Protein AF-A0A521WHQ7-F1 (afdb_monomer)

Sequence (551 aa):
MRTMTRSIAIATVFGLLLALAPSMRAHAAGPSDAREPMLLRGLTLADQRGPHSTVTLSAQLTSSEGLPARAEPVVFYEMSSIFGERLMNLGTSLTDATGAASLPFEPTWPGEHTIVARFGGDGELAPAQSTFRFTSDAPPHMHENARFGLETPRKWAPIGIGLVVLALWGVLGLVVVRVVRGIMADAPGDFAIAGVPVAATARQPLTPASVSPMLGILGLLTIGAVFVGYVLPSTRQAEPPLAGPRVPESAHQVTVTDHPFNATVVQTIPGFLTDEEGRLTPNSPDLPADVVSMDGKLFVLDTNRGRILTVTADGQLARIFESDPDGQSSVARATAMTSRGSAMYVAAPLFGNVIELNAAGRVDSVVRPQLPEAPRPFLPAGIAVTDKGDIWLSDANNPRVMLFNDTGSLITTIGYGARTGGTDEFDAPAGIALDAKGNLFVADSLRHEVREYAPDGRFVTAIGQDALSVPRDVAIDGLGRIFVTDQVLREVRVFGSDGLFLGSIGLAPDEPGGASDAGLQYPHGLEVHGDQLYVMDRLSGMFVYKLGGAP

Solvent-accessible surface area (backbone atoms only — not comparable to full-atom values): 31285 Å² total; per-residue (Å²): 136,83,89,89,81,89,81,87,88,89,79,90,88,87,79,93,85,81,91,88,74,88,80,86,78,80,83,85,77,78,93,76,91,71,59,54,51,44,44,39,40,40,50,69,70,72,89,63,89,46,65,80,52,68,41,68,46,37,35,35,34,20,36,81,89,66,49,51,45,60,70,42,63,34,34,36,25,36,55,36,68,89,83,52,81,43,76,44,80,76,50,74,26,52,13,36,94,75,4,40,20,59,44,83,41,69,70,53,44,54,45,81,44,41,36,38,42,36,33,55,42,81,63,63,38,33,44,30,62,24,53,44,71,52,68,39,67,17,60,76,56,79,70,89,74,79,69,77,91,49,66,74,61,59,71,42,42,65,56,52,53,48,50,52,50,51,49,52,52,50,52,50,49,51,50,50,51,48,54,59,51,55,71,73,64,82,85,81,84,86,82,90,80,90,89,76,88,84,81,83,83,82,89,74,80,83,72,80,79,74,82,55,68,66,60,59,51,53,53,50,51,54,52,50,56,52,44,57,73,71,69,52,78,76,81,58,74,78,68,73,74,74,76,60,81,77,70,63,94,55,75,75,77,56,71,84,68,95,36,74,34,68,59,45,82,76,47,75,37,67,31,58,39,58,45,103,51,24,30,70,34,100,77,30,54,43,48,31,35,24,49,37,80,44,93,83,31,38,38,36,33,18,24,77,75,13,30,35,38,33,27,42,87,87,59,47,82,74,48,78,45,43,53,46,97,83,58,82,55,46,37,43,58,25,47,26,52,34,68,59,80,65,35,34,41,34,41,13,47,80,78,50,28,36,41,30,24,36,80,87,69,46,81,76,48,73,30,55,53,58,73,74,91,65,99,48,72,79,34,54,35,13,34,31,66,47,98,88,48,33,36,39,36,21,19,36,60,52,26,24,38,36,34,21,42,68,78,10,50,66,74,50,61,39,19,77,88,39,100,57,100,59,96,54,70,51,64,25,25,21,9,30,28,56,48,101,84,46,31,38,37,33,14,18,25,74,63,14,28,37,38,35,20,42,73,89,60,47,81,71,50,74,30,42,65,78,72,44,64,28,26,36,12,31,29,49,43,98,84,42,35,36,40,28,22,16,35,75,78,18,30,34,42,32,23,41,73,86,50,48,82,66,25,33,44,60,53,76,66,93,40,96,72,48,64,62,85,87,33,52,67,33,30,30,20,46,37,56,59,92,57,34,37,41,39,20,15,38,69,51,18,38,40,33,28,40,51,55,77,81,134

Structure (mmCIF, N/CA/C/O backbone):
data_AF-A0A521WHQ7-F1
#
_entry.id   AF-A0A521WHQ7-F1
#
loop_
_atom_site.group_PDB
_atom_site.id
_atom_site.type_symbol
_atom_site.label_atom_id
_atom_site.label_alt_id
_atom_site.label_comp_id
_atom_site.label_asym_id
_atom_site.label_entity_id
_atom_site.label_seq_id
_atom_site.pdbx_PDB_ins_code
_atom_site.Cartn_x
_atom_site.Cartn_y
_atom_site.Cartn_z
_atom_site.occupancy
_atom_site.B_iso_or_equiv
_atom_site.auth_seq_id
_atom_site.auth_comp_id
_atom_site.auth_asym_id
_atom_site.auth_atom_id
_atom_site.pdbx_PDB_model_num
ATOM 1 N N . MET A 1 1 ? -39.718 -65.504 37.098 1.00 34.53 1 MET A N 1
ATOM 2 C CA . MET A 1 1 ? -38.778 -66.594 37.443 1.00 34.53 1 MET A CA 1
ATOM 3 C C . MET A 1 1 ? -37.392 -65.996 37.631 1.00 34.53 1 MET A C 1
ATOM 5 O O . MET A 1 1 ? -36.930 -65.338 36.716 1.00 34.53 1 MET A O 1
ATOM 9 N N . ARG A 1 2 ? -36.802 -66.239 38.814 1.00 36.84 2 ARG A N 1
ATOM 10 C CA . ARG A 1 2 ? -35.407 -66.010 39.258 1.00 36.84 2 ARG A CA 1
ATOM 11 C C . ARG A 1 2 ? -34.889 -64.557 39.235 1.00 36.84 2 ARG A C 1
ATOM 13 O O . ARG A 1 2 ? -34.531 -64.050 38.189 1.00 36.84 2 ARG A O 1
ATOM 20 N N . THR A 1 3 ? -35.006 -63.782 40.320 1.00 34.03 3 THR A N 1
ATOM 21 C CA . THR A 1 3 ? -34.136 -63.728 41.530 1.00 34.03 3 THR A CA 1
ATOM 22 C C . THR A 1 3 ? -32.649 -63.531 41.234 1.00 34.03 3 THR A C 1
ATOM 24 O O . THR A 1 3 ? -32.009 -64.473 40.779 1.00 34.03 3 THR A O 1
ATOM 27 N N . MET A 1 4 ? -32.082 -62.385 41.620 1.00 31.17 4 MET A N 1
ATOM 28 C CA . MET A 1 4 ? -31.185 -62.233 42.784 1.00 31.17 4 MET A CA 1
ATOM 29 C C . MET A 1 4 ? -30.531 -60.828 42.766 1.00 31.17 4 MET A C 1
ATOM 31 O O . MET A 1 4 ? -30.289 -60.322 41.684 1.00 31.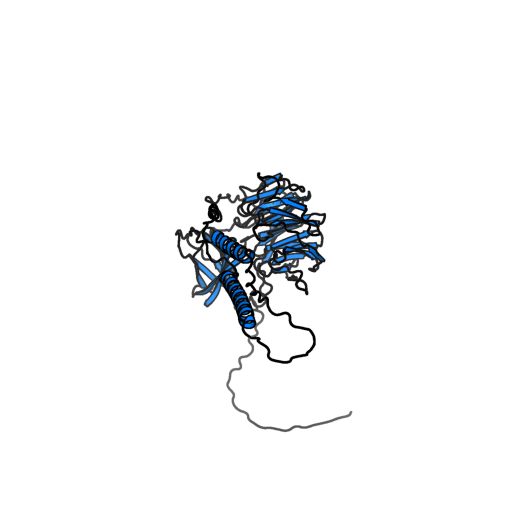17 4 MET A O 1
ATOM 35 N N . THR A 1 5 ? -30.129 -60.121 43.830 1.00 34.56 5 THR A N 1
ATOM 36 C CA . THR A 1 5 ? -30.334 -60.142 45.292 1.00 34.56 5 THR A CA 1
ATOM 37 C C . THR A 1 5 ? -29.318 -59.132 45.873 1.00 34.56 5 THR A C 1
ATOM 39 O O . THR A 1 5 ? -28.132 -59.366 45.694 1.00 34.56 5 THR A O 1
ATOM 42 N N . ARG A 1 6 ? -29.790 -58.121 46.639 1.00 36.19 6 ARG A N 1
ATOM 43 C CA . ARG A 1 6 ? -29.147 -57.513 47.848 1.00 36.19 6 ARG A CA 1
ATOM 44 C C . ARG A 1 6 ? -27.850 -56.671 47.671 1.00 36.19 6 ARG A C 1
ATOM 46 O O . ARG A 1 6 ? -27.057 -56.949 46.795 1.00 36.19 6 ARG A O 1
ATOM 53 N N . SER A 1 7 ? -27.522 -55.650 48.482 1.00 32.16 7 SER A N 1
ATOM 54 C CA . SER A 1 7 ? -27.940 -55.314 49.855 1.00 32.16 7 SER A CA 1
ATOM 55 C C . SER A 1 7 ? -27.296 -54.002 50.384 1.00 32.16 7 SER A C 1
ATOM 57 O O . SER A 1 7 ? -26.159 -53.727 50.023 1.00 32.16 7 SER A O 1
ATOM 59 N N . ILE A 1 8 ? -27.976 -53.370 51.367 1.00 31.75 8 ILE A N 1
ATOM 60 C CA . ILE A 1 8 ? -27.473 -52.669 52.594 1.00 31.75 8 ILE A CA 1
ATOM 61 C C . ILE A 1 8 ? -26.851 -51.261 52.390 1.00 31.75 8 ILE A C 1
ATOM 63 O O . ILE A 1 8 ? -25.829 -51.152 51.734 1.00 31.75 8 ILE A O 1
ATOM 67 N N . ALA A 1 9 ? -27.418 -50.113 52.812 1.00 29.44 9 ALA A N 1
ATOM 68 C CA . ALA A 1 9 ? -28.079 -49.621 54.050 1.00 29.44 9 ALA A CA 1
ATOM 69 C C . ALA A 1 9 ? -27.120 -49.091 55.147 1.00 29.44 9 ALA A C 1
ATOM 71 O O . ALA A 1 9 ? -26.061 -49.676 55.340 1.00 29.44 9 ALA A O 1
ATOM 72 N N . ILE A 1 10 ? -27.609 -48.080 55.911 1.00 29.03 10 ILE A N 1
ATOM 73 C CA . ILE A 1 10 ? -27.117 -47.449 57.179 1.00 29.03 10 ILE A CA 1
ATOM 74 C C . ILE A 1 10 ? -26.453 -46.066 56.943 1.00 29.03 10 ILE A C 1
ATOM 76 O O . ILE A 1 10 ? -25.532 -45.990 56.145 1.00 29.03 10 ILE A O 1
ATOM 80 N N . ALA A 1 11 ? -26.792 -44.924 57.569 1.00 27.95 11 ALA A N 1
ATOM 81 C CA . ALA A 1 11 ? -27.763 -44.472 58.593 1.00 27.95 11 ALA A CA 1
ATOM 82 C C . ALA A 1 11 ? -27.875 -42.915 58.492 1.00 27.95 11 ALA A C 1
ATOM 84 O O . ALA A 1 11 ? -26.891 -42.281 58.126 1.00 27.95 11 ALA A O 1
ATOM 85 N N . THR A 1 12 ? -29.049 -42.261 58.576 1.00 30.53 12 THR A N 1
ATOM 86 C CA . THR A 1 12 ? -29.716 -41.677 59.784 1.00 30.53 12 THR A CA 1
ATOM 87 C C . THR A 1 12 ? -28.782 -40.746 60.600 1.00 30.53 12 THR A C 1
ATOM 89 O O . THR A 1 12 ? -27.701 -41.182 60.953 1.00 30.53 12 THR A O 1
ATOM 92 N N . VAL A 1 13 ? -29.043 -39.485 60.986 1.00 27.20 13 VAL A N 1
ATOM 93 C CA . VAL A 1 13 ? -30.213 -38.724 61.490 1.00 27.20 13 VAL A CA 1
ATOM 94 C C . VAL A 1 13 ? -29.843 -37.219 61.451 1.00 27.20 13 VAL A C 1
ATOM 96 O O . VAL A 1 13 ? -28.668 -36.910 61.611 1.00 27.20 13 VAL A O 1
ATOM 99 N N . PHE A 1 14 ? -30.851 -36.337 61.359 1.00 28.61 14 PHE A N 1
ATOM 100 C CA . PHE A 1 14 ? -30.949 -34.890 61.691 1.00 28.61 14 PHE A CA 1
ATOM 101 C C . PHE A 1 14 ? -31.420 -34.112 60.459 1.00 28.61 14 PHE A C 1
ATOM 103 O O . PHE A 1 14 ? -30.777 -34.131 59.425 1.00 28.61 14 PHE A O 1
ATOM 110 N N . GLY A 1 15 ? -32.539 -33.405 60.449 1.00 27.95 15 GLY A N 1
ATOM 111 C CA . GLY A 1 15 ? -33.418 -32.953 61.515 1.00 27.95 15 GLY A CA 1
ATOM 112 C C . GLY A 1 15 ? -34.184 -31.784 60.906 1.00 27.95 15 GLY A C 1
ATOM 113 O O . GLY A 1 15 ? -33.601 -30.767 60.554 1.00 27.95 15 GLY A O 1
ATOM 114 N N . LEU A 1 16 ? -35.472 -32.001 60.679 1.00 27.00 16 LEU A N 1
ATOM 115 C CA . LEU A 1 16 ? -36.434 -31.065 60.116 1.00 27.00 16 LEU A CA 1
ATOM 116 C C . LEU A 1 16 ? -36.548 -29.805 60.996 1.00 27.00 16 LEU A C 1
ATOM 118 O O . LEU A 1 16 ? -36.859 -29.957 62.173 1.00 27.00 16 LEU A O 1
ATOM 122 N N . LEU A 1 17 ? -36.344 -28.609 60.421 1.00 26.84 17 LEU A N 1
ATOM 123 C CA . LEU A 1 17 ? -37.137 -27.368 60.597 1.00 26.84 17 LEU A CA 1
ATOM 124 C C . LEU A 1 17 ? -36.289 -26.111 60.350 1.00 26.84 17 LEU A C 1
ATOM 126 O O . LEU A 1 17 ? -35.560 -25.674 61.231 1.00 26.84 17 LEU A O 1
ATOM 130 N N . LEU A 1 18 ? -36.471 -25.483 59.185 1.00 28.11 18 LEU A N 1
ATOM 131 C CA . LEU A 1 18 ? -36.762 -24.046 59.085 1.00 28.11 18 LEU A CA 1
ATOM 132 C C . LEU A 1 18 ? -37.148 -23.709 57.642 1.00 28.11 18 LEU A C 1
ATOM 134 O O . LEU A 1 18 ? -36.323 -23.605 56.738 1.00 28.11 18 LEU A O 1
ATOM 138 N N . ALA A 1 19 ? -38.459 -23.590 57.451 1.00 32.38 19 ALA A N 1
ATOM 139 C CA . ALA A 1 19 ? -39.058 -22.873 56.345 1.00 32.38 19 ALA A CA 1
ATOM 140 C C . ALA A 1 19 ? -38.778 -21.370 56.500 1.00 32.38 19 ALA A C 1
ATOM 142 O O . ALA A 1 19 ? -38.825 -20.871 57.623 1.00 32.38 19 ALA A O 1
ATOM 143 N N . LEU A 1 20 ? -38.573 -20.706 55.353 1.00 32.22 20 LEU A N 1
ATOM 144 C CA . LEU A 1 20 ? -38.618 -19.262 55.047 1.00 32.22 20 LEU A CA 1
ATOM 145 C C . LEU A 1 20 ? -37.327 -18.753 54.388 1.00 32.22 20 LEU A C 1
ATOM 147 O O . LEU A 1 20 ? -36.519 -18.061 54.996 1.00 32.22 20 LEU A O 1
ATOM 151 N N . ALA A 1 21 ? -37.195 -19.034 53.093 1.00 30.00 21 ALA A N 1
ATOM 152 C CA . ALA A 1 21 ? -36.495 -18.161 52.156 1.00 30.00 21 ALA A CA 1
ATOM 153 C C . ALA A 1 21 ? -37.178 -18.298 50.783 1.00 30.00 21 ALA A C 1
ATOM 155 O O . ALA A 1 21 ? -37.421 -19.430 50.353 1.00 30.00 21 ALA A O 1
ATOM 156 N N . PRO A 1 22 ? -37.546 -17.198 50.101 1.00 30.47 22 PRO A N 1
ATOM 157 C CA . PRO A 1 22 ? -38.147 -17.280 48.780 1.00 30.47 22 PRO A CA 1
ATOM 158 C C . PRO A 1 22 ? -37.101 -17.802 47.795 1.00 30.47 22 PRO A C 1
ATOM 160 O O . PRO A 1 22 ? -36.074 -17.174 47.543 1.00 30.47 22 PRO A O 1
ATOM 163 N N . SER A 1 23 ? -37.371 -18.977 47.236 1.00 29.62 23 SER A N 1
ATOM 164 C CA . SER A 1 23 ? -36.636 -19.528 46.110 1.00 29.62 23 SER A CA 1
ATOM 165 C C . SER A 1 23 ? -36.906 -18.673 44.872 1.00 29.62 23 SER A C 1
ATOM 167 O O . SER A 1 23 ? -37.881 -18.891 44.154 1.00 29.62 23 SER A O 1
ATOM 169 N N . MET A 1 24 ? -36.036 -17.700 44.607 1.00 32.84 24 MET A N 1
ATOM 170 C CA . MET A 1 24 ? -35.833 -17.236 43.241 1.00 32.84 24 MET A CA 1
ATOM 171 C C . MET A 1 24 ? -35.235 -18.393 42.442 1.00 32.84 24 MET A C 1
ATOM 173 O O . MET A 1 24 ? -34.089 -18.777 42.676 1.00 32.84 24 MET A O 1
ATOM 177 N N . ARG A 1 25 ? -35.988 -18.941 41.488 1.00 31.72 25 ARG A N 1
ATOM 178 C CA . ARG A 1 25 ? -35.404 -19.463 40.250 1.00 31.72 25 ARG A CA 1
ATOM 179 C C . ARG A 1 25 ? -36.444 -19.565 39.142 1.00 31.72 25 ARG A C 1
ATOM 181 O O . ARG A 1 25 ? -37.574 -19.974 39.383 1.00 31.72 25 ARG A O 1
ATOM 188 N N . ALA A 1 26 ? -35.951 -19.255 37.944 1.00 29.64 26 ALA A N 1
ATOM 189 C CA . ALA A 1 26 ? -36.567 -19.381 36.628 1.00 29.64 26 ALA A CA 1
ATOM 190 C C . ALA A 1 26 ? -37.415 -18.185 36.159 1.00 29.64 26 ALA A C 1
ATOM 192 O O . ALA A 1 26 ? -38.604 -18.311 35.888 1.00 29.64 26 ALA A O 1
ATOM 193 N N . HIS A 1 27 ? -36.758 -17.037 35.954 1.00 32.81 27 HIS A N 1
ATOM 194 C CA . HIS A 1 27 ? -37.010 -16.318 34.704 1.00 32.81 27 HIS A CA 1
ATOM 195 C C . HIS A 1 27 ? -36.272 -17.068 33.595 1.00 32.81 27 HIS A C 1
ATOM 197 O O . HIS A 1 27 ? -35.053 -17.226 33.639 1.00 32.81 27 HIS A O 1
ATOM 203 N N . ALA A 1 28 ? -37.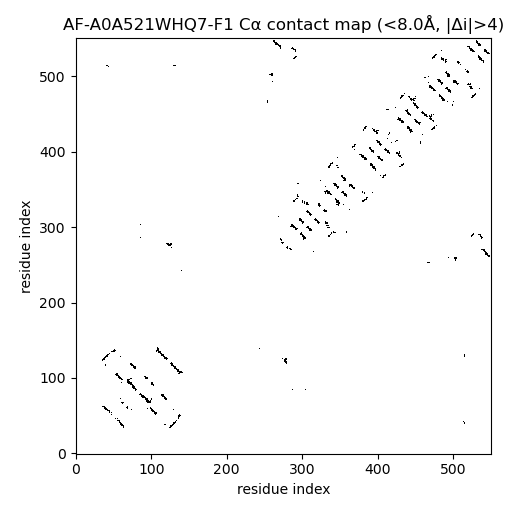045 -17.588 32.650 1.00 35.97 28 ALA A N 1
ATOM 204 C CA . ALA A 1 28 ? -36.549 -17.973 31.347 1.00 35.97 28 ALA A CA 1
ATOM 205 C C . ALA A 1 28 ? -36.002 -16.718 30.653 1.00 35.97 28 ALA A C 1
ATOM 207 O O . ALA A 1 28 ? -36.731 -15.738 30.514 1.00 35.97 28 ALA A O 1
ATOM 208 N N . ALA A 1 29 ? -34.747 -16.756 30.216 1.00 29.81 29 ALA A N 1
ATOM 209 C CA . ALA A 1 29 ? -34.224 -15.818 29.235 1.00 29.81 29 ALA A CA 1
ATOM 210 C C . ALA A 1 29 ? -33.908 -16.615 27.966 1.00 29.81 29 ALA A C 1
ATOM 212 O O . ALA A 1 29 ? -33.053 -17.499 27.967 1.00 29.81 29 ALA A O 1
ATOM 213 N N . GLY A 1 30 ? -34.688 -16.342 26.919 1.00 30.44 30 GLY A N 1
ATOM 214 C CA . GLY A 1 30 ? -34.248 -16.502 25.537 1.00 30.44 30 GLY A CA 1
ATOM 215 C C . GLY A 1 30 ? -33.254 -15.389 25.157 1.00 30.44 30 GLY A C 1
ATOM 216 O O . GLY A 1 30 ? -32.821 -14.641 26.028 1.00 30.44 30 GLY A O 1
ATOM 217 N N . PRO A 1 31 ? -32.884 -15.289 23.873 1.00 49.56 31 PRO A N 1
ATOM 218 C CA . PRO A 1 31 ? -31.557 -14.888 23.412 1.00 49.56 31 PRO A CA 1
ATOM 219 C C . PRO A 1 31 ? -31.299 -13.382 23.543 1.00 49.56 31 PRO A C 1
ATOM 221 O O . PRO A 1 31 ? -32.099 -12.585 23.058 1.00 49.56 31 PRO A O 1
ATOM 224 N N . SER A 1 32 ? -30.153 -12.994 24.109 1.00 43.09 32 SER A N 1
ATOM 225 C CA . SER A 1 32 ? -29.581 -11.653 23.917 1.00 43.09 32 SER A CA 1
ATOM 226 C C . SER A 1 32 ? -28.069 -11.633 24.197 1.00 43.09 32 SER A C 1
ATOM 228 O O . SER A 1 32 ? -27.617 -10.970 25.123 1.00 43.09 32 SER A O 1
ATOM 230 N N . ASP A 1 33 ? -27.278 -12.338 23.387 1.00 45.12 33 ASP A N 1
ATOM 231 C CA . ASP A 1 33 ? -25.805 -12.202 23.388 1.00 45.12 33 ASP A CA 1
ATOM 232 C C . ASP A 1 33 ? -25.329 -11.070 22.448 1.00 45.12 33 ASP A C 1
ATOM 234 O O . ASP A 1 33 ? -24.209 -11.077 21.944 1.00 45.12 33 ASP A O 1
ATOM 238 N N . ALA A 1 34 ? -26.185 -10.082 22.168 1.00 53.88 34 ALA A N 1
ATOM 239 C CA . ALA A 1 34 ? -25.800 -8.906 21.396 1.00 53.88 34 ALA A CA 1
ATOM 240 C C . ALA A 1 34 ? -25.282 -7.826 22.356 1.00 53.88 34 ALA A C 1
ATOM 242 O O . ALA A 1 34 ? -26.057 -7.274 23.137 1.00 53.88 34 ALA A O 1
ATOM 243 N N . ARG A 1 35 ? -23.974 -7.542 22.302 1.00 65.69 35 ARG A N 1
ATOM 244 C CA . ARG A 1 35 ? -23.364 -6.410 23.019 1.00 65.69 35 ARG A CA 1
ATOM 245 C C . ARG A 1 35 ? -23.969 -5.090 22.600 1.00 65.69 35 ARG A C 1
ATOM 247 O O . ARG A 1 35 ? -24.436 -4.954 21.471 1.00 65.69 35 ARG A O 1
ATOM 254 N N . GLU A 1 36 ? -23.854 -4.099 23.475 1.00 72.06 36 GLU A N 1
ATOM 255 C CA . GLU A 1 36 ? -24.220 -2.736 23.128 1.00 72.06 36 GLU A CA 1
ATOM 256 C C . GLU A 1 36 ? -23.199 -2.177 22.113 1.00 72.06 36 GLU A C 1
ATOM 258 O O . GLU A 1 36 ? -22.007 -2.057 22.427 1.00 72.06 36 GLU A O 1
ATOM 263 N N . PRO A 1 37 ? -23.617 -1.875 20.870 1.00 73.81 37 PRO A N 1
ATOM 264 C CA . PRO A 1 37 ? -22.726 -1.294 19.878 1.00 73.81 37 PRO A CA 1
ATOM 265 C C . PRO A 1 37 ? -22.369 0.136 20.282 1.00 73.81 37 PRO A C 1
ATOM 267 O O . PRO A 1 37 ? -23.248 0.940 20.610 1.00 73.81 37 PRO A O 1
ATOM 270 N N . MET A 1 38 ? -21.073 0.440 20.235 1.00 79.44 38 MET A N 1
ATOM 271 C CA . MET A 1 38 ? -20.523 1.751 20.558 1.00 79.44 38 MET A CA 1
ATOM 272 C C . MET A 1 38 ? -20.246 2.566 19.296 1.00 79.44 38 MET A C 1
ATOM 274 O O . MET A 1 38 ? -19.822 2.042 18.269 1.00 79.44 38 MET A O 1
ATOM 278 N N . LEU A 1 39 ? -20.434 3.873 19.411 1.00 79.81 39 LEU A N 1
ATOM 279 C CA . LEU A 1 39 ? -20.044 4.888 18.449 1.00 79.81 39 LEU A CA 1
ATOM 280 C C . LEU A 1 39 ? -18.983 5.763 19.108 1.00 79.81 39 LEU A C 1
ATOM 282 O O . LEU A 1 39 ? -19.221 6.356 20.161 1.00 79.81 39 LEU A O 1
ATOM 286 N N . LEU A 1 40 ? -17.810 5.834 18.488 1.00 76.69 40 LEU A N 1
ATOM 287 C CA . LEU A 1 40 ? -16.761 6.762 18.880 1.00 76.69 40 LEU A CA 1
ATOM 288 C C . LEU A 1 40 ? -16.734 7.879 17.847 1.00 76.69 40 LEU A C 1
ATOM 290 O O . LEU A 1 40 ? -16.609 7.620 16.656 1.00 76.69 40 LEU A O 1
ATOM 294 N N . ARG A 1 41 ? -16.849 9.123 18.298 1.00 79.38 41 ARG A N 1
ATOM 295 C CA . ARG A 1 41 ? -16.824 10.291 17.422 1.00 79.38 41 ARG A CA 1
ATOM 296 C C . ARG A 1 41 ? -15.692 11.217 17.823 1.00 79.38 41 ARG A C 1
ATOM 298 O O . ARG A 1 41 ? -15.679 11.719 18.944 1.00 79.38 41 ARG A O 1
ATOM 305 N N . GLY A 1 42 ? -14.775 11.488 16.900 1.00 72.50 42 GLY A N 1
ATOM 306 C CA . GLY A 1 42 ? -13.835 12.597 17.034 1.00 72.50 42 GLY A CA 1
ATOM 307 C C . GLY A 1 42 ? -14.586 13.920 17.171 1.00 72.50 42 GLY A C 1
ATOM 308 O O . GLY A 1 42 ? -15.455 14.235 16.356 1.00 72.50 42 GLY A O 1
ATOM 309 N N . LEU A 1 43 ? -14.277 14.691 18.208 1.00 75.38 43 LEU A N 1
ATOM 310 C CA . LEU A 1 43 ? -14.836 16.025 18.376 1.00 75.38 43 LEU A CA 1
ATOM 311 C C . LEU A 1 43 ? -13.965 17.010 17.600 1.00 75.38 43 LEU A C 1
ATOM 313 O O . LEU A 1 43 ? -12.743 17.023 17.741 1.00 75.38 43 LEU A O 1
ATOM 317 N N . THR A 1 44 ? -14.603 17.806 16.743 1.00 60.12 44 THR A N 1
ATOM 318 C CA . THR A 1 44 ? -13.910 18.727 15.848 1.00 60.12 44 THR A CA 1
ATOM 319 C C . THR A 1 44 ? -13.094 19.724 16.663 1.00 60.12 44 THR A C 1
ATOM 321 O O . THR A 1 44 ? -13.616 20.447 17.514 1.00 60.12 44 THR A O 1
ATOM 324 N N . LEU A 1 45 ? -11.798 19.764 16.384 1.00 59.72 45 LEU A N 1
ATOM 325 C CA . LEU A 1 45 ? -10.895 20.760 16.931 1.00 59.72 45 LEU A CA 1
ATOM 326 C C . LEU A 1 45 ? -11.177 22.083 16.217 1.00 59.72 45 LEU A C 1
ATOM 328 O O . LEU A 1 45 ? -11.064 22.161 14.996 1.00 59.72 45 LEU A O 1
ATOM 332 N N . ALA A 1 46 ? -11.578 23.118 16.957 1.00 49.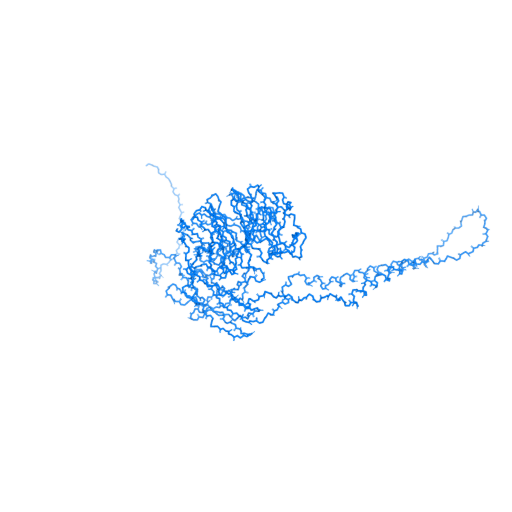16 46 ALA A N 1
ATOM 333 C CA . ALA A 1 46 ? -11.630 24.467 16.397 1.00 49.16 46 ALA A CA 1
ATOM 334 C C . ALA A 1 46 ? -10.237 24.836 15.861 1.00 49.16 46 ALA A C 1
ATOM 336 O O . ALA A 1 46 ? -9.260 24.564 16.550 1.00 49.16 46 ALA A O 1
ATOM 337 N N . ASP A 1 47 ? -10.162 25.440 14.672 1.00 49.84 47 ASP A N 1
ATOM 338 C CA . ASP A 1 47 ? -8.942 25.915 13.997 1.00 49.84 47 ASP A CA 1
ATOM 339 C C . ASP A 1 47 ? -8.038 26.698 14.983 1.00 49.84 47 ASP A C 1
ATOM 341 O O . ASP A 1 47 ? -8.265 27.881 15.254 1.00 49.84 47 ASP A O 1
ATOM 345 N N . GLN A 1 48 ? -7.065 26.025 15.617 1.00 51.75 48 GLN A N 1
ATOM 346 C CA . GLN A 1 48 ? -6.189 26.622 16.632 1.00 51.75 48 GLN A CA 1
ATOM 347 C C . GLN A 1 48 ? -4.982 27.246 15.929 1.00 51.75 48 GLN A C 1
ATOM 349 O O . GLN A 1 48 ? -3.924 26.640 15.781 1.00 51.75 48 GLN A O 1
ATOM 354 N N . ARG A 1 49 ? -5.141 28.492 15.481 1.00 47.16 49 ARG A N 1
ATOM 355 C CA . ARG A 1 49 ? -4.054 29.265 14.869 1.00 47.16 49 ARG A CA 1
ATOM 356 C C . ARG A 1 49 ? -3.113 29.788 15.952 1.00 47.16 49 ARG A C 1
ATOM 358 O O . ARG A 1 49 ? -3.385 30.810 16.581 1.00 47.16 49 ARG A O 1
ATOM 365 N N . GLY A 1 50 ? -1.999 29.096 16.179 1.00 50.44 50 GLY A N 1
ATOM 366 C CA . GLY A 1 50 ? -0.933 29.580 17.054 1.00 50.44 50 GLY A CA 1
ATOM 367 C C . GLY A 1 50 ? 0.320 28.695 17.021 1.00 50.44 50 GLY A C 1
ATOM 368 O O . GLY A 1 50 ? 0.184 27.479 17.147 1.00 50.44 50 GLY A O 1
ATOM 369 N N . PRO A 1 51 ? 1.537 29.277 16.938 1.00 45.22 51 PRO A N 1
ATOM 370 C CA . PRO A 1 51 ? 2.792 28.548 16.698 1.00 45.22 51 PRO A CA 1
ATOM 371 C C . PRO A 1 51 ? 3.261 27.620 17.837 1.00 45.22 51 PRO A C 1
ATOM 373 O O . PRO A 1 51 ? 4.282 26.968 17.690 1.00 45.22 51 PRO A O 1
ATOM 376 N N . HIS A 1 52 ? 2.527 27.527 18.950 1.00 52.41 52 HIS A N 1
ATOM 377 C CA . HIS A 1 52 ? 2.783 26.606 20.072 1.00 52.41 52 HIS A CA 1
ATOM 378 C C . HIS A 1 52 ? 1.476 26.216 20.781 1.00 52.41 52 HIS A C 1
ATOM 380 O O . HIS A 1 52 ? 1.423 26.098 22.006 1.00 52.41 52 HIS A O 1
ATOM 386 N N . SER A 1 53 ? 0.367 26.132 20.042 1.00 62.59 53 SER A N 1
ATOM 387 C CA . SER A 1 53 ? -0.914 25.807 20.667 1.00 62.59 53 SER A CA 1
ATOM 388 C C . SER A 1 53 ? -0.958 24.316 21.008 1.00 62.59 53 SER A C 1
ATOM 390 O O . SER A 1 53 ? -0.963 23.458 20.130 1.00 62.59 53 SER A O 1
ATOM 392 N N . THR A 1 54 ? -0.963 23.990 22.303 1.00 73.06 54 THR A N 1
ATOM 393 C CA . THR A 1 54 ? -1.389 22.663 22.751 1.00 73.06 54 THR A CA 1
ATOM 394 C C . THR A 1 54 ? -2.819 22.447 22.263 1.00 73.06 54 THR A C 1
ATOM 396 O O . THR A 1 54 ? -3.721 23.220 22.589 1.00 73.06 54 THR A O 1
ATOM 399 N N . VAL A 1 55 ? -3.018 21.402 21.472 1.00 79.50 55 VAL A N 1
ATOM 400 C CA . VAL A 1 55 ? -4.299 21.005 20.899 1.00 79.50 55 VAL A CA 1
ATOM 401 C C . VAL A 1 55 ? -4.932 19.961 21.814 1.00 79.50 55 VAL A C 1
ATOM 403 O O . VAL A 1 55 ? -4.306 18.961 22.153 1.00 79.50 55 VAL A O 1
ATOM 406 N N . THR A 1 56 ? -6.179 20.167 22.232 1.00 85.25 56 THR A N 1
ATOM 407 C CA . THR A 1 56 ? -6.895 19.186 23.063 1.00 85.25 56 THR A CA 1
ATOM 408 C C . THR A 1 56 ? -7.617 18.185 22.179 1.00 85.25 56 THR A C 1
ATOM 410 O O . THR A 1 56 ? -8.730 18.450 21.743 1.00 85.25 56 THR A O 1
ATOM 413 N N . LEU A 1 57 ? -7.006 17.031 21.930 1.00 88.38 57 LEU A N 1
ATOM 414 C CA . LEU A 1 57 ? -7.646 15.936 21.208 1.00 88.38 57 LEU A CA 1
ATOM 415 C C . LEU A 1 57 ? -8.836 15.437 22.017 1.00 88.38 57 LEU A C 1
ATOM 417 O O . LEU A 1 57 ? -8.664 15.109 23.189 1.00 88.38 57 LEU A O 1
ATOM 421 N N . SER A 1 58 ? -10.013 15.347 21.407 1.00 87.38 58 SER A N 1
ATOM 422 C CA . SER A 1 58 ? -11.218 14.910 22.105 1.00 87.38 58 SER A CA 1
ATOM 423 C C . SER A 1 58 ? -12.015 13.926 21.260 1.00 87.38 58 SER A C 1
ATOM 425 O O . SER A 1 58 ? -12.160 14.098 20.052 1.00 87.38 58 SER A O 1
ATOM 427 N N . ALA A 1 59 ? -12.554 12.898 21.905 1.00 89.19 59 ALA A N 1
ATOM 428 C CA . ALA A 1 59 ? -13.466 11.947 21.287 1.00 89.19 59 ALA A CA 1
ATOM 429 C C . ALA A 1 59 ? -14.599 11.606 22.256 1.00 89.19 59 ALA A C 1
ATOM 431 O O . ALA A 1 59 ? -14.382 11.547 23.466 1.00 89.19 59 ALA A O 1
ATOM 432 N N . GLN A 1 60 ? -15.800 11.395 21.730 1.00 91.12 60 GLN A N 1
ATOM 433 C CA . GLN A 1 60 ? -16.982 11.046 22.506 1.00 91.12 60 GLN A CA 1
ATOM 434 C C . GLN A 1 60 ? -17.403 9.608 22.212 1.00 91.12 60 GLN A C 1
ATOM 436 O O . GLN A 1 60 ? -17.618 9.260 21.053 1.00 91.12 60 GLN A O 1
ATOM 441 N N . LEU A 1 61 ? -17.508 8.793 23.260 1.00 89.50 61 LEU A N 1
ATOM 442 C CA . LEU A 1 61 ? -17.958 7.408 23.205 1.00 89.50 61 LEU A CA 1
ATOM 443 C C . LEU A 1 61 ? -19.408 7.324 23.691 1.00 89.50 61 LEU A C 1
ATOM 445 O O . LEU A 1 61 ? -19.712 7.628 24.850 1.00 89.50 61 LEU A O 1
ATOM 449 N N . THR A 1 62 ? -20.301 6.906 22.803 1.00 88.25 62 THR A N 1
ATOM 450 C CA . THR A 1 62 ? -21.722 6.720 23.103 1.00 88.25 62 THR A CA 1
ATOM 451 C C . THR A 1 62 ? -22.203 5.365 22.633 1.00 88.25 62 THR A C 1
ATOM 453 O O . THR A 1 62 ? -21.657 4.805 21.688 1.00 88.25 62 THR A O 1
ATOM 456 N N . SER A 1 63 ? -23.284 4.866 23.213 1.00 84.50 63 SER A N 1
ATOM 457 C CA . SER A 1 63 ? -23.994 3.740 22.630 1.00 84.50 63 SER A CA 1
ATOM 458 C C . SER A 1 63 ? -24.742 4.103 21.355 1.00 84.50 63 SER A C 1
ATOM 460 O O . SER A 1 63 ? -24.897 5.280 21.022 1.00 84.50 63 SER A O 1
ATOM 462 N N . SER A 1 64 ? -25.242 3.092 20.642 1.00 77.31 64 SER A N 1
ATOM 463 C CA . SER A 1 64 ? -26.144 3.303 19.499 1.00 77.31 64 SER A CA 1
ATOM 464 C C . SER A 1 64 ? -27.414 4.091 19.832 1.00 77.31 64 SER A C 1
ATOM 466 O O . SER A 1 64 ? -27.966 4.743 18.950 1.00 77.31 64 SER A O 1
ATOM 468 N N . GLU A 1 65 ? -27.853 4.089 21.094 1.00 80.31 65 GLU A N 1
ATOM 469 C CA . GLU A 1 65 ? -28.975 4.909 21.568 1.00 80.31 65 GLU A CA 1
ATOM 470 C C . GLU A 1 65 ? -28.538 6.325 21.997 1.00 80.31 65 GLU A C 1
ATOM 472 O O . GLU A 1 65 ? -29.358 7.135 22.428 1.00 80.31 65 GLU A O 1
ATOM 477 N N . GLY A 1 66 ? -27.246 6.646 21.872 1.00 81.62 66 GLY A N 1
ATOM 478 C CA . GLY A 1 66 ? -26.667 7.945 22.213 1.00 81.62 66 GLY A CA 1
ATOM 479 C C . GLY A 1 66 ? -26.350 8.127 23.700 1.00 81.62 66 GLY A C 1
ATOM 480 O O . GLY A 1 66 ? -26.088 9.252 24.130 1.00 81.62 66 GLY A O 1
ATOM 481 N N . LEU A 1 67 ? -26.367 7.058 24.503 1.00 86.81 67 LEU A N 1
ATOM 482 C CA . LEU A 1 67 ? -26.032 7.133 25.927 1.00 86.81 67 LEU A CA 1
ATOM 483 C C . LEU A 1 67 ? -24.507 7.175 26.127 1.00 86.81 67 LEU A C 1
ATOM 485 O O . LEU A 1 67 ? -23.799 6.387 25.508 1.00 86.81 67 LEU A O 1
ATOM 489 N N . PRO A 1 68 ? -23.970 8.065 26.982 1.00 89.75 68 PRO A N 1
ATOM 490 C CA . PRO A 1 68 ? -22.527 8.188 27.174 1.00 89.75 68 PRO A CA 1
ATOM 491 C C . PRO A 1 68 ? -21.939 7.021 27.975 1.00 89.75 68 PRO A C 1
ATOM 493 O O . PRO A 1 68 ? -22.381 6.755 29.096 1.00 89.75 68 PRO A O 1
ATOM 496 N N . ALA A 1 69 ? -20.890 6.392 27.442 1.00 87.69 69 ALA A N 1
ATOM 497 C CA . ALA A 1 69 ? -20.115 5.372 28.147 1.00 87.69 69 ALA A CA 1
ATOM 498 C C . ALA A 1 69 ? -19.069 6.046 29.049 1.00 87.69 69 ALA A C 1
ATOM 500 O O . ALA A 1 69 ? -18.305 6.894 28.586 1.00 87.69 69 ALA A O 1
ATOM 501 N N . ARG A 1 70 ? -19.047 5.723 30.348 1.00 90.19 70 ARG A N 1
ATOM 502 C CA . ARG A 1 70 ? -18.294 6.470 31.376 1.00 90.19 70 ARG A CA 1
ATOM 503 C C . ARG A 1 70 ? -17.133 5.661 31.928 1.00 90.19 70 ARG A C 1
ATOM 505 O O . ARG A 1 70 ? -17.301 4.484 32.196 1.00 90.19 70 ARG A O 1
ATOM 512 N N . ALA A 1 71 ? -16.036 6.347 32.248 1.00 88.81 71 ALA A N 1
ATOM 513 C CA . ALA A 1 71 ? -14.815 5.748 32.786 1.00 88.81 71 ALA A CA 1
ATOM 514 C C . ALA A 1 71 ? -14.172 4.701 31.856 1.00 88.81 71 ALA A C 1
ATOM 516 O O . ALA A 1 71 ? -13.394 3.866 32.314 1.00 88.81 71 ALA A O 1
ATOM 517 N N . GLU A 1 72 ? -14.438 4.806 30.554 1.00 90.12 72 GLU A N 1
ATOM 518 C CA . GLU A 1 72 ? -13.898 3.914 29.534 1.00 90.12 72 GLU A CA 1
ATOM 519 C C . GLU A 1 72 ? -12.572 4.447 28.973 1.00 90.12 72 GLU A C 1
ATOM 521 O O . GLU A 1 72 ? -12.458 5.649 28.709 1.00 90.12 72 GLU A O 1
ATOM 526 N N . PRO A 1 73 ? -11.548 3.597 28.773 1.00 89.25 73 PRO A N 1
ATOM 527 C CA . PRO A 1 73 ? -10.258 4.024 28.247 1.00 89.25 73 PRO A CA 1
ATOM 528 C C . PRO A 1 73 ? -10.290 4.223 26.728 1.00 89.25 73 PRO A C 1
ATOM 530 O O . PRO A 1 73 ? -10.392 3.268 25.958 1.00 89.25 73 PRO A O 1
ATOM 533 N N . VAL A 1 74 ? -10.093 5.466 26.292 1.00 87.00 74 VAL A N 1
ATOM 534 C CA . VAL A 1 74 ? -9.868 5.819 24.886 1.00 87.00 74 VAL A CA 1
ATOM 535 C C . VAL A 1 74 ? -8.388 6.117 24.675 1.00 87.00 74 VAL A C 1
ATOM 537 O O . VAL A 1 74 ? -7.807 6.985 25.331 1.00 87.00 74 VAL A O 1
ATOM 540 N N . VAL A 1 75 ? -7.762 5.387 23.755 1.00 86.88 75 VAL A N 1
ATOM 541 C CA . VAL A 1 75 ? -6.361 5.579 23.365 1.00 86.88 75 VAL A CA 1
ATOM 542 C C . VAL A 1 75 ? -6.305 6.454 22.119 1.00 86.88 75 VAL A C 1
ATOM 544 O O . VAL A 1 75 ? -7.003 6.188 21.142 1.00 86.88 75 VAL A O 1
ATOM 547 N N . PHE A 1 76 ? -5.464 7.483 22.146 1.00 84.56 76 PHE A N 1
ATOM 548 C CA . PHE A 1 76 ? -5.236 8.376 21.017 1.00 84.56 76 PHE A CA 1
ATOM 549 C C . PHE A 1 76 ? -3.921 8.024 20.332 1.00 84.56 76 PHE A C 1
ATOM 551 O O . PHE A 1 76 ? -2.883 7.861 20.977 1.00 84.56 76 PHE A O 1
ATOM 558 N N . TYR A 1 77 ? -3.972 7.948 19.011 1.00 87.12 77 TYR A N 1
ATOM 559 C CA . TYR A 1 77 ? -2.820 7.746 18.154 1.00 87.12 77 TYR A CA 1
ATOM 560 C C . TYR A 1 77 ? -2.727 8.866 17.130 1.00 87.12 77 TYR A C 1
ATOM 562 O O . TYR A 1 77 ? -3.740 9.402 16.688 1.00 87.12 77 TYR A O 1
ATOM 570 N N . GLU A 1 78 ? -1.512 9.155 16.700 1.00 85.69 78 GLU A N 1
ATOM 571 C CA . GLU A 1 78 ? -1.237 9.973 15.531 1.00 85.69 78 GLU A CA 1
ATOM 572 C C . GLU A 1 78 ? -0.723 9.088 14.401 1.00 85.69 78 GLU A C 1
ATOM 574 O O . GLU A 1 78 ? 0.246 8.344 14.572 1.00 85.69 78 GLU A O 1
ATOM 579 N N . MET A 1 79 ? -1.357 9.178 13.236 1.00 82.81 79 MET A N 1
ATOM 580 C CA . MET A 1 79 ? -0.817 8.602 12.015 1.00 82.81 79 MET A CA 1
ATOM 581 C C . MET A 1 79 ? 0.264 9.534 11.467 1.00 82.81 79 MET A C 1
ATOM 583 O O . MET A 1 79 ? -0.037 10.631 10.995 1.00 82.81 79 MET A O 1
ATOM 587 N N . SER A 1 80 ? 1.518 9.087 11.503 1.00 71.12 80 SER A N 1
ATOM 588 C CA . SER A 1 80 ? 2.652 9.853 10.980 1.00 71.12 80 SER A CA 1
ATOM 589 C C . SER A 1 80 ? 3.223 9.202 9.731 1.00 71.12 80 SER A C 1
ATOM 591 O O . SER A 1 80 ? 3.590 8.031 9.763 1.00 71.12 80 SER A O 1
ATOM 593 N N . SER A 1 81 ? 3.351 9.977 8.653 1.00 63.06 81 SER A N 1
ATOM 594 C CA . SER A 1 81 ? 4.096 9.609 7.440 1.00 63.06 81 SER A CA 1
ATOM 595 C C . SER A 1 81 ? 5.566 10.055 7.488 1.00 63.06 81 SER A C 1
ATOM 597 O O . SER A 1 81 ? 6.400 9.510 6.770 1.00 63.06 81 SER A O 1
ATOM 599 N N . ILE A 1 82 ? 5.911 11.003 8.369 1.00 54.81 82 ILE A N 1
ATOM 600 C CA . ILE A 1 82 ? 7.248 11.619 8.459 1.00 54.81 82 ILE A CA 1
ATOM 601 C C . ILE A 1 82 ? 8.303 10.624 8.963 1.00 54.81 82 ILE A C 1
ATOM 603 O O . ILE A 1 82 ? 9.458 10.671 8.544 1.00 54.81 82 ILE A O 1
ATOM 607 N N . PHE A 1 83 ? 7.917 9.696 9.841 1.00 50.06 83 PHE A N 1
ATOM 608 C CA . PHE A 1 83 ? 8.822 8.708 10.447 1.00 50.06 83 PHE A CA 1
ATOM 609 C C . PHE A 1 83 ? 8.674 7.301 9.848 1.00 50.06 83 PHE A C 1
ATOM 611 O O . PHE A 1 83 ? 9.029 6.301 10.483 1.00 50.06 83 PHE A O 1
ATOM 618 N N . GLY A 1 84 ? 8.154 7.228 8.620 1.00 59.31 84 GLY A N 1
ATOM 619 C CA . GLY A 1 84 ? 7.580 6.012 8.058 1.00 59.31 84 GLY A CA 1
ATOM 620 C C . GLY A 1 84 ? 6.186 5.776 8.636 1.00 59.31 84 GLY A C 1
ATOM 621 O O . GLY A 1 84 ? 5.979 5.938 9.836 1.00 59.31 84 GLY A O 1
ATOM 622 N N . GLU A 1 85 ? 5.236 5.411 7.778 1.00 69.56 85 GLU A N 1
ATOM 623 C CA . GLU A 1 85 ? 3.817 5.290 8.131 1.00 69.56 85 GLU A CA 1
ATOM 624 C C . GLU A 1 85 ? 3.582 4.383 9.340 1.00 69.56 85 GLU A C 1
ATOM 626 O O . GLU A 1 85 ? 3.728 3.158 9.259 1.00 69.56 85 GLU A O 1
ATOM 631 N N . ARG A 1 86 ? 3.225 4.998 10.469 1.00 73.00 86 ARG A N 1
ATOM 632 C CA . ARG A 1 86 ? 3.015 4.326 11.754 1.00 73.00 86 ARG A CA 1
ATOM 633 C C . ARG A 1 86 ? 1.969 5.053 12.585 1.00 73.00 86 ARG A C 1
ATOM 635 O O . ARG A 1 86 ? 1.826 6.271 12.497 1.00 73.00 86 ARG A O 1
ATOM 642 N N . LEU A 1 87 ? 1.317 4.296 13.465 1.00 78.19 87 LEU A N 1
ATOM 643 C CA . LEU A 1 87 ? 0.493 4.835 14.542 1.00 78.19 87 LEU A CA 1
ATOM 644 C C . LEU A 1 87 ? 1.367 5.094 15.766 1.00 78.19 87 LEU A C 1
ATOM 646 O O . LEU A 1 87 ? 1.831 4.164 16.429 1.00 78.19 87 LEU A O 1
ATOM 650 N N . MET A 1 88 ? 1.596 6.366 16.067 1.00 81.38 88 MET A N 1
ATOM 651 C CA . MET A 1 88 ? 2.297 6.792 17.271 1.00 81.38 88 MET A CA 1
ATOM 652 C C . MET A 1 88 ? 1.297 6.926 18.410 1.00 81.38 88 MET A C 1
ATOM 654 O O . MET A 1 88 ? 0.354 7.703 18.318 1.00 81.38 88 MET A O 1
ATOM 658 N N . ASN A 1 89 ? 1.483 6.153 19.479 1.00 85.25 89 ASN A N 1
ATOM 659 C CA . ASN A 1 89 ? 0.636 6.253 20.663 1.00 85.25 89 ASN A CA 1
ATOM 660 C C . ASN A 1 89 ? 0.909 7.584 21.379 1.00 85.25 89 ASN A C 1
ATOM 662 O O . ASN A 1 89 ? 2.028 7.813 21.838 1.00 85.25 89 ASN A O 1
ATOM 666 N N . LEU A 1 90 ? -0.111 8.436 21.464 1.00 86.38 90 LEU A N 1
ATOM 667 C CA . LEU A 1 90 ? -0.045 9.731 22.139 1.00 86.38 90 LEU A CA 1
ATOM 668 C C . LEU A 1 90 ? -0.385 9.619 23.627 1.00 86.38 90 LEU A C 1
ATOM 670 O O . LEU A 1 90 ? 0.113 10.393 24.441 1.00 86.38 90 LEU A O 1
ATOM 674 N N . GLY A 1 91 ? -1.238 8.660 23.987 1.00 84.44 91 GLY A N 1
ATOM 675 C CA . GLY A 1 91 ? -1.674 8.431 25.356 1.00 84.44 91 GLY A CA 1
ATOM 676 C C . GLY A 1 91 ? -3.097 7.891 25.453 1.00 84.44 91 GLY A C 1
ATOM 677 O O . GLY A 1 91 ? -3.784 7.659 24.459 1.00 84.44 91 GLY A O 1
ATOM 678 N N . THR A 1 92 ? -3.550 7.699 26.688 1.00 89.25 92 THR A N 1
ATOM 679 C CA . THR A 1 92 ? -4.889 7.195 27.013 1.00 89.25 92 THR A CA 1
ATOM 680 C C . THR A 1 92 ? -5.601 8.188 27.920 1.00 89.25 92 THR A C 1
ATOM 682 O O . THR A 1 92 ? -4.983 8.754 28.820 1.00 89.25 92 THR A O 1
ATOM 685 N N . SER A 1 93 ? -6.898 8.381 27.696 1.00 92.12 93 SER A N 1
ATOM 686 C CA . SER A 1 93 ? -7.769 9.210 28.528 1.00 92.12 93 SER A CA 1
ATOM 687 C C . SER A 1 93 ? -9.065 8.461 28.831 1.00 92.12 93 SER A C 1
ATOM 689 O O . SER A 1 93 ? -9.548 7.698 27.996 1.00 92.12 93 SER A O 1
ATOM 691 N N . LEU A 1 94 ? -9.601 8.641 30.038 1.00 92.94 94 LEU A N 1
ATOM 692 C CA . LEU A 1 94 ? -10.862 8.022 30.450 1.00 92.94 94 LEU A CA 1
ATOM 693 C C . LEU A 1 94 ? -12.033 8.925 30.066 1.00 92.94 94 LEU A C 1
ATOM 695 O O . LEU A 1 94 ? -11.947 10.144 30.225 1.00 92.94 94 LEU A O 1
ATOM 699 N N . THR A 1 95 ? -13.133 8.332 29.608 1.00 92.81 95 THR A N 1
ATOM 700 C CA . THR A 1 95 ? -14.352 9.083 29.307 1.00 92.81 95 THR A CA 1
ATOM 701 C C . THR A 1 95 ? -14.993 9.660 30.572 1.00 92.81 95 THR A C 1
ATOM 703 O O . THR A 1 95 ? -15.087 9.004 31.614 1.00 92.81 95 THR A O 1
ATOM 706 N N . ASP A 1 96 ? -15.450 10.908 30.491 1.00 92.06 96 ASP A N 1
ATOM 707 C CA . ASP A 1 96 ? -16.133 11.602 31.579 1.00 92.06 96 ASP A CA 1
ATOM 708 C C . ASP A 1 96 ? -17.641 11.269 31.648 1.00 92.06 96 ASP A C 1
ATOM 710 O O . ASP A 1 96 ? -18.145 10.356 30.994 1.00 92.06 96 ASP A O 1
ATOM 714 N N . ALA A 1 97 ? -18.404 12.020 32.452 1.00 91.06 97 ALA A N 1
ATOM 715 C CA . ALA A 1 97 ? -19.846 11.811 32.606 1.00 91.06 97 ALA A CA 1
ATOM 716 C C . ALA A 1 97 ? -20.663 12.013 31.310 1.00 91.06 97 ALA A C 1
ATOM 718 O O . ALA A 1 97 ? -21.806 11.545 31.241 1.00 91.06 97 ALA A O 1
ATOM 719 N N . THR A 1 98 ? -20.088 12.708 30.324 1.00 89.94 98 THR A N 1
ATOM 720 C CA . THR A 1 98 ? -20.644 12.972 28.989 1.00 89.94 98 THR A CA 1
ATOM 721 C C . THR A 1 98 ? -20.143 11.986 27.932 1.00 89.94 98 THR A C 1
ATOM 723 O O . THR A 1 98 ? -20.526 12.095 26.767 1.00 89.94 98 THR A O 1
ATOM 726 N N . GLY A 1 99 ? -19.309 11.018 28.328 1.00 90.00 99 GLY A N 1
ATOM 727 C CA . GLY A 1 99 ? -18.684 10.061 27.421 1.00 90.00 99 GLY A CA 1
ATOM 728 C C . GLY A 1 99 ? -17.473 10.634 26.685 1.00 90.00 99 GLY A C 1
ATOM 729 O O . GLY A 1 99 ? -16.956 9.988 25.780 1.00 90.00 99 GLY A O 1
ATOM 730 N N . ALA A 1 100 ? -17.014 11.838 27.038 1.00 92.00 100 ALA A N 1
ATOM 731 C CA . ALA A 1 100 ? -15.904 12.496 26.363 1.00 92.00 100 ALA A CA 1
ATOM 732 C C . ALA A 1 100 ? -14.566 12.117 27.006 1.00 92.00 100 ALA A C 1
ATOM 734 O O . ALA A 1 100 ? -14.384 12.265 28.213 1.00 92.00 100 ALA A O 1
ATOM 735 N N . ALA A 1 101 ? -13.614 11.669 26.194 1.00 91.50 101 ALA A N 1
ATOM 736 C CA . ALA A 1 101 ? -12.215 11.502 26.564 1.00 91.50 101 ALA A CA 1
ATOM 737 C C . ALA A 1 101 ? -11.393 12.603 25.887 1.00 91.50 101 ALA A C 1
ATOM 739 O O . ALA A 1 101 ? -11.620 12.908 24.716 1.00 91.50 101 ALA A O 1
ATOM 740 N N . SER A 1 102 ? -10.456 13.213 26.617 1.00 91.50 102 SER A N 1
ATOM 741 C CA . SER A 1 102 ? -9.612 14.290 26.082 1.00 91.50 102 SER A CA 1
ATOM 742 C C . SER A 1 102 ? -8.143 14.143 26.464 1.00 91.50 102 SER A C 1
ATOM 744 O O . SER A 1 102 ? -7.833 13.754 27.591 1.00 91.50 102 SER A O 1
ATOM 746 N N . LEU A 1 103 ? -7.243 14.474 25.537 1.00 88.88 103 LEU A N 1
ATOM 747 C CA . LEU A 1 103 ? -5.793 14.390 25.696 1.00 88.88 103 LEU A CA 1
ATOM 748 C C . LEU A 1 103 ? -5.123 15.653 25.117 1.00 88.88 103 LEU A C 1
ATOM 750 O O . LEU A 1 103 ? -5.328 15.952 23.941 1.00 88.88 103 LEU A O 1
ATOM 754 N N . PRO A 1 104 ? -4.314 16.398 25.892 1.00 87.19 104 PRO A N 1
ATOM 755 C CA . PRO A 1 104 ? -3.510 17.482 25.338 1.00 87.19 104 PRO A CA 1
ATOM 756 C C . PRO A 1 104 ? -2.392 16.918 24.451 1.00 87.19 104 PRO A C 1
ATOM 758 O O . PRO A 1 104 ? -1.671 16.006 24.852 1.00 87.19 104 PRO A O 1
ATOM 761 N N . PHE A 1 105 ? -2.231 17.486 23.263 1.00 85.00 105 PHE A N 1
ATOM 762 C CA . PHE A 1 105 ? -1.212 17.128 22.284 1.00 85.00 105 PHE A CA 1
ATOM 763 C C . PHE A 1 105 ? -0.509 18.390 21.791 1.00 85.00 105 PHE A C 1
ATOM 765 O O . PHE A 1 105 ? -1.154 19.386 21.481 1.00 85.00 105 PHE A O 1
ATOM 772 N N . GLU A 1 106 ? 0.816 18.359 21.716 1.00 84.31 106 GLU A N 1
ATOM 773 C CA . GLU A 1 106 ? 1.609 19.463 21.182 1.00 84.31 106 GLU A CA 1
ATOM 774 C C . GLU A 1 106 ? 2.248 19.011 19.863 1.00 84.31 106 GLU A C 1
ATOM 776 O O . GLU A 1 106 ? 3.176 18.196 19.887 1.00 84.31 106 GLU A O 1
ATOM 781 N N . PRO A 1 107 ? 1.744 19.488 18.708 1.00 78.94 107 PRO A N 1
ATOM 782 C CA . PRO A 1 107 ? 2.329 19.164 17.416 1.00 78.94 107 PRO A CA 1
ATOM 783 C C . PRO A 1 107 ? 3.788 19.612 17.353 1.00 78.94 107 PRO A C 1
ATOM 785 O O . PRO A 1 107 ? 4.125 20.724 17.754 1.00 78.94 107 PRO A O 1
ATOM 788 N N . THR A 1 108 ? 4.657 18.762 16.810 1.00 77.38 108 THR A N 1
ATOM 789 C CA . THR A 1 108 ? 6.103 19.057 16.736 1.00 77.38 108 THR A CA 1
ATOM 790 C C . THR A 1 108 ? 6.595 19.383 15.326 1.00 77.38 108 THR A C 1
ATOM 792 O O . THR A 1 108 ? 7.770 19.691 15.128 1.00 77.38 108 THR A O 1
ATOM 795 N N . TRP A 1 109 ? 5.688 19.363 14.350 1.00 76.25 109 TRP A N 1
ATOM 796 C CA . TRP A 1 109 ? 5.917 19.776 12.970 1.00 76.25 109 TRP A CA 1
ATOM 797 C C . TRP A 1 109 ? 4.673 20.483 12.416 1.00 76.25 109 TRP A C 1
ATOM 799 O O . TRP A 1 109 ? 3.575 20.271 12.938 1.00 76.25 109 TRP A O 1
ATOM 809 N N . PRO A 1 110 ? 4.837 21.310 11.371 1.00 76.12 110 PRO A N 1
ATOM 810 C CA . PRO A 1 110 ? 3.714 21.921 10.678 1.00 76.12 110 PRO A CA 1
ATOM 811 C C . PRO A 1 110 ? 3.064 20.937 9.702 1.00 76.12 110 PRO A C 1
ATOM 813 O O . PRO A 1 110 ? 3.736 20.072 9.135 1.00 76.12 110 PRO A O 1
ATOM 816 N N . GLY A 1 111 ? 1.777 21.129 9.435 1.00 73.69 111 GLY A N 1
ATOM 817 C CA . GLY A 1 111 ? 1.023 20.379 8.437 1.00 73.69 111 GLY A CA 1
ATOM 818 C C . GLY A 1 111 ? -0.247 19.747 8.988 1.00 73.69 111 GLY A C 1
ATOM 819 O O . GLY A 1 111 ? -0.732 20.090 10.064 1.00 73.69 111 GLY A O 1
ATOM 820 N N . GLU A 1 112 ? -0.823 18.847 8.199 1.00 77.94 112 GLU A N 1
ATOM 821 C CA . GLU A 1 112 ? -2.022 18.100 8.565 1.00 77.94 112 GLU A CA 1
ATOM 822 C C . GLU A 1 112 ? -1.664 16.910 9.463 1.00 77.94 112 GLU A C 1
ATOM 824 O O . GLU A 1 112 ? -0.764 16.124 9.162 1.00 77.94 112 GLU A O 1
ATOM 829 N N . HIS A 1 113 ? -2.398 16.763 10.560 1.00 79.69 113 HIS A N 1
ATOM 830 C CA . HIS A 1 113 ? -2.277 15.666 11.510 1.00 79.69 113 HIS A CA 1
ATOM 831 C C . HIS A 1 113 ? -3.534 14.805 11.438 1.00 79.69 113 HIS A C 1
ATOM 833 O O . HIS A 1 113 ? -4.651 15.318 11.507 1.00 79.69 113 HIS A O 1
ATOM 839 N N . THR A 1 114 ? -3.358 13.488 11.321 1.00 83.19 114 THR A N 1
ATOM 840 C CA . THR A 1 114 ? -4.462 12.521 11.371 1.00 83.19 114 THR A CA 1
ATOM 841 C C . THR A 1 114 ? -4.435 11.795 12.705 1.00 83.19 114 THR A C 1
ATOM 843 O O . THR A 1 114 ? -3.479 11.083 13.014 1.00 83.19 114 THR A O 1
ATOM 846 N N . ILE A 1 115 ? -5.492 11.971 13.490 1.00 86.25 115 ILE A N 1
ATOM 847 C CA . ILE A 1 115 ? -5.644 11.387 14.817 1.00 86.25 115 ILE A CA 1
ATOM 848 C C . ILE A 1 115 ? -6.627 10.233 14.755 1.00 86.25 115 ILE A C 1
ATOM 850 O O . ILE A 1 115 ? -7.701 10.346 14.166 1.00 86.25 115 ILE A O 1
ATOM 854 N N . VAL A 1 116 ? -6.261 9.139 15.410 1.00 85.75 116 VAL A N 1
ATOM 855 C CA . VAL A 1 116 ? -7.086 7.945 15.552 1.00 85.75 116 VAL A CA 1
ATOM 856 C C . VAL A 1 116 ? -7.390 7.757 17.031 1.00 85.75 116 VAL A C 1
ATOM 858 O O . VAL A 1 116 ? -6.488 7.510 17.831 1.00 85.75 116 VAL A O 1
ATOM 861 N N . ALA A 1 117 ? -8.659 7.868 17.401 1.00 86.38 117 ALA A N 1
ATOM 862 C CA . ALA A 1 117 ? -9.137 7.491 18.724 1.00 86.38 117 ALA A CA 1
ATOM 863 C C . ALA A 1 117 ? -9.625 6.040 18.674 1.00 86.38 117 ALA A C 1
ATOM 865 O O . ALA A 1 117 ? -10.376 5.673 17.769 1.00 86.38 117 ALA A O 1
ATOM 866 N N . ARG A 1 118 ? -9.197 5.210 19.629 1.00 85.19 118 ARG A N 1
ATOM 867 C CA . ARG A 1 118 ? -9.588 3.798 19.734 1.00 85.19 118 ARG A CA 1
ATOM 868 C C . ARG A 1 118 ? -10.111 3.481 21.126 1.00 85.19 118 ARG A C 1
ATOM 870 O O . ARG A 1 118 ? -9.443 3.752 22.122 1.00 85.19 118 ARG A O 1
ATOM 877 N N . PHE A 1 119 ? -11.263 2.831 21.166 1.00 83.88 119 PHE A N 1
ATOM 878 C CA . PHE A 1 119 ? -11.800 2.142 22.327 1.00 83.88 119 PHE A CA 1
ATOM 879 C C . PHE A 1 119 ? -11.696 0.632 22.089 1.00 83.88 119 PHE A C 1
ATOM 881 O O . PHE A 1 119 ? -12.194 0.119 21.088 1.00 83.88 119 PHE A O 1
ATOM 888 N N . GLY A 1 120 ? -11.009 -0.073 22.989 1.00 71.06 120 GLY A N 1
ATOM 889 C CA . GLY A 1 120 ? -10.673 -1.492 22.819 1.00 71.06 120 GLY A CA 1
ATOM 890 C C . GLY A 1 120 ? -11.778 -2.487 23.187 1.00 71.06 120 GLY A C 1
ATOM 891 O O . GLY A 1 120 ? -11.574 -3.681 22.966 1.00 71.06 120 GLY A O 1
ATOM 892 N N . GLY A 1 121 ? -12.904 -2.012 23.736 1.00 74.94 121 GLY A N 1
ATOM 893 C CA . GLY A 1 121 ? -13.924 -2.855 24.364 1.00 74.94 121 GLY A CA 1
ATOM 894 C C . GLY A 1 121 ? -13.489 -3.360 25.745 1.00 74.94 121 GLY A C 1
ATOM 895 O O . GLY A 1 121 ? -12.297 -3.471 26.045 1.00 74.94 121 GLY A O 1
ATOM 896 N N . ASP A 1 122 ? -14.451 -3.689 26.602 1.00 68.12 122 ASP A N 1
ATOM 897 C CA . ASP A 1 122 ? -14.207 -4.167 27.973 1.00 68.12 122 ASP A CA 1
ATOM 898 C C . ASP A 1 122 ? -14.855 -5.537 28.274 1.00 68.12 122 ASP A C 1
ATOM 900 O O . ASP A 1 122 ? -14.607 -6.146 29.318 1.00 68.12 122 ASP A O 1
ATOM 904 N N . GLY A 1 123 ? -15.562 -6.109 27.297 1.00 65.50 123 GLY A N 1
ATOM 905 C CA . GLY A 1 123 ? -16.269 -7.388 27.384 1.00 65.50 123 GLY A CA 1
ATOM 906 C C . GLY A 1 123 ? -17.791 -7.237 27.376 1.00 65.50 123 GLY A C 1
ATOM 907 O O . GLY A 1 123 ? -18.464 -8.162 26.918 1.00 65.50 123 GLY A O 1
ATOM 908 N N . GLU A 1 124 ? -18.323 -6.082 27.790 1.00 71.19 124 GLU A N 1
ATOM 909 C CA . GLU A 1 124 ? -19.750 -5.730 27.685 1.00 71.19 124 GLU A CA 1
ATOM 910 C C . GLU A 1 124 ? -20.003 -4.759 26.522 1.00 71.19 124 GLU A C 1
ATOM 912 O O . GLU A 1 124 ? -20.991 -4.903 25.796 1.00 71.19 124 GLU A O 1
ATOM 917 N N . LEU A 1 125 ? -19.067 -3.836 26.282 1.00 76.56 125 LEU A N 1
ATOM 918 C CA . LEU A 1 125 ? -19.131 -2.845 25.210 1.00 76.56 125 LEU A CA 1
ATOM 919 C C . LEU A 1 125 ? -18.307 -3.282 23.992 1.00 76.56 125 LEU A C 1
ATOM 921 O O . LEU A 1 125 ? -17.173 -3.755 24.119 1.00 76.56 125 LEU A O 1
ATOM 925 N N . ALA A 1 126 ? -18.873 -3.106 22.795 1.00 72.38 126 ALA A N 1
ATOM 926 C CA . ALA A 1 126 ? -18.164 -3.352 21.539 1.00 72.38 126 ALA A CA 1
ATOM 927 C C . ALA A 1 126 ? -17.038 -2.316 21.318 1.00 72.38 126 ALA A C 1
ATOM 929 O O . ALA A 1 126 ? -17.163 -1.173 21.766 1.00 72.38 126 ALA A O 1
ATOM 930 N N . PRO A 1 127 ? -15.949 -2.664 20.609 1.00 75.25 127 PRO A N 1
ATOM 931 C CA . PRO A 1 127 ? -14.850 -1.744 20.379 1.00 75.25 127 PRO A CA 1
ATOM 932 C C . PRO A 1 127 ? -15.250 -0.741 19.295 1.00 75.25 127 PRO A C 1
ATOM 934 O O . PRO A 1 127 ? -16.083 -1.024 18.432 1.00 75.25 127 PRO A O 1
ATOM 937 N N . ALA A 1 128 ? -14.629 0.431 19.319 1.00 77.31 128 ALA A N 1
ATOM 938 C CA . ALA A 1 128 ? -14.934 1.498 18.377 1.00 77.31 128 ALA A CA 1
ATOM 939 C C . ALA A 1 128 ? -13.671 2.278 18.008 1.00 77.31 128 ALA A C 1
ATOM 941 O O . ALA A 1 128 ? -12.748 2.425 18.812 1.00 77.31 128 ALA A O 1
ATOM 942 N N . GLN A 1 129 ? -13.637 2.803 16.787 1.00 82.19 129 GLN A N 1
ATOM 943 C CA . GLN A 1 129 ? -12.566 3.662 16.298 1.00 82.19 129 GLN A CA 1
ATOM 944 C C . GLN A 1 129 ? -13.179 4.890 15.637 1.00 82.19 129 GLN A C 1
ATOM 946 O O . GLN A 1 129 ? -14.207 4.782 14.985 1.00 82.19 129 GLN A O 1
ATOM 951 N N . SER A 1 130 ? -12.516 6.034 15.778 1.00 81.56 130 SER A N 1
ATOM 952 C CA . SER A 1 130 ? -12.841 7.246 15.032 1.00 81.56 130 SER A CA 1
ATOM 953 C C . SER A 1 130 ? -11.570 7.916 14.544 1.00 81.56 130 SER A C 1
ATOM 955 O O . SER A 1 130 ? -10.549 7.888 15.237 1.00 81.56 130 SER A O 1
ATOM 957 N N . THR A 1 131 ? -11.644 8.543 13.374 1.00 80.06 131 THR A N 1
ATOM 958 C CA . THR A 1 131 ? -10.534 9.310 12.803 1.00 80.06 131 THR A CA 1
ATOM 959 C C . THR A 1 131 ? -10.949 10.761 12.606 1.00 80.06 131 THR A C 1
ATOM 961 O O . THR A 1 131 ? -12.039 11.046 12.116 1.00 80.06 131 THR A O 1
ATOM 964 N N . PHE A 1 132 ? -10.076 11.693 12.976 1.00 79.06 132 PHE A N 1
ATOM 965 C CA . PHE A 1 132 ? -10.284 13.123 12.759 1.00 79.06 132 PHE A CA 1
ATOM 966 C C . PHE A 1 132 ? -8.956 13.827 12.492 1.00 79.06 132 PHE A C 1
ATOM 968 O O . PHE A 1 132 ? -7.885 13.297 12.791 1.00 79.06 132 PHE A O 1
ATOM 975 N N . ARG A 1 133 ? -9.018 15.014 11.885 1.00 77.69 133 ARG A N 1
ATOM 976 C CA . ARG A 1 133 ? -7.833 15.736 11.417 1.00 77.69 133 ARG A CA 1
ATOM 977 C C . ARG A 1 133 ? -7.843 17.190 11.851 1.00 77.69 133 ARG A C 1
ATOM 979 O O . ARG A 1 133 ? -8.903 17.765 12.094 1.00 77.69 133 ARG A O 1
ATOM 986 N N . PHE A 1 134 ? -6.656 17.768 11.928 1.00 77.88 134 PHE A N 1
ATOM 987 C CA . PHE A 1 134 ? -6.453 19.198 12.116 1.00 77.88 134 PHE A CA 1
ATOM 988 C C . PHE A 1 134 ? -5.123 19.614 11.486 1.00 77.88 134 PHE A C 1
ATOM 990 O O . PHE A 1 134 ? -4.245 18.778 11.265 1.00 77.88 134 PHE A O 1
ATOM 997 N N . THR A 1 135 ? -4.968 20.903 11.209 1.00 76.06 135 THR A N 1
ATOM 998 C CA . THR A 1 135 ? -3.722 21.471 10.687 1.00 76.06 135 THR A CA 1
ATOM 999 C C . THR A 1 135 ? -3.013 22.244 11.791 1.00 76.06 135 THR A C 1
ATOM 1001 O O . THR A 1 135 ? -3.658 22.919 12.591 1.00 76.06 135 THR A O 1
ATOM 1004 N N . SER A 1 136 ? -1.690 22.127 11.844 1.00 74.88 136 SER A N 1
ATOM 1005 C CA . SER A 1 136 ? -0.833 22.863 12.766 1.00 74.88 136 SER A CA 1
ATOM 1006 C C . SER A 1 136 ? 0.171 23.719 12.001 1.00 74.88 136 SER A C 1
ATOM 1008 O O . SER A 1 136 ? 0.777 23.254 11.038 1.00 74.88 136 SER A O 1
ATOM 1010 N N . ASP A 1 137 ? 0.406 24.937 12.487 1.00 70.38 137 ASP A N 1
ATOM 1011 C CA . ASP A 1 137 ? 1.473 25.833 12.017 1.00 70.38 137 ASP A CA 1
ATOM 1012 C C . ASP A 1 137 ? 2.735 25.741 12.901 1.00 70.38 137 ASP A C 1
ATOM 1014 O O . ASP A 1 137 ? 3.559 26.660 12.921 1.00 70.38 137 ASP A O 1
ATOM 1018 N N . ALA A 1 138 ? 2.875 24.671 13.695 1.00 64.38 138 ALA A N 1
ATOM 1019 C CA . ALA A 1 138 ? 4.002 24.508 14.610 1.00 64.38 138 ALA A CA 1
ATOM 1020 C C . ALA A 1 138 ? 5.343 24.633 13.859 1.00 64.38 138 ALA A C 1
ATOM 1022 O O . ALA A 1 138 ? 5.520 24.019 12.806 1.00 64.38 138 ALA A O 1
ATOM 1023 N N . PRO A 1 139 ? 6.318 25.404 14.370 1.00 58.44 139 PRO A N 1
ATOM 1024 C CA . PRO A 1 139 ? 7.627 25.480 13.748 1.00 58.44 139 PRO A CA 1
ATOM 1025 C C . PRO A 1 139 ? 8.278 24.088 13.767 1.00 58.44 139 PRO A C 1
ATOM 1027 O O . PRO A 1 139 ? 8.091 23.342 14.731 1.00 58.44 139 PRO A O 1
ATOM 1030 N N . PRO A 1 140 ? 9.055 23.716 12.734 1.00 56.47 140 PRO A N 1
ATOM 1031 C CA . PRO A 1 140 ? 9.753 22.441 12.710 1.00 56.47 140 PRO A CA 1
ATOM 1032 C C . PRO A 1 140 ? 10.783 22.409 13.842 1.00 56.47 140 PRO A C 1
ATOM 1034 O O . PRO A 1 140 ? 11.915 22.873 13.702 1.00 56.47 140 PRO A O 1
ATOM 1037 N N . HIS A 1 141 ? 10.405 21.839 14.980 1.00 50.16 141 HIS A N 1
ATOM 1038 C CA . HIS A 1 141 ? 11.360 21.412 15.980 1.00 50.16 141 HIS A CA 1
ATOM 1039 C C . HIS A 1 141 ? 11.855 20.046 15.520 1.00 50.16 141 HIS A C 1
ATOM 1041 O O . HIS A 1 141 ? 11.206 19.028 15.742 1.00 50.16 141 HIS A O 1
ATOM 1047 N N . MET A 1 142 ? 12.997 20.013 14.825 1.00 39.28 142 MET A N 1
ATOM 1048 C CA . MET A 1 142 ? 13.703 18.752 14.603 1.00 39.28 142 MET A CA 1
ATOM 1049 C C . MET A 1 142 ? 13.920 18.096 15.967 1.00 39.28 142 MET A C 1
ATOM 1051 O O . MET A 1 142 ? 14.743 18.552 16.760 1.00 39.28 142 MET A O 1
ATOM 1055 N N . HIS A 1 143 ? 13.185 17.020 16.240 1.00 39.06 143 HIS A N 1
ATOM 1056 C CA . HIS A 1 143 ? 13.527 16.129 17.332 1.00 39.06 143 HIS A CA 1
ATOM 1057 C C . HIS A 1 143 ? 14.942 15.621 17.084 1.00 39.06 143 HIS A C 1
ATOM 1059 O O . HIS A 1 143 ? 15.194 14.868 16.144 1.00 39.06 143 HIS A O 1
ATOM 1065 N N . GLU A 1 144 ? 15.856 15.948 17.990 1.00 34.88 144 GLU A N 1
ATOM 1066 C CA . GLU A 1 144 ? 17.184 15.332 18.087 1.00 34.88 144 GLU A CA 1
ATOM 1067 C C . GLU A 1 144 ? 17.100 13.815 18.417 1.00 34.88 144 GLU A C 1
ATOM 1069 O O . GLU A 1 144 ? 18.114 13.133 18.552 1.00 34.88 144 GLU A O 1
ATOM 1074 N N . ASN A 1 145 ? 15.886 13.247 18.482 1.00 32.59 145 ASN A N 1
ATOM 1075 C CA . ASN A 1 145 ? 15.574 11.942 19.062 1.00 32.59 145 ASN A CA 1
ATOM 1076 C C . ASN A 1 145 ? 15.025 10.884 18.082 1.00 32.59 145 ASN A C 1
ATOM 1078 O O . ASN A 1 145 ? 14.477 9.880 18.524 1.00 32.59 145 ASN A O 1
ATOM 1082 N N . ALA A 1 146 ? 15.256 11.013 16.771 1.00 34.12 146 ALA A N 1
ATOM 1083 C CA . ALA A 1 146 ? 15.142 9.878 15.835 1.00 34.12 146 ALA A CA 1
ATOM 1084 C C . ALA A 1 146 ? 16.471 9.103 15.661 1.00 34.12 146 ALA A C 1
ATOM 1086 O O . ALA A 1 146 ? 16.660 8.355 14.701 1.00 34.12 146 ALA A O 1
ATOM 1087 N N . ARG A 1 147 ? 17.421 9.250 16.597 1.00 32.25 147 ARG A N 1
ATOM 1088 C CA . ARG A 1 147 ? 18.614 8.395 16.679 1.00 32.25 147 ARG A CA 1
ATOM 1089 C C . ARG A 1 147 ? 18.271 7.099 17.408 1.00 32.25 147 ARG A C 1
ATOM 1091 O O . ARG A 1 147 ? 18.533 6.941 18.597 1.00 32.25 147 ARG A O 1
ATOM 1098 N N . PHE A 1 148 ? 17.700 6.150 16.675 1.00 32.81 148 PHE A N 1
ATOM 1099 C CA . PHE A 1 148 ? 17.557 4.772 17.138 1.00 32.81 148 PHE A CA 1
ATOM 1100 C C . PHE A 1 148 ? 18.920 4.201 17.590 1.00 32.81 148 PHE A C 1
ATOM 1102 O O . PHE A 1 148 ? 19.853 4.047 16.805 1.00 32.81 148 PHE A O 1
ATOM 1109 N N . GLY A 1 149 ? 19.023 3.875 18.881 1.00 34.53 149 GLY A N 1
ATOM 1110 C CA . GLY A 1 149 ? 19.668 2.651 19.373 1.00 34.53 149 GLY A CA 1
ATOM 1111 C C . GLY A 1 149 ? 21.187 2.466 19.258 1.00 34.53 149 GLY A C 1
ATOM 1112 O O . GLY A 1 149 ? 21.654 1.376 19.571 1.00 34.53 149 GLY A O 1
ATOM 1113 N N . LEU A 1 150 ? 21.982 3.465 18.856 1.00 37.31 150 LEU A N 1
ATOM 1114 C CA . LEU A 1 150 ? 23.453 3.329 18.767 1.00 37.31 150 LEU A CA 1
ATOM 1115 C C . LEU A 1 150 ? 24.256 4.367 19.573 1.00 37.31 150 LEU A C 1
ATOM 1117 O O . LEU A 1 150 ? 25.486 4.394 19.489 1.00 37.31 150 LEU A O 1
ATOM 1121 N N . GLU A 1 151 ? 23.611 5.204 20.389 1.00 37.53 151 GLU A N 1
ATOM 1122 C CA . GLU A 1 151 ? 24.310 6.245 21.164 1.00 37.53 151 GLU A CA 1
ATOM 1123 C C . GLU A 1 151 ? 25.177 5.673 22.303 1.00 37.53 151 GLU A C 1
ATOM 1125 O O . GLU A 1 151 ? 26.237 6.228 22.605 1.00 37.53 151 GLU A O 1
ATOM 1130 N N . THR A 1 152 ? 24.806 4.534 22.897 1.00 38.66 152 THR A N 1
ATOM 1131 C CA . THR A 1 152 ? 25.588 3.932 23.988 1.00 38.66 152 THR A CA 1
ATOM 1132 C C . THR A 1 152 ? 26.890 3.282 23.502 1.00 38.66 152 THR A C 1
ATOM 1134 O O . THR A 1 152 ? 27.919 3.523 24.125 1.00 38.66 152 THR A O 1
ATOM 1137 N N . PRO A 1 153 ? 26.955 2.552 22.371 1.00 41.81 153 PRO A N 1
ATOM 1138 C CA . PRO A 1 153 ? 28.241 2.057 21.879 1.00 41.81 153 PRO A CA 1
ATOM 1139 C C . PRO A 1 153 ? 29.125 3.152 21.266 1.00 41.81 153 PRO A C 1
ATOM 1141 O O . PRO A 1 153 ? 30.342 3.078 21.395 1.00 41.81 153 PRO A O 1
ATOM 1144 N N . ARG A 1 154 ? 28.562 4.187 20.615 1.00 42.62 154 ARG A N 1
ATOM 1145 C CA . ARG A 1 154 ? 29.364 5.195 19.887 1.00 42.62 154 ARG A CA 1
ATOM 1146 C C . ARG A 1 154 ? 29.995 6.277 20.762 1.00 42.62 154 ARG A C 1
ATOM 1148 O O . ARG A 1 154 ? 31.094 6.708 20.432 1.00 42.62 154 ARG A O 1
ATOM 1155 N N . LYS A 1 155 ? 29.374 6.688 21.876 1.00 46.28 155 LYS A N 1
ATOM 1156 C CA . LYS A 1 155 ? 30.021 7.618 22.830 1.00 46.28 155 LYS A CA 1
ATOM 1157 C C . LYS A 1 155 ? 31.192 6.962 23.559 1.00 46.28 155 LYS A C 1
ATOM 1159 O O . LYS A 1 155 ? 32.197 7.613 23.831 1.00 46.28 155 LYS A O 1
ATOM 1164 N N . TRP A 1 156 ? 31.081 5.661 23.820 1.00 44.12 156 TRP A N 1
ATOM 1165 C CA . TRP A 1 156 ? 32.115 4.892 24.502 1.00 44.12 156 TRP A CA 1
ATOM 1166 C C . TRP A 1 156 ? 33.110 4.226 23.551 1.00 44.12 156 TRP A C 1
ATOM 1168 O O . TRP A 1 156 ? 34.184 3.878 24.012 1.00 44.12 156 TRP A O 1
ATOM 1178 N N . ALA A 1 157 ? 32.840 4.085 22.249 1.00 51.16 157 ALA A N 1
ATOM 1179 C CA . ALA A 1 157 ? 33.787 3.481 21.305 1.00 51.16 157 ALA A CA 1
ATOM 1180 C C . ALA A 1 157 ? 35.154 4.199 21.261 1.00 51.16 157 ALA A C 1
ATOM 1182 O O . ALA A 1 157 ? 36.164 3.505 21.357 1.00 51.16 157 ALA A O 1
ATOM 1183 N N . PRO A 1 158 ? 35.250 5.545 21.219 1.00 55.12 158 PRO A N 1
ATOM 1184 C CA . PRO A 1 158 ? 36.538 6.236 21.302 1.00 55.12 158 PRO A CA 1
ATOM 1185 C C . PRO A 1 158 ? 37.237 6.007 22.647 1.00 55.12 158 PRO A C 1
ATOM 1187 O O . PRO A 1 158 ? 38.453 5.840 22.691 1.00 55.12 158 PRO A O 1
ATOM 1190 N N . ILE A 1 159 ? 36.468 5.950 23.741 1.00 63.06 159 ILE A N 1
ATOM 1191 C CA . ILE A 1 159 ? 36.983 5.713 25.097 1.00 63.06 159 ILE A CA 1
ATOM 1192 C C . ILE A 1 159 ? 37.476 4.265 25.237 1.00 63.06 159 ILE A C 1
ATOM 1194 O O . ILE A 1 159 ? 38.562 4.033 25.752 1.00 63.06 159 ILE A O 1
ATOM 1198 N N . GLY A 1 160 ? 36.720 3.292 24.732 1.00 58.62 160 GLY A N 1
ATOM 1199 C CA . GLY A 1 160 ? 37.052 1.871 24.731 1.00 58.62 160 GLY A CA 1
ATOM 1200 C C . GLY A 1 160 ? 38.260 1.571 23.850 1.00 58.62 160 GLY A C 1
ATOM 1201 O O . GLY A 1 160 ? 39.179 0.893 24.298 1.00 58.62 160 GLY A O 1
ATOM 1202 N N . ILE A 1 161 ? 38.324 2.149 22.645 1.00 66.69 161 ILE A N 1
ATOM 1203 C CA . ILE A 1 161 ? 39.507 2.077 21.774 1.00 66.69 161 ILE A CA 1
ATOM 1204 C C . ILE A 1 161 ? 40.708 2.739 22.469 1.00 66.69 161 ILE A C 1
ATOM 1206 O O . ILE A 1 161 ? 41.790 2.157 22.492 1.00 66.69 161 ILE A O 1
ATOM 1210 N N . GLY A 1 162 ? 40.521 3.898 23.108 1.00 63.59 162 GLY A N 1
ATOM 1211 C CA . GLY A 1 162 ? 41.565 4.578 23.880 1.00 63.59 162 GLY A CA 1
ATOM 1212 C C . GLY A 1 162 ? 42.096 3.743 25.051 1.00 63.59 162 GLY A C 1
ATOM 1213 O O . GLY A 1 162 ? 43.308 3.648 25.238 1.00 63.59 162 GLY A O 1
ATOM 1214 N N . LEU A 1 163 ? 41.213 3.076 25.800 1.00 68.38 163 LEU A N 1
ATOM 1215 C CA . LEU A 1 163 ? 41.583 2.176 26.895 1.00 68.38 163 LEU A CA 1
ATOM 1216 C C . LEU A 1 163 ? 42.306 0.920 26.393 1.00 68.38 163 LEU A C 1
ATOM 1218 O O . LEU A 1 163 ? 43.281 0.502 27.013 1.00 68.38 163 LEU A O 1
ATOM 1222 N N . VAL A 1 164 ? 41.892 0.349 25.257 1.00 66.62 164 VAL A N 1
ATOM 1223 C CA . VAL A 1 164 ? 42.581 -0.791 24.624 1.00 66.62 164 VAL A CA 1
ATOM 1224 C C . VAL A 1 164 ? 43.980 -0.392 24.151 1.00 66.62 164 VAL A C 1
ATOM 1226 O O . VAL A 1 164 ? 44.938 -1.130 24.383 1.00 66.62 164 VAL A O 1
ATOM 1229 N N . VAL A 1 165 ? 44.130 0.793 23.552 1.00 72.25 165 VAL A N 1
ATOM 1230 C CA . VAL A 1 165 ? 45.437 1.331 23.146 1.00 72.25 165 VAL A CA 1
ATOM 1231 C C . VAL A 1 165 ? 46.327 1.575 24.368 1.00 72.25 165 VAL A C 1
ATOM 1233 O O . VAL A 1 165 ? 47.481 1.152 24.365 1.00 72.25 165 VAL A O 1
ATOM 1236 N N . LEU A 1 166 ? 45.806 2.178 25.441 1.00 72.25 166 LEU A N 1
ATOM 1237 C CA . LEU A 1 166 ? 46.550 2.373 26.693 1.00 72.25 166 LEU A CA 1
ATOM 1238 C C . LEU A 1 166 ? 46.956 1.046 27.345 1.00 72.25 166 LEU A C 1
ATOM 1240 O O . LEU A 1 166 ? 48.080 0.928 27.827 1.00 72.25 166 LEU A O 1
ATOM 1244 N N . ALA A 1 167 ? 46.083 0.036 27.327 1.00 68.44 167 ALA A N 1
ATOM 1245 C CA . ALA A 1 167 ? 46.396 -1.296 27.834 1.00 68.44 167 ALA A CA 1
ATOM 1246 C C . ALA A 1 167 ? 47.505 -1.968 27.007 1.00 68.44 167 ALA A C 1
ATOM 1248 O O . ALA A 1 167 ? 48.450 -2.505 27.583 1.00 68.44 167 ALA A O 1
ATOM 1249 N N . LEU A 1 168 ? 47.446 -1.880 25.673 1.00 68.56 168 LEU A N 1
ATOM 1250 C CA . LEU A 1 168 ? 48.498 -2.376 24.777 1.00 68.56 168 LEU A CA 1
ATOM 1251 C C . LEU A 1 168 ? 49.840 -1.674 25.025 1.00 68.56 168 LEU A C 1
ATOM 1253 O O . LEU A 1 168 ? 50.867 -2.346 25.128 1.00 68.56 168 LEU A O 1
ATOM 1257 N N . TRP A 1 169 ? 49.842 -0.349 25.198 1.00 71.88 169 TRP A N 1
ATOM 1258 C CA . TRP A 1 169 ? 51.045 0.412 25.552 1.00 71.88 169 TRP A CA 1
ATOM 1259 C C . TRP A 1 169 ? 51.567 0.080 26.954 1.00 71.88 169 TRP A C 1
ATOM 1261 O O . TRP A 1 169 ? 52.778 -0.011 27.145 1.00 71.88 169 TRP A O 1
ATOM 1271 N N . GLY A 1 170 ? 50.680 -0.157 27.923 1.00 74.44 170 GLY A N 1
ATOM 1272 C CA . GLY A 1 170 ? 51.042 -0.599 29.269 1.00 74.44 170 GLY A CA 1
ATOM 1273 C C . GLY A 1 170 ? 51.695 -1.981 29.270 1.00 74.44 170 GLY A C 1
ATOM 1274 O O . GLY A 1 170 ? 52.739 -2.164 29.895 1.00 74.44 170 GLY A O 1
ATOM 1275 N N . VAL A 1 171 ? 51.140 -2.937 28.516 1.00 73.06 171 VAL A N 1
ATOM 1276 C CA . VAL A 1 171 ? 51.724 -4.276 28.337 1.00 73.06 171 VAL A CA 1
ATOM 1277 C C . VAL A 1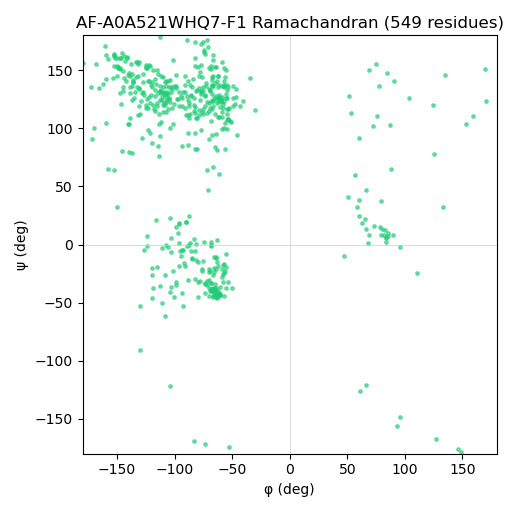 171 ? 53.070 -4.187 27.621 1.00 73.06 171 VAL A C 1
ATOM 1279 O O . VAL A 1 171 ? 54.037 -4.788 28.086 1.00 73.06 171 VAL A O 1
ATOM 1282 N N . LEU A 1 172 ? 53.175 -3.398 26.548 1.00 69.19 172 LEU A N 1
ATOM 1283 C CA . LEU A 1 172 ? 54.436 -3.188 25.835 1.00 69.19 172 LEU A CA 1
ATOM 1284 C C . LEU A 1 172 ? 55.496 -2.549 26.747 1.00 69.19 172 LEU A C 1
ATOM 1286 O O . LEU A 1 172 ? 56.635 -3.009 26.781 1.00 69.19 172 LEU A O 1
ATOM 1290 N N . GLY A 1 173 ? 55.117 -1.551 27.549 1.00 70.75 173 GLY A N 1
ATOM 1291 C CA . GLY A 1 173 ? 55.984 -0.939 28.553 1.00 70.75 173 GLY A CA 1
ATOM 1292 C C . GLY A 1 173 ? 56.440 -1.935 29.621 1.00 70.75 173 GLY A C 1
ATOM 1293 O O . GLY A 1 173 ? 57.620 -1.967 29.966 1.00 70.75 173 GLY A O 1
ATOM 1294 N N . LEU A 1 174 ? 55.547 -2.807 30.098 1.00 66.19 174 LEU A N 1
ATOM 1295 C CA . LEU A 1 174 ? 55.887 -3.853 31.064 1.00 66.19 174 LEU A CA 1
ATOM 1296 C C . LEU A 1 174 ? 56.845 -4.895 30.468 1.00 66.19 174 LEU A C 1
ATOM 1298 O O . LEU A 1 174 ? 57.768 -5.335 31.154 1.00 66.19 174 LEU A O 1
ATOM 1302 N N . VAL A 1 175 ? 56.658 -5.265 29.195 1.00 67.50 175 VAL A N 1
ATOM 1303 C CA . VAL A 1 175 ? 57.567 -6.147 28.446 1.00 67.50 175 VAL A CA 1
ATOM 1304 C C . VAL A 1 175 ? 58.935 -5.489 28.296 1.00 67.50 175 VAL A C 1
ATOM 1306 O O . VAL A 1 175 ? 59.937 -6.123 28.611 1.00 67.50 175 VAL A O 1
ATOM 1309 N N . VAL A 1 176 ? 58.999 -4.209 27.919 1.00 67.19 176 VAL A N 1
ATOM 1310 C CA . VAL A 1 176 ? 60.263 -3.461 27.824 1.00 67.19 176 VAL A CA 1
ATOM 1311 C C . VAL A 1 176 ? 60.953 -3.369 29.186 1.00 67.19 176 VAL A C 1
ATOM 1313 O O . VAL A 1 176 ? 62.144 -3.641 29.276 1.00 67.19 176 VAL A O 1
ATOM 1316 N N . VAL A 1 177 ? 60.229 -3.077 30.272 1.00 63.59 177 VAL A N 1
ATOM 1317 C CA . VAL A 1 177 ? 60.801 -3.050 31.630 1.00 63.59 177 VAL A CA 1
ATOM 1318 C C . VAL A 1 177 ? 61.276 -4.436 32.066 1.00 63.59 177 VAL A C 1
ATOM 1320 O O . VAL A 1 177 ? 62.322 -4.532 32.702 1.00 63.59 177 VAL A O 1
ATOM 1323 N N . ARG A 1 178 ? 60.564 -5.517 31.719 1.00 57.41 178 ARG A N 1
ATOM 1324 C CA . ARG A 1 178 ? 61.018 -6.895 31.974 1.00 57.41 178 ARG A CA 1
ATOM 1325 C C . ARG A 1 178 ? 62.257 -7.256 31.166 1.00 57.41 178 ARG A C 1
ATOM 1327 O O . ARG A 1 178 ? 63.136 -7.897 31.720 1.00 57.41 178 ARG A O 1
ATOM 1334 N N . VAL A 1 179 ? 62.353 -6.833 29.909 1.00 58.97 179 VAL A N 1
ATOM 1335 C CA . VAL A 1 179 ? 63.547 -7.043 29.077 1.00 58.97 179 VAL A CA 1
ATOM 1336 C C . VAL A 1 179 ? 64.723 -6.241 29.641 1.00 58.97 179 VAL A C 1
ATOM 1338 O O . VAL A 1 179 ? 65.794 -6.795 29.844 1.00 58.97 179 VAL A O 1
ATOM 1341 N N . VAL A 1 180 ? 64.519 -4.976 30.015 1.00 56.69 180 VAL A N 1
ATOM 1342 C CA . VAL A 1 180 ? 65.563 -4.119 30.603 1.00 56.69 180 VAL A CA 1
ATOM 1343 C C . VAL A 1 180 ? 65.992 -4.595 32.000 1.00 56.69 180 VAL A C 1
ATOM 1345 O O . VAL A 1 180 ? 67.180 -4.565 32.311 1.00 56.69 180 VAL A O 1
ATOM 1348 N N . ARG A 1 181 ? 65.066 -5.072 32.846 1.00 48.59 181 ARG A N 1
ATOM 1349 C CA . ARG A 1 181 ? 65.391 -5.639 34.172 1.00 48.59 181 ARG A CA 1
ATOM 1350 C C . ARG A 1 181 ? 65.934 -7.068 34.098 1.00 48.59 181 ARG A C 1
ATOM 1352 O O . ARG A 1 181 ? 66.772 -7.412 34.919 1.00 48.59 181 ARG A O 1
ATOM 1359 N N . GLY A 1 182 ? 65.514 -7.866 33.117 1.00 45.88 182 GLY A N 1
ATOM 1360 C CA . GLY A 1 182 ? 66.068 -9.194 32.830 1.00 45.88 182 GLY A CA 1
ATOM 1361 C C . GLY A 1 182 ? 67.495 -9.139 32.280 1.00 45.88 182 GLY A C 1
ATOM 1362 O O . GLY A 1 182 ? 68.258 -10.070 32.476 1.00 45.88 182 GLY A O 1
ATOM 1363 N N . ILE A 1 183 ? 67.902 -8.012 31.686 1.00 48.66 183 ILE A N 1
ATOM 1364 C CA . ILE A 1 183 ? 69.302 -7.743 31.313 1.00 48.66 183 ILE A CA 1
ATOM 1365 C C . ILE A 1 183 ? 70.172 -7.386 32.545 1.00 48.66 183 ILE A C 1
ATOM 1367 O O . ILE A 1 183 ? 71.396 -7.435 32.463 1.00 48.66 183 ILE A O 1
ATOM 1371 N N . MET A 1 184 ? 69.578 -7.070 33.706 1.00 41.97 184 MET A N 1
ATOM 1372 C CA . MET A 1 184 ? 70.299 -6.673 34.932 1.00 41.97 184 MET A CA 1
ATOM 1373 C C . MET A 1 184 ? 70.350 -7.755 36.024 1.00 41.97 184 MET A C 1
ATOM 1375 O O . MET A 1 184 ? 70.967 -7.532 37.065 1.00 41.97 184 MET A O 1
ATOM 1379 N N . ALA A 1 185 ? 69.731 -8.918 35.817 1.00 43.38 185 ALA A N 1
ATOM 1380 C CA . ALA A 1 185 ? 69.704 -10.002 36.794 1.00 43.38 185 ALA A CA 1
ATOM 1381 C C . ALA A 1 185 ? 69.933 -11.350 36.103 1.00 43.38 185 ALA A C 1
ATOM 1383 O O . ALA A 1 185 ? 68.972 -12.047 35.826 1.00 43.38 185 ALA A O 1
ATOM 1384 N N . ASP A 1 186 ? 71.197 -11.658 35.794 1.00 35.34 186 ASP A N 1
ATOM 1385 C CA . ASP A 1 186 ? 71.749 -13.021 35.737 1.00 35.34 186 ASP A CA 1
ATOM 138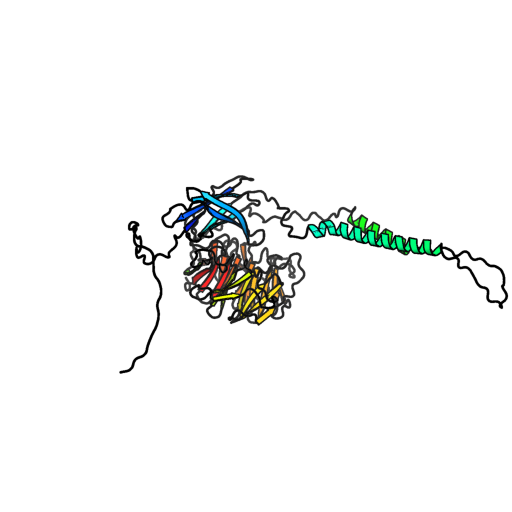6 C C . ASP A 1 186 ? 73.276 -12.943 35.546 1.00 35.34 186 ASP A C 1
ATOM 1388 O O . ASP A 1 186 ? 73.803 -12.882 34.436 1.00 35.34 186 ASP A O 1
ATOM 1392 N N . ALA A 1 187 ? 74.007 -12.924 36.662 1.00 34.75 187 ALA A N 1
ATOM 1393 C CA . ALA A 1 187 ? 75.398 -13.363 36.705 1.00 34.75 187 ALA A CA 1
ATOM 1394 C C . ALA A 1 187 ? 75.396 -14.776 37.310 1.00 34.75 187 ALA A C 1
ATOM 1396 O O . ALA A 1 187 ? 75.196 -14.895 38.522 1.00 34.75 187 ALA A O 1
ATOM 1397 N N . PRO A 1 188 ? 75.562 -15.848 36.515 1.00 39.50 188 PRO A N 1
ATOM 1398 C CA . PRO A 1 188 ? 75.635 -17.188 37.065 1.00 39.50 188 PRO A CA 1
ATOM 1399 C C . PRO A 1 188 ? 77.040 -17.465 37.596 1.00 39.50 188 PRO A C 1
ATOM 1401 O O . PRO A 1 188 ? 78.053 -17.205 36.940 1.00 39.50 188 PRO A O 1
ATOM 1404 N N . GLY A 1 189 ? 77.067 -18.008 38.809 1.00 30.84 189 GLY A N 1
ATOM 1405 C CA . GLY A 1 189 ? 78.214 -18.712 39.339 1.00 30.84 189 GLY A CA 1
ATOM 1406 C C . GLY A 1 189 ? 78.467 -20.031 38.607 1.00 30.84 189 GLY A C 1
ATOM 1407 O O . GLY A 1 189 ? 77.557 -20.686 38.103 1.00 30.84 189 GLY A O 1
ATOM 1408 N N . ASP A 1 190 ? 79.744 -20.382 38.676 1.00 31.58 190 ASP A N 1
ATOM 1409 C CA . ASP A 1 190 ? 80.315 -21.713 38.819 1.00 31.58 190 ASP A CA 1
ATOM 1410 C C . ASP A 1 190 ? 80.692 -22.589 37.608 1.00 31.58 190 ASP A C 1
ATOM 1412 O O . ASP A 1 190 ? 79.988 -22.775 36.622 1.00 31.58 190 ASP A O 1
ATOM 1416 N N . PHE A 1 191 ? 81.840 -23.230 37.855 1.00 33.81 191 PHE A N 1
ATOM 1417 C CA . PHE A 1 191 ? 82.435 -24.428 37.267 1.00 33.81 191 PHE A CA 1
ATOM 1418 C C . PHE A 1 191 ? 83.302 -24.297 36.008 1.00 33.81 191 PHE A C 1
ATOM 1420 O O . PHE A 1 191 ? 82.870 -24.217 34.863 1.00 33.81 191 PHE A O 1
ATOM 1427 N N . ALA A 1 192 ? 84.602 -24.388 36.297 1.00 29.70 192 ALA A N 1
ATOM 1428 C CA . ALA A 1 192 ? 85.696 -24.658 35.390 1.00 29.70 192 ALA A CA 1
ATOM 1429 C C . ALA A 1 192 ? 85.612 -26.065 34.776 1.00 29.70 192 ALA A C 1
ATOM 1431 O O . ALA A 1 192 ? 85.409 -27.050 35.484 1.00 29.70 192 ALA A O 1
ATOM 1432 N N . ILE A 1 193 ? 85.913 -26.157 33.479 1.00 34.78 193 ILE A N 1
ATOM 1433 C CA . ILE A 1 193 ? 86.447 -27.364 32.841 1.00 34.78 193 ILE A CA 1
ATOM 1434 C C . ILE A 1 193 ? 87.690 -26.932 32.053 1.00 34.78 193 ILE A C 1
ATOM 1436 O O . ILE A 1 193 ? 87.656 -25.989 31.265 1.00 34.78 193 ILE A O 1
ATOM 1440 N N . ALA A 1 194 ? 88.812 -27.577 32.363 1.00 34.12 194 ALA A N 1
ATOM 1441 C CA . ALA A 1 194 ? 90.153 -27.235 31.913 1.00 34.12 194 ALA A CA 1
ATOM 1442 C C . ALA A 1 194 ? 90.435 -27.700 30.475 1.00 34.12 194 ALA A C 1
ATOM 1444 O O . ALA A 1 194 ? 90.040 -28.801 30.099 1.00 34.12 194 ALA A O 1
ATOM 1445 N N . GLY A 1 195 ? 91.222 -26.915 29.725 1.00 37.62 195 GLY A N 1
ATOM 1446 C CA . GLY A 1 195 ? 92.036 -27.469 28.636 1.00 37.62 195 GLY A CA 1
ATOM 1447 C C . GLY A 1 195 ? 92.030 -26.779 27.270 1.00 37.62 195 GLY A C 1
ATOM 1448 O O . GLY A 1 195 ? 92.209 -27.485 26.289 1.00 37.62 195 GLY A O 1
ATOM 1449 N N . VAL A 1 196 ? 91.879 -25.452 27.160 1.00 33.28 196 VAL A N 1
ATOM 1450 C CA . VAL A 1 196 ? 92.263 -24.685 25.948 1.00 33.28 196 VAL A CA 1
ATOM 1451 C C . VAL A 1 196 ? 92.794 -23.306 26.393 1.00 33.28 196 VAL A C 1
ATOM 1453 O O . VAL A 1 196 ? 92.180 -22.694 27.268 1.00 33.28 196 VAL A O 1
ATOM 1456 N N . PRO A 1 197 ? 93.948 -22.819 25.890 1.00 38.50 197 PRO A N 1
ATOM 1457 C CA . PRO A 1 197 ? 94.639 -21.661 26.460 1.00 38.50 197 PRO A CA 1
ATOM 1458 C C . PRO A 1 197 ? 93.895 -20.338 26.230 1.00 38.50 197 PRO A C 1
ATOM 1460 O O . PRO A 1 197 ? 93.463 -20.021 25.123 1.00 38.50 197 PRO A O 1
ATOM 1463 N N . VAL A 1 198 ? 93.798 -19.545 27.300 1.00 35.41 198 VAL A N 1
ATOM 1464 C CA . VAL A 1 198 ? 93.218 -18.198 27.324 1.00 35.41 198 VAL A CA 1
ATOM 1465 C C . VAL A 1 198 ? 94.201 -17.201 26.706 1.00 35.41 198 VAL A C 1
ATOM 1467 O O . VAL A 1 198 ? 95.246 -16.915 27.288 1.00 35.41 198 VAL A O 1
ATOM 1470 N N . ALA A 1 199 ? 93.844 -16.622 25.559 1.00 36.47 199 ALA A N 1
ATOM 1471 C CA . ALA A 1 199 ? 94.372 -15.329 25.136 1.00 36.47 199 ALA A CA 1
ATOM 1472 C C . ALA A 1 199 ? 93.559 -14.230 25.836 1.00 36.47 199 ALA A C 1
ATOM 1474 O O . ALA A 1 199 ? 92.341 -14.137 25.680 1.00 36.47 199 ALA A O 1
ATOM 1475 N N . ALA A 1 200 ? 94.230 -13.426 26.655 1.00 36.69 200 ALA A N 1
ATOM 1476 C CA . ALA A 1 200 ? 93.606 -12.343 27.390 1.00 36.69 200 ALA A CA 1
ATOM 1477 C C . ALA A 1 200 ? 93.287 -11.143 26.479 1.00 36.69 200 ALA A C 1
ATOM 1479 O O . ALA A 1 200 ? 94.138 -10.643 25.746 1.00 36.69 200 ALA A O 1
ATOM 1480 N N . THR A 1 201 ? 92.074 -10.622 26.676 1.00 34.09 201 THR A N 1
ATOM 1481 C CA . THR A 1 201 ? 91.623 -9.231 26.484 1.00 34.09 201 THR A CA 1
ATOM 1482 C C . THR A 1 201 ? 91.450 -8.665 25.069 1.00 34.09 201 THR A C 1
ATOM 1484 O O . THR A 1 201 ? 92.352 -8.066 24.500 1.00 34.09 201 THR A O 1
ATOM 1487 N N . ALA A 1 202 ? 90.184 -8.608 24.642 1.00 33.78 202 ALA A N 1
ATOM 1488 C CA . ALA A 1 202 ? 89.558 -7.351 24.227 1.00 33.78 202 ALA A CA 1
ATOM 1489 C C . ALA A 1 202 ? 88.109 -7.323 24.750 1.00 33.78 202 ALA A C 1
ATOM 1491 O O . ALA A 1 202 ? 87.234 -8.020 24.245 1.00 33.78 202 ALA A O 1
ATOM 1492 N N . ARG A 1 203 ? 87.863 -6.547 25.814 1.00 37.06 203 ARG A N 1
ATOM 1493 C CA . ARG A 1 203 ? 86.510 -6.216 26.282 1.00 37.06 203 ARG A CA 1
ATOM 1494 C C . ARG A 1 203 ? 85.873 -5.304 25.233 1.00 37.06 203 ARG A C 1
ATOM 1496 O O . ARG A 1 203 ? 86.258 -4.142 25.151 1.00 37.06 203 ARG A O 1
ATOM 1503 N N . GLN A 1 204 ? 84.926 -5.803 24.443 1.00 38.50 204 GLN A N 1
ATOM 1504 C CA . GLN A 1 204 ? 84.036 -4.923 23.687 1.00 38.50 204 GLN A CA 1
ATOM 1505 C C . GLN A 1 204 ? 82.816 -4.588 24.556 1.00 38.50 204 GLN A C 1
ATOM 1507 O O . GLN A 1 204 ? 82.161 -5.508 25.048 1.00 38.50 204 GLN A O 1
ATOM 1512 N N . PRO A 1 205 ? 82.505 -3.302 24.790 1.00 38.75 205 PRO A N 1
ATOM 1513 C CA . PRO A 1 205 ? 81.238 -2.926 25.394 1.00 38.75 205 PRO A CA 1
ATOM 1514 C C . PRO A 1 205 ? 80.109 -3.266 24.413 1.00 38.75 205 PRO A C 1
ATOM 1516 O O . PRO A 1 205 ? 80.126 -2.812 23.270 1.00 38.75 205 PRO A O 1
ATOM 1519 N N . LEU A 1 206 ? 79.133 -4.065 24.855 1.00 37.62 206 LEU A N 1
ATOM 1520 C CA . LEU A 1 206 ? 77.874 -4.241 24.134 1.00 37.62 206 LEU A CA 1
ATOM 1521 C C . LEU A 1 206 ? 77.185 -2.874 24.070 1.00 37.62 206 LEU A C 1
ATOM 1523 O O . LEU A 1 206 ? 76.757 -2.328 25.086 1.00 37.62 206 LEU A O 1
ATOM 1527 N N . THR A 1 207 ? 77.139 -2.293 22.877 1.00 40.94 207 THR A N 1
ATOM 1528 C CA . THR A 1 207 ? 76.372 -1.082 22.605 1.00 40.94 207 THR A CA 1
ATOM 1529 C C . THR A 1 207 ? 74.879 -1.410 22.718 1.00 40.94 207 THR A C 1
ATOM 1531 O O . THR A 1 207 ? 74.448 -2.457 22.227 1.00 40.94 207 THR A O 1
ATOM 1534 N N . PRO A 1 208 ? 74.054 -0.566 23.365 1.00 38.44 208 PRO A N 1
ATOM 1535 C CA . PRO A 1 208 ? 72.613 -0.774 23.352 1.00 38.44 208 PRO A CA 1
ATOM 1536 C C . PRO A 1 208 ? 72.121 -0.698 21.903 1.00 38.44 208 PRO A C 1
ATOM 1538 O O . PRO A 1 208 ? 72.422 0.262 21.190 1.00 38.44 208 PRO A O 1
ATOM 1541 N N . ALA A 1 209 ? 71.389 -1.723 21.460 1.00 41.03 209 ALA A N 1
ATOM 1542 C CA . ALA A 1 209 ? 70.746 -1.723 20.153 1.00 41.03 209 ALA A CA 1
ATOM 1543 C C . ALA A 1 209 ? 69.852 -0.479 20.038 1.00 41.03 209 ALA A C 1
ATOM 1545 O O . ALA A 1 209 ? 69.020 -0.218 20.911 1.00 41.03 209 ALA A O 1
ATOM 1546 N N . SER A 1 210 ? 70.052 0.309 18.981 1.00 44.84 210 SER A N 1
ATOM 1547 C CA . SER A 1 210 ? 69.242 1.492 18.727 1.00 44.84 210 SER A CA 1
ATOM 1548 C C . SER A 1 210 ? 67.792 1.065 18.511 1.00 44.84 210 SER A C 1
ATOM 1550 O O . SER A 1 210 ? 67.477 0.247 17.645 1.00 44.84 210 SER A O 1
ATOM 1552 N N . VAL A 1 211 ? 66.884 1.625 19.309 1.00 45.78 211 VAL A N 1
ATOM 1553 C CA . VAL A 1 211 ? 65.455 1.583 19.000 1.00 45.78 211 VAL A CA 1
ATOM 1554 C C . VAL A 1 211 ? 65.311 2.266 17.641 1.00 45.78 211 VAL A C 1
ATOM 1556 O O . VAL A 1 211 ? 65.595 3.456 17.508 1.00 45.78 211 VAL A O 1
ATOM 1559 N N . SER A 1 212 ? 65.005 1.480 16.608 1.00 52.66 212 SER A N 1
ATOM 1560 C CA . SER A 1 212 ? 65.073 1.932 15.217 1.00 52.66 212 SER A CA 1
ATOM 1561 C C . SER A 1 212 ? 64.215 3.186 14.984 1.00 52.66 212 SER A C 1
ATOM 1563 O O . SER A 1 212 ? 63.105 3.268 15.520 1.00 52.66 212 SER A O 1
ATOM 1565 N N . PRO A 1 213 ? 64.655 4.127 14.123 1.00 50.12 213 PRO A N 1
ATOM 1566 C CA . PRO A 1 213 ? 63.914 5.354 13.795 1.00 50.12 213 PRO A CA 1
ATOM 1567 C C . PRO A 1 213 ? 62.505 5.084 13.238 1.00 50.12 213 PRO A C 1
ATOM 1569 O O . PRO A 1 213 ? 61.639 5.952 13.293 1.00 50.12 213 PRO A O 1
ATOM 1572 N N . MET A 1 214 ? 62.242 3.854 12.790 1.00 43.19 214 MET A N 1
ATOM 1573 C CA . MET A 1 214 ? 60.925 3.352 12.394 1.00 43.19 214 MET A CA 1
ATOM 1574 C C . MET A 1 214 ? 59.847 3.491 13.485 1.00 43.19 214 MET A C 1
ATOM 1576 O O . MET A 1 214 ? 58.713 3.831 13.161 1.00 43.19 214 MET A O 1
ATOM 1580 N N . LEU A 1 215 ? 60.182 3.291 14.767 1.00 47.84 215 LEU A N 1
ATOM 1581 C CA . LEU A 1 215 ? 59.219 3.440 15.872 1.00 47.84 215 LEU A CA 1
ATOM 1582 C C . LEU A 1 215 ? 58.895 4.913 16.163 1.00 47.84 215 LEU A C 1
ATOM 1584 O O . LEU A 1 215 ? 57.751 5.244 16.471 1.00 47.84 215 LEU A O 1
ATOM 1588 N N . GLY A 1 216 ? 59.875 5.808 16.002 1.00 47.91 216 GLY A N 1
ATOM 1589 C CA . GLY A 1 216 ? 59.662 7.255 16.110 1.00 47.91 216 GLY A CA 1
ATOM 1590 C C . GLY A 1 216 ? 58.800 7.807 14.970 1.00 47.91 216 GLY A C 1
ATOM 1591 O O . GLY A 1 216 ? 57.916 8.629 15.203 1.00 47.91 216 GLY A O 1
ATOM 1592 N N . ILE A 1 217 ? 59.002 7.300 13.749 1.00 53.78 217 ILE A N 1
ATOM 1593 C CA . ILE A 1 217 ? 58.206 7.667 12.568 1.00 53.78 217 ILE A CA 1
ATOM 1594 C C . ILE A 1 217 ? 56.759 7.177 12.710 1.00 53.78 217 ILE A C 1
ATOM 1596 O O . ILE A 1 217 ? 55.832 7.928 12.408 1.00 53.78 217 ILE A O 1
ATOM 1600 N N . LEU A 1 218 ? 56.547 5.961 13.226 1.00 46.28 218 LEU A N 1
ATOM 1601 C CA . LEU A 1 218 ? 55.203 5.428 13.462 1.00 46.28 218 LEU A CA 1
ATOM 1602 C C . LEU A 1 218 ? 54.444 6.250 14.520 1.00 46.28 218 LEU A C 1
ATOM 1604 O O . LEU A 1 218 ? 53.273 6.564 14.319 1.00 46.28 218 LEU A O 1
ATOM 1608 N N . GLY A 1 219 ? 55.131 6.678 15.588 1.00 46.91 219 GLY A N 1
ATOM 1609 C CA . GLY A 1 219 ? 54.569 7.568 16.611 1.00 46.91 219 GLY A CA 1
ATOM 1610 C C . GLY A 1 219 ? 54.172 8.946 16.065 1.00 46.91 219 GLY A C 1
ATOM 1611 O O . GLY A 1 219 ? 53.074 9.433 16.344 1.00 46.91 219 GLY A O 1
ATOM 1612 N N . LEU A 1 220 ? 55.019 9.550 15.226 1.00 52.34 220 LEU A N 1
ATOM 1613 C CA . LEU A 1 220 ? 54.738 10.835 14.573 1.00 52.34 220 LEU A CA 1
ATOM 1614 C C . LEU A 1 220 ? 53.569 10.755 13.580 1.00 52.34 220 LEU A C 1
ATOM 1616 O O . LEU A 1 220 ? 52.745 11.667 13.547 1.00 52.34 220 LEU A O 1
ATOM 1620 N N . LEU A 1 221 ? 53.448 9.659 12.823 1.00 50.16 221 LEU A N 1
ATOM 1621 C CA . LEU A 1 221 ? 52.328 9.443 11.899 1.00 50.16 221 LEU A CA 1
ATOM 1622 C C . LEU A 1 221 ? 50.992 9.293 12.639 1.00 50.16 221 LEU A C 1
ATOM 1624 O O . LEU A 1 221 ? 49.987 9.852 12.201 1.00 50.16 221 LEU A O 1
ATOM 1628 N N . THR A 1 222 ? 50.975 8.618 13.793 1.00 49.34 222 THR A N 1
ATOM 1629 C CA . THR A 1 222 ? 49.764 8.529 14.625 1.00 49.34 222 THR A CA 1
ATOM 1630 C C . THR A 1 222 ? 49.375 9.865 15.260 1.00 49.34 222 THR A C 1
ATOM 1632 O O . THR A 1 222 ? 48.192 10.193 15.288 1.00 49.34 222 THR A O 1
ATOM 1635 N N . ILE A 1 223 ? 50.341 10.679 15.704 1.00 52.19 223 ILE A N 1
ATOM 1636 C CA . ILE A 1 223 ? 50.059 12.023 16.241 1.00 52.19 223 ILE A CA 1
ATOM 1637 C C . ILE A 1 223 ? 49.549 12.949 15.128 1.00 52.19 223 ILE A C 1
ATOM 1639 O O . ILE A 1 223 ? 48.589 13.684 15.342 1.00 52.19 223 ILE A O 1
ATOM 1643 N N . GLY A 1 224 ? 50.123 12.868 13.923 1.00 46.16 224 GLY A N 1
ATOM 1644 C CA . GLY A 1 224 ? 49.667 13.627 12.756 1.00 46.16 224 GLY A CA 1
ATOM 1645 C C . GLY A 1 224 ? 48.243 13.267 12.323 1.00 46.16 224 GLY A C 1
ATOM 1646 O O . GLY A 1 224 ? 47.442 14.163 12.067 1.00 46.16 224 GLY A O 1
ATOM 1647 N N . ALA A 1 225 ? 47.889 11.978 12.312 1.00 49.41 225 ALA A N 1
ATOM 1648 C CA . ALA A 1 225 ? 46.536 11.524 11.976 1.00 49.41 225 ALA A CA 1
ATOM 1649 C C . ALA A 1 225 ? 45.488 11.980 13.008 1.00 49.41 225 ALA A C 1
ATOM 1651 O O . ALA A 1 225 ? 44.390 12.392 12.635 1.00 49.41 225 ALA A O 1
ATOM 1652 N N . VAL A 1 226 ? 45.843 11.977 14.300 1.00 49.81 226 VAL A N 1
ATOM 1653 C CA . VAL A 1 226 ? 44.978 12.506 15.366 1.00 49.81 226 VAL A CA 1
ATOM 1654 C C . VAL A 1 226 ? 44.853 14.031 15.262 1.00 49.81 226 VAL A C 1
ATOM 1656 O O . VAL A 1 226 ? 43.751 14.550 15.399 1.00 49.81 226 VAL A O 1
ATOM 1659 N N . PHE A 1 227 ? 45.930 14.757 14.947 1.00 41.31 227 PHE A N 1
ATOM 1660 C CA . PHE A 1 227 ? 45.915 16.222 14.838 1.00 41.31 227 PHE A CA 1
ATOM 1661 C C . PHE A 1 227 ? 45.137 16.726 13.609 1.00 41.31 227 PHE A C 1
ATOM 1663 O O . PHE A 1 227 ? 44.395 17.701 13.716 1.00 41.31 227 PHE A O 1
ATOM 1670 N N . VAL A 1 228 ? 45.225 16.033 12.465 1.00 46.75 228 VAL A N 1
ATOM 1671 C CA . VAL A 1 228 ? 44.406 16.330 11.271 1.00 46.75 228 VAL A CA 1
ATOM 1672 C C . VAL A 1 228 ? 42.918 16.078 11.539 1.00 46.75 228 VAL A C 1
ATOM 1674 O O . VAL A 1 228 ? 42.084 16.831 11.048 1.00 46.75 228 VAL A O 1
ATOM 1677 N N . GLY A 1 229 ? 42.582 15.082 12.367 1.00 46.66 229 GLY A N 1
ATOM 1678 C CA . GLY A 1 229 ? 41.203 14.822 12.793 1.00 46.66 229 GLY A CA 1
ATOM 1679 C C . GLY A 1 229 ? 40.655 15.788 13.854 1.00 46.66 229 GLY A C 1
ATOM 1680 O O . GLY A 1 229 ? 39.438 15.897 13.976 1.00 46.66 229 GLY A O 1
ATOM 1681 N N . TYR A 1 230 ? 41.519 16.478 14.615 1.00 48.62 230 TYR A N 1
ATOM 1682 C CA . TYR A 1 230 ? 41.113 17.327 15.750 1.00 48.62 230 TYR A CA 1
ATOM 1683 C C . TYR A 1 230 ? 41.249 18.840 15.518 1.00 48.62 230 TYR A C 1
ATOM 1685 O O . TYR A 1 230 ? 40.556 19.603 16.186 1.00 48.62 230 TYR A O 1
ATOM 1693 N N . VAL A 1 231 ? 42.156 19.295 14.640 1.00 39.91 231 VAL A N 1
ATOM 1694 C CA . VAL A 1 231 ? 42.556 20.720 14.571 1.00 39.91 231 VAL A CA 1
ATOM 1695 C C . VAL A 1 231 ? 42.283 21.377 13.217 1.00 39.91 231 VAL A C 1
ATOM 1697 O O . VAL A 1 231 ? 42.153 22.597 13.158 1.00 39.91 231 VAL A O 1
ATOM 1700 N N . LEU A 1 232 ? 42.120 20.611 12.135 1.00 35.94 232 LEU A N 1
ATOM 1701 C CA . LEU A 1 232 ? 41.568 21.162 10.898 1.00 35.94 232 LEU A CA 1
ATOM 1702 C C . LEU A 1 232 ? 40.041 21.171 11.031 1.00 35.94 232 LEU A C 1
ATOM 1704 O O . LEU A 1 232 ? 39.446 20.092 11.072 1.00 35.94 232 LEU A O 1
ATOM 1708 N N . PRO A 1 233 ? 39.378 22.346 11.084 1.00 37.44 233 PRO A N 1
ATOM 1709 C CA . PRO A 1 233 ? 37.947 22.372 10.877 1.00 37.44 233 PRO A CA 1
ATOM 1710 C C . PRO A 1 233 ? 37.758 21.818 9.476 1.00 37.44 233 PRO A C 1
ATOM 1712 O O . PRO A 1 233 ? 38.278 22.375 8.507 1.00 37.44 233 PRO A O 1
ATOM 1715 N N . SER A 1 234 ? 37.061 20.694 9.355 1.00 39.09 234 SER A N 1
ATOM 1716 C CA . SER A 1 234 ? 36.544 20.297 8.066 1.00 39.09 234 SER A CA 1
ATOM 1717 C C . SER A 1 234 ? 35.665 21.451 7.599 1.00 39.09 234 SER A C 1
ATOM 1719 O O . SER A 1 234 ? 34.520 21.574 8.030 1.00 39.09 234 SER A O 1
ATOM 1721 N N . THR A 1 235 ? 36.185 22.298 6.714 1.00 35.78 235 THR A N 1
ATOM 1722 C CA . THR A 1 235 ? 35.369 23.064 5.783 1.00 35.78 235 THR A CA 1
ATOM 1723 C C . THR A 1 235 ? 34.752 22.044 4.833 1.00 35.78 235 THR A C 1
ATOM 1725 O O . THR A 1 235 ? 35.085 21.970 3.654 1.00 35.78 235 THR A O 1
ATOM 1728 N N . ARG A 1 236 ? 33.875 21.190 5.367 1.00 38.12 236 ARG A N 1
ATOM 1729 C CA . ARG A 1 236 ? 32.746 20.739 4.583 1.00 38.12 236 ARG A CA 1
ATOM 1730 C C . ARG A 1 236 ? 31.975 22.019 4.341 1.00 38.12 236 ARG A C 1
ATOM 1732 O O . ARG A 1 236 ? 31.700 22.753 5.293 1.00 38.12 236 ARG A O 1
ATOM 1739 N N . GLN A 1 237 ? 31.699 22.316 3.076 1.00 28.69 237 GLN A N 1
ATOM 1740 C CA . GLN A 1 237 ? 30.556 23.159 2.769 1.00 28.69 237 GLN A CA 1
ATOM 1741 C C . GLN A 1 237 ? 29.450 22.704 3.714 1.00 28.69 237 GLN A C 1
ATOM 1743 O O . GLN A 1 237 ? 29.202 21.500 3.807 1.00 28.69 237 GLN A O 1
ATOM 1748 N N . ALA A 1 238 ? 28.913 23.630 4.507 1.00 30.77 238 ALA A N 1
ATOM 1749 C CA . ALA A 1 238 ? 27.674 23.359 5.193 1.00 30.77 238 ALA A CA 1
ATOM 1750 C C . ALA A 1 238 ? 26.736 22.885 4.085 1.00 30.77 238 ALA A C 1
ATOM 1752 O O . ALA A 1 238 ? 26.372 23.675 3.212 1.00 30.77 238 ALA A O 1
ATOM 1753 N N . GLU A 1 239 ? 26.463 21.579 4.048 1.00 35.31 239 GLU A N 1
ATOM 1754 C CA . GLU A 1 239 ? 25.301 21.096 3.334 1.00 35.31 239 GLU A CA 1
ATOM 1755 C C . GLU A 1 239 ? 24.176 21.989 3.847 1.00 35.31 239 GLU A C 1
ATOM 1757 O O . GLU A 1 239 ? 24.077 22.177 5.072 1.00 35.31 239 GLU A O 1
ATOM 1762 N N . PRO A 1 240 ? 23.429 22.657 2.950 1.00 30.14 240 PRO A N 1
ATOM 1763 C CA . PRO A 1 240 ? 22.306 23.450 3.400 1.00 30.14 240 PRO A CA 1
ATOM 1764 C C . PRO A 1 240 ? 21.494 22.549 4.334 1.00 30.14 240 PRO A C 1
ATOM 1766 O O . PRO A 1 240 ? 21.366 21.352 4.040 1.00 30.14 240 PRO A O 1
ATOM 1769 N N . PRO A 1 241 ? 21.031 23.070 5.487 1.00 30.80 241 PRO A N 1
ATOM 1770 C CA . PRO A 1 241 ? 20.174 22.287 6.361 1.00 30.80 241 PRO A CA 1
ATOM 1771 C C . PRO A 1 241 ? 19.116 21.646 5.477 1.00 30.80 241 PRO A C 1
ATOM 1773 O O . PRO A 1 241 ? 18.617 22.326 4.573 1.00 30.80 241 PRO A O 1
ATOM 1776 N N . LEU A 1 242 ? 18.875 20.345 5.692 1.00 33.00 242 LEU A N 1
ATOM 1777 C CA . LEU A 1 242 ? 17.778 19.607 5.076 1.00 33.00 242 LEU A CA 1
ATOM 1778 C C . LEU A 1 242 ? 16.650 20.605 4.853 1.00 33.00 242 LEU A C 1
ATOM 1780 O O . LEU A 1 242 ? 16.134 21.168 5.825 1.00 33.00 242 LEU A O 1
ATOM 1784 N N . ALA A 1 243 ? 16.304 20.861 3.586 1.00 30.97 243 ALA A N 1
ATOM 1785 C CA . ALA A 1 243 ? 14.947 21.284 3.333 1.00 30.97 243 ALA A CA 1
ATOM 1786 C C . ALA A 1 243 ? 14.131 20.268 4.131 1.00 30.97 243 ALA A C 1
ATOM 1788 O O . ALA A 1 243 ? 14.334 19.058 3.969 1.00 30.97 243 ALA A O 1
ATOM 1789 N N . GLY A 1 244 ? 13.329 20.737 5.088 1.00 29.25 244 GLY A N 1
ATOM 1790 C CA . GLY A 1 244 ? 12.360 19.856 5.715 1.00 29.25 244 GLY A CA 1
ATOM 1791 C C . GLY A 1 244 ? 11.515 19.196 4.618 1.00 29.25 244 GLY A C 1
ATOM 1792 O O . GLY A 1 244 ? 11.729 19.443 3.423 1.00 29.25 244 GLY A O 1
ATOM 1793 N N . PRO A 1 245 ? 10.472 18.430 4.959 1.00 31.86 245 PRO A N 1
ATOM 1794 C CA . PRO A 1 245 ? 9.348 18.414 4.032 1.00 31.86 245 PRO A CA 1
ATOM 1795 C C . PRO A 1 245 ? 9.132 19.876 3.612 1.00 31.86 245 PRO A C 1
ATOM 1797 O O . PRO A 1 245 ? 9.019 20.750 4.479 1.00 31.86 245 PRO A O 1
ATOM 1800 N N . ARG A 1 246 ? 9.254 20.183 2.311 1.00 28.78 246 ARG A N 1
ATOM 1801 C CA . ARG A 1 246 ? 8.775 21.469 1.819 1.00 28.78 246 ARG A CA 1
ATOM 1802 C C . ARG A 1 246 ? 7.311 21.418 2.199 1.00 28.78 246 ARG A C 1
ATOM 1804 O O . ARG A 1 246 ? 6.545 20.711 1.555 1.00 28.78 246 ARG A O 1
ATOM 1811 N N . VAL A 1 247 ? 6.960 22.059 3.311 1.00 35.16 247 VAL A N 1
ATOM 1812 C CA . VAL A 1 247 ? 5.574 22.366 3.615 1.00 35.16 247 VAL A CA 1
ATOM 1813 C C . VAL A 1 247 ? 5.122 23.075 2.352 1.00 35.16 247 VAL A C 1
ATOM 1815 O O . VAL A 1 247 ? 5.778 24.057 1.982 1.00 35.16 247 VAL A O 1
ATOM 1818 N N . PRO A 1 248 ? 4.144 22.537 1.611 1.00 32.53 248 PRO A N 1
ATOM 1819 C CA . PRO A 1 248 ? 3.703 23.185 0.399 1.00 32.53 248 PRO A CA 1
ATOM 1820 C C . PRO A 1 248 ? 3.322 24.610 0.794 1.00 32.53 248 PRO A C 1
ATOM 1822 O O . PRO A 1 248 ? 2.364 24.819 1.531 1.00 32.53 248 PRO A O 1
ATOM 1825 N N . GLU A 1 249 ? 4.086 25.604 0.333 1.00 31.06 249 GLU A N 1
ATOM 1826 C CA . GLU A 1 249 ? 3.773 27.023 0.562 1.00 31.06 249 GLU A CA 1
ATOM 1827 C C . GLU A 1 249 ? 2.501 27.438 -0.205 1.00 31.06 249 GLU A C 1
ATOM 1829 O O . GLU A 1 249 ? 2.021 28.563 -0.148 1.00 31.06 249 GLU A O 1
ATOM 1834 N N . SER A 1 250 ? 1.890 26.479 -0.886 1.00 30.44 250 SER A N 1
ATOM 1835 C CA . SER A 1 250 ? 0.480 26.460 -1.194 1.00 30.44 250 SER A CA 1
ATOM 1836 C C . SER A 1 250 ? 0.073 24.995 -1.179 1.00 30.44 250 SER A C 1
ATOM 1838 O O . SER A 1 250 ? 0.612 24.204 -1.951 1.00 30.44 250 SER A O 1
ATOM 1840 N N . ALA A 1 251 ? -0.882 24.614 -0.331 1.00 34.09 251 ALA A N 1
ATOM 1841 C CA . ALA A 1 251 ? -1.787 23.557 -0.740 1.00 34.09 251 ALA A CA 1
ATOM 1842 C C . ALA A 1 251 ? -2.297 24.008 -2.111 1.00 34.09 251 ALA A C 1
ATOM 1844 O O . ALA A 1 251 ? -3.039 24.991 -2.197 1.00 34.09 251 ALA A O 1
ATOM 1845 N N . HIS A 1 252 ? -1.817 23.393 -3.196 1.00 37.09 252 HIS A N 1
ATOM 1846 C CA . HIS A 1 252 ? -2.581 23.430 -4.426 1.00 37.09 252 HIS A CA 1
ATOM 1847 C C . HIS A 1 252 ? -3.934 22.893 -3.996 1.00 37.09 252 HIS A C 1
ATOM 1849 O O . HIS A 1 252 ? -4.054 21.731 -3.610 1.00 37.09 252 HIS A O 1
ATOM 1855 N N . GLN A 1 253 ? -4.917 23.789 -3.908 1.00 34.50 253 GLN A N 1
ATOM 1856 C CA . GLN A 1 253 ? -6.306 23.405 -3.806 1.00 34.50 253 GLN A CA 1
ATOM 1857 C C . GLN A 1 253 ? -6.589 22.684 -5.118 1.00 34.50 253 GLN A C 1
ATOM 1859 O O . GLN A 1 253 ? -7.069 23.284 -6.078 1.00 34.50 253 GLN A O 1
ATOM 1864 N N . VAL A 1 254 ? -6.204 21.406 -5.180 1.00 38.91 254 VAL A N 1
ATOM 1865 C CA . VAL A 1 254 ? -6.717 20.464 -6.154 1.00 38.91 254 VAL A CA 1
ATOM 1866 C C . VAL A 1 254 ? -8.206 20.541 -5.911 1.00 38.91 254 VAL A C 1
ATOM 1868 O O . VAL A 1 254 ? -8.707 20.149 -4.857 1.00 38.91 254 VAL A O 1
ATOM 1871 N N . THR A 1 255 ? -8.887 21.226 -6.822 1.00 36.34 255 THR A N 1
ATOM 1872 C CA . THR A 1 255 ? -10.326 21.381 -6.734 1.00 36.34 255 THR A CA 1
ATOM 1873 C C . THR A 1 255 ? -10.853 19.962 -6.839 1.00 36.34 255 THR A C 1
ATOM 1875 O O . THR A 1 255 ? -10.692 19.337 -7.892 1.00 36.34 255 THR A O 1
ATOM 1878 N N . VAL A 1 256 ? -11.375 19.431 -5.726 1.00 44.41 256 VAL A N 1
ATOM 1879 C CA . VAL A 1 256 ? -12.101 18.161 -5.694 1.00 44.41 256 VAL A CA 1
ATOM 1880 C C . VAL A 1 256 ? -13.199 18.328 -6.727 1.00 44.41 256 VAL A C 1
ATOM 1882 O O . VAL A 1 256 ? -14.148 19.088 -6.556 1.00 44.41 256 VAL A O 1
ATOM 1885 N N . THR A 1 257 ? -12.948 17.777 -7.901 1.00 44.06 257 THR A N 1
ATOM 1886 C CA . THR A 1 257 ? -13.851 17.865 -9.030 1.00 44.06 257 THR A CA 1
ATOM 1887 C C . THR A 1 257 ? -14.854 16.756 -8.795 1.00 44.06 257 THR A C 1
ATOM 1889 O O . THR A 1 257 ? -14.452 15.594 -8.784 1.00 44.06 257 THR A O 1
ATOM 1892 N N . ASP A 1 258 ? -16.119 17.130 -8.567 1.00 54.66 258 ASP A N 1
ATOM 1893 C CA . ASP A 1 258 ? -17.295 16.259 -8.392 1.00 54.66 258 ASP A CA 1
ATOM 1894 C C . ASP A 1 258 ? -17.569 15.417 -9.654 1.00 54.66 258 ASP A C 1
ATOM 1896 O O . ASP A 1 258 ? -18.602 15.518 -10.321 1.00 54.66 258 ASP A O 1
ATOM 1900 N N . HIS A 1 259 ? -16.608 14.590 -10.038 1.00 69.06 259 HIS A N 1
ATOM 1901 C CA . HIS A 1 259 ? -16.702 13.654 -11.141 1.00 69.06 259 HIS A CA 1
ATOM 1902 C C . HIS A 1 259 ? -16.647 12.251 -10.548 1.00 69.06 259 HIS A C 1
ATOM 1904 O O . HIS A 1 259 ? -15.596 11.613 -10.599 1.00 69.06 259 HIS A O 1
ATOM 1910 N N . PRO A 1 260 ? -17.752 11.769 -9.943 1.00 78.50 260 PRO A N 1
ATOM 1911 C CA . PRO A 1 260 ? -17.797 10.408 -9.444 1.00 78.50 260 PRO A CA 1
ATOM 1912 C C . PRO A 1 260 ? -17.585 9.455 -10.617 1.00 78.50 260 PRO A C 1
ATOM 1914 O O . PRO A 1 260 ? -18.272 9.518 -11.640 1.00 78.50 260 PRO A O 1
ATOM 1917 N N . PHE A 1 261 ? -16.614 8.567 -10.469 1.00 85.25 261 PHE A N 1
ATOM 1918 C CA . PHE A 1 261 ? -16.405 7.481 -11.401 1.00 85.25 261 PHE A CA 1
ATOM 1919 C C . PHE A 1 261 ? -17.455 6.397 -11.153 1.00 85.25 261 PHE A C 1
ATOM 1921 O O . PHE A 1 261 ? -17.835 6.127 -10.012 1.00 85.25 261 PHE A O 1
ATOM 1928 N N . ASN A 1 262 ? -17.928 5.752 -12.219 1.00 85.00 262 ASN A N 1
ATOM 1929 C CA . ASN A 1 262 ? -18.947 4.715 -12.108 1.00 85.00 262 ASN A CA 1
ATOM 1930 C C . ASN A 1 262 ? -18.370 3.453 -11.442 1.00 85.00 262 ASN A C 1
ATOM 1932 O O . ASN A 1 262 ? -17.825 2.572 -12.110 1.00 85.00 262 ASN A O 1
ATOM 1936 N N . ALA A 1 263 ? -18.480 3.379 -10.118 1.00 85.31 263 ALA A N 1
ATOM 1937 C CA . ALA A 1 263 ? -18.074 2.246 -9.306 1.00 85.31 263 ALA A CA 1
ATOM 1938 C C . ALA A 1 263 ? -19.037 2.075 -8.126 1.00 85.31 263 ALA A C 1
ATOM 1940 O O . ALA A 1 263 ? -19.399 3.039 -7.454 1.00 85.31 263 ALA A O 1
ATOM 1941 N N . THR A 1 264 ? -19.450 0.839 -7.856 1.00 85.38 264 THR A N 1
ATOM 1942 C CA . THR A 1 264 ? -20.370 0.521 -6.755 1.00 85.38 264 THR A CA 1
ATOM 1943 C C . THR A 1 264 ? -19.664 -0.327 -5.715 1.00 85.38 264 THR A C 1
ATOM 1945 O O . THR A 1 264 ? -19.082 -1.351 -6.073 1.00 85.38 264 THR A O 1
ATOM 1948 N N . VAL A 1 265 ? -19.749 0.047 -4.438 1.00 85.44 265 VAL A N 1
ATOM 1949 C CA . VAL A 1 265 ? -19.253 -0.797 -3.341 1.00 85.44 265 VAL A CA 1
ATOM 1950 C C . VAL A 1 265 ? -20.052 -2.100 -3.325 1.00 85.44 265 VAL A C 1
ATOM 1952 O O . VAL A 1 265 ? -21.276 -2.083 -3.214 1.00 85.44 265 VAL A O 1
ATOM 1955 N N . VAL A 1 266 ? -19.357 -3.227 -3.455 1.00 84.88 266 VAL A N 1
ATOM 1956 C CA . VAL A 1 266 ? -19.941 -4.574 -3.374 1.00 84.88 266 VAL A CA 1
ATOM 1957 C C . VAL A 1 266 ? -19.722 -5.176 -1.995 1.00 84.88 266 VAL A C 1
ATOM 1959 O O . VAL A 1 266 ? -20.579 -5.902 -1.496 1.00 84.88 266 VAL A O 1
ATOM 1962 N N . GLN A 1 267 ? -18.582 -4.877 -1.376 1.00 81.69 267 GLN A N 1
ATOM 1963 C CA . GLN A 1 267 ? -18.211 -5.433 -0.085 1.00 81.69 267 GLN A CA 1
ATOM 1964 C C . GLN A 1 267 ? -17.266 -4.485 0.646 1.00 81.69 267 GLN A C 1
ATOM 1966 O O . GLN A 1 267 ? -16.385 -3.882 0.035 1.00 81.69 267 GLN A O 1
ATOM 1971 N N . THR A 1 268 ? -17.423 -4.412 1.964 1.00 80.69 268 THR A N 1
ATOM 1972 C CA . THR A 1 268 ? -16.460 -3.776 2.863 1.00 80.69 268 THR A CA 1
ATOM 1973 C C . THR A 1 268 ? -16.020 -4.817 3.876 1.00 80.69 268 THR A C 1
ATOM 1975 O O . THR A 1 268 ? -16.858 -5.452 4.516 1.00 80.69 268 THR A O 1
ATOM 1978 N N . ILE A 1 269 ? -14.711 -5.012 4.005 1.00 77.25 269 ILE A N 1
ATOM 1979 C CA . ILE A 1 269 ? -14.119 -5.879 5.021 1.00 77.25 269 ILE A CA 1
ATOM 1980 C C . ILE A 1 269 ? -13.458 -4.962 6.050 1.00 77.25 269 ILE A C 1
ATOM 1982 O O . ILE A 1 269 ? -12.520 -4.243 5.700 1.00 77.25 269 ILE A O 1
ATOM 1986 N N . PRO A 1 270 ? -13.957 -4.938 7.296 1.00 69.94 270 PRO A N 1
ATOM 1987 C CA . PRO A 1 270 ? -13.531 -3.958 8.284 1.00 69.94 270 PRO A CA 1
ATOM 1988 C C . PRO A 1 270 ? -12.043 -4.090 8.617 1.00 69.94 270 PRO A C 1
ATOM 1990 O O . PRO A 1 270 ? -11.494 -5.191 8.693 1.00 69.94 270 PRO A O 1
ATOM 1993 N N . GLY A 1 271 ? -11.399 -2.948 8.869 1.00 66.44 271 GLY A N 1
ATOM 1994 C CA . GLY A 1 271 ? -9.979 -2.858 9.232 1.00 66.44 271 GLY A CA 1
ATOM 1995 C C . GLY A 1 271 ? -9.636 -3.424 10.610 1.00 66.44 271 GLY A C 1
ATOM 1996 O O . GLY A 1 271 ? -8.471 -3.419 10.997 1.00 66.44 271 GLY A O 1
ATOM 1997 N N . PHE A 1 272 ? -10.627 -3.917 11.354 1.00 65.75 272 PHE A N 1
ATOM 1998 C CA . PHE A 1 272 ? -10.441 -4.572 12.636 1.00 65.75 272 PHE A CA 1
ATOM 1999 C C . PHE A 1 272 ? -11.393 -5.756 12.813 1.00 65.75 272 PHE A C 1
ATOM 2001 O O . PHE A 1 272 ? -12.560 -5.703 12.433 1.00 65.75 272 PHE A O 1
ATOM 2008 N N . LEU A 1 273 ? -10.875 -6.834 13.406 1.00 65.00 273 LEU A N 1
ATOM 2009 C CA . LEU A 1 273 ? -11.638 -8.045 13.713 1.00 65.00 273 LEU A CA 1
ATOM 2010 C C . LEU A 1 273 ? -11.846 -8.141 15.214 1.00 65.00 273 LEU A C 1
ATOM 2012 O O . LEU A 1 273 ? -10.873 -8.076 15.972 1.00 65.00 273 LEU A O 1
ATOM 2016 N N . THR A 1 274 ? -13.086 -8.371 15.625 1.00 54.53 274 THR A N 1
ATOM 2017 C CA . THR A 1 274 ? -13.466 -8.538 17.027 1.00 54.53 274 THR A CA 1
ATOM 2018 C C . THR A 1 274 ? -13.854 -9.982 17.310 1.00 54.53 274 THR A C 1
ATOM 2020 O O . THR A 1 274 ? -14.406 -10.646 16.434 1.00 54.53 274 THR A O 1
ATOM 2023 N N . ASP A 1 275 ? -13.537 -10.496 18.496 1.00 57.12 275 ASP A N 1
ATOM 2024 C CA . ASP A 1 275 ? -14.027 -11.808 18.934 1.00 57.12 275 ASP A CA 1
ATOM 2025 C C . ASP A 1 275 ? -15.529 -11.742 19.256 1.00 57.12 275 ASP A C 1
ATOM 2027 O O . ASP A 1 275 ? -16.153 -10.672 19.221 1.00 57.12 275 ASP A O 1
ATOM 2031 N N . GLU A 1 276 ? -16.117 -12.898 19.590 1.00 50.25 276 GLU A N 1
ATOM 2032 C CA . GLU A 1 276 ? -17.462 -12.963 20.173 1.00 50.25 276 GLU A CA 1
ATOM 2033 C C . GLU A 1 276 ? -17.561 -12.109 21.438 1.00 50.25 276 GLU A C 1
ATOM 2035 O O . GLU A 1 276 ? -18.677 -11.748 21.777 1.00 50.25 276 GLU A O 1
ATOM 2040 N N . GLU A 1 277 ? -16.404 -11.789 22.047 1.00 43.81 277 GLU A N 1
ATOM 2041 C CA . GLU A 1 277 ? -15.880 -10.840 23.060 1.00 43.81 277 GLU A CA 1
ATOM 2042 C C . GLU A 1 277 ? -15.901 -9.319 22.799 1.00 43.81 277 GLU A C 1
ATOM 2044 O O . GLU A 1 277 ? -15.867 -8.522 23.742 1.00 43.81 277 GLU A O 1
ATOM 2049 N N . GLY A 1 278 ? -15.981 -8.887 21.532 1.00 45.50 278 GLY A N 1
ATOM 2050 C CA . GLY A 1 278 ? -15.927 -7.463 21.182 1.00 45.50 278 GLY A CA 1
ATOM 2051 C C . GLY A 1 278 ? -14.555 -6.852 21.485 1.00 45.50 278 GLY A C 1
ATOM 2052 O O . GLY A 1 278 ? -14.386 -5.641 21.500 1.00 45.50 278 GLY A O 1
ATOM 2053 N N . ARG A 1 279 ? -13.551 -7.676 21.748 1.00 55.19 279 ARG A N 1
ATOM 2054 C CA . ARG A 1 279 ? -12.162 -7.278 21.885 1.00 55.19 279 ARG A CA 1
ATOM 2055 C C . ARG A 1 279 ? -11.520 -7.379 20.521 1.00 55.19 279 ARG A C 1
ATOM 2057 O O . ARG A 1 279 ? -11.823 -8.282 19.742 1.00 55.19 279 ARG A O 1
ATOM 2064 N N . LEU A 1 280 ? -10.587 -6.474 20.232 1.00 62.28 280 LEU A N 1
ATOM 2065 C CA . LEU A 1 280 ? -9.714 -6.642 19.074 1.00 62.28 280 LEU A CA 1
ATOM 2066 C C . LEU A 1 280 ? -9.042 -8.008 19.170 1.00 62.28 280 LEU A C 1
ATOM 2068 O O . LEU A 1 280 ? -8.257 -8.271 20.084 1.00 62.28 280 LEU A O 1
ATOM 2072 N N . THR A 1 281 ? -9.334 -8.875 18.210 1.00 66.12 281 THR A N 1
ATOM 2073 C CA . THR A 1 281 ? -8.698 -10.182 18.184 1.00 66.12 281 THR A CA 1
ATOM 2074 C C . THR A 1 281 ? -7.191 -10.006 17.972 1.00 66.12 281 THR A C 1
ATOM 2076 O O . THR A 1 281 ? -6.745 -9.091 17.258 1.00 66.12 281 THR A O 1
ATOM 2079 N N . PRO A 1 282 ? -6.367 -10.950 18.455 1.00 67.56 282 PRO A N 1
ATOM 2080 C CA . PRO A 1 282 ? -4.980 -11.093 18.003 1.00 67.56 282 PRO A CA 1
ATOM 2081 C C . PRO A 1 282 ? -4.848 -11.255 16.476 1.00 67.56 282 PRO A C 1
ATOM 2083 O O . PRO A 1 282 ? -3.750 -11.197 15.928 1.00 67.56 282 PRO A O 1
ATOM 2086 N N . ASN A 1 283 ? -5.965 -11.412 15.762 1.00 69.94 283 ASN A N 1
ATOM 2087 C CA . ASN A 1 283 ? -6.027 -11.516 14.315 1.00 69.94 283 ASN A CA 1
ATOM 2088 C C . ASN A 1 283 ? -6.499 -10.237 13.614 1.00 69.94 283 ASN A C 1
ATOM 2090 O O . ASN A 1 283 ? -6.360 -10.168 12.399 1.00 69.94 283 ASN A O 1
ATOM 2094 N N . SER A 1 284 ? -6.923 -9.201 14.343 1.00 74.75 284 SER A N 1
ATOM 2095 C CA . SER A 1 284 ? -7.267 -7.893 13.778 1.00 74.75 284 SER A CA 1
ATOM 2096 C C . SER A 1 284 ? -6.109 -7.308 12.957 1.00 74.75 284 SER A C 1
ATOM 2098 O O . SER A 1 284 ? -4.996 -7.260 13.487 1.00 74.75 284 SER A O 1
ATOM 2100 N N . PRO A 1 285 ? -6.334 -6.855 11.711 1.00 78.62 285 PRO A N 1
ATOM 2101 C CA . PRO A 1 285 ? -5.331 -6.102 10.963 1.00 78.62 285 PRO A CA 1
ATOM 2102 C C . PRO A 1 285 ? -4.855 -4.863 11.736 1.00 78.62 285 PRO A C 1
ATOM 2104 O O . PRO A 1 285 ? -5.611 -4.292 12.527 1.00 78.62 285 PRO A O 1
ATOM 2107 N N . ASP A 1 286 ? -3.606 -4.451 11.522 1.00 79.56 286 ASP A N 1
ATOM 2108 C CA . ASP A 1 286 ? -3.042 -3.218 12.068 1.00 79.56 286 ASP A CA 1
ATOM 2109 C C . ASP A 1 286 ? -2.155 -2.537 11.016 1.00 79.56 286 ASP A C 1
ATOM 2111 O O . ASP A 1 286 ? -1.023 -2.945 10.756 1.00 79.56 286 ASP A O 1
ATOM 2115 N N . LEU A 1 287 ? -2.691 -1.475 10.406 1.00 84.62 287 LEU A N 1
ATOM 2116 C CA . LEU A 1 287 ? -2.118 -0.805 9.232 1.00 84.62 287 LEU A CA 1
ATOM 2117 C C . LEU A 1 287 ? -1.911 -1.755 8.044 1.00 84.62 287 LEU A C 1
ATOM 2119 O O . LEU A 1 287 ? -0.775 -1.914 7.580 1.00 84.62 287 LEU A O 1
ATOM 2123 N N . PRO A 1 288 ? -2.986 -2.381 7.529 1.00 89.25 288 PRO A N 1
ATOM 2124 C CA . PRO A 1 288 ? -2.878 -3.164 6.313 1.00 89.25 288 PRO A CA 1
ATOM 2125 C C . PRO A 1 288 ? -2.462 -2.265 5.143 1.00 89.25 288 PRO A C 1
ATOM 2127 O O . PRO A 1 288 ? -3.071 -1.225 4.903 1.00 89.25 288 PRO A O 1
ATOM 2130 N N . ALA A 1 289 ? -1.391 -2.634 4.447 1.00 88.75 289 ALA A N 1
ATOM 2131 C CA . ALA A 1 289 ? -0.787 -1.793 3.420 1.00 88.75 289 ALA A CA 1
ATOM 2132 C C . ALA A 1 289 ? -1.217 -2.173 2.007 1.00 88.75 289 ALA A C 1
ATOM 2134 O O . ALA A 1 289 ? -1.298 -1.286 1.165 1.00 88.75 289 ALA A O 1
ATOM 2135 N N . ASP A 1 290 ? -1.471 -3.453 1.742 1.00 92.81 290 ASP A N 1
ATOM 2136 C CA . ASP A 1 290 ? -1.620 -3.939 0.371 1.00 92.81 290 ASP A CA 1
ATOM 2137 C C . ASP A 1 290 ? -2.565 -5.141 0.262 1.00 92.81 290 ASP A C 1
ATOM 2139 O O . ASP A 1 290 ? -2.822 -5.830 1.258 1.00 92.81 290 ASP A O 1
ATOM 2143 N N . VAL A 1 291 ? -3.076 -5.388 -0.944 1.00 93.50 291 VAL A N 1
ATOM 2144 C CA . VAL A 1 291 ? -4.013 -6.463 -1.274 1.00 93.50 291 VAL A CA 1
ATOM 2145 C C . VAL A 1 291 ? -3.627 -7.159 -2.577 1.00 93.50 291 VAL A C 1
ATOM 2147 O O . VAL A 1 291 ? -3.235 -6.518 -3.541 1.00 93.50 291 VAL A O 1
ATOM 2150 N N . VAL A 1 292 ? -3.761 -8.486 -2.594 1.00 92.94 292 VAL A N 1
ATOM 2151 C CA . VAL A 1 292 ? -3.586 -9.322 -3.787 1.00 92.94 292 VAL A CA 1
ATOM 2152 C C . VAL A 1 292 ? -4.743 -10.316 -3.935 1.00 92.94 292 VAL A C 1
ATOM 2154 O O . VAL A 1 292 ? -5.108 -10.996 -2.975 1.00 92.94 292 VAL A O 1
ATOM 2157 N N . SER A 1 293 ? -5.276 -10.466 -5.143 1.00 89.44 293 SER A N 1
ATOM 2158 C CA . SER A 1 293 ? -6.392 -11.325 -5.517 1.00 89.44 293 SER A CA 1
ATOM 2159 C C . SER A 1 293 ? -5.882 -12.427 -6.429 1.00 89.44 293 SER A C 1
ATOM 2161 O O . SER A 1 293 ? -5.614 -12.229 -7.614 1.00 89.44 293 SER A O 1
ATOM 2163 N N . MET A 1 294 ? -5.748 -13.624 -5.866 1.00 87.75 294 MET A N 1
ATOM 2164 C CA . MET A 1 294 ? -5.114 -14.758 -6.527 1.00 87.75 294 MET A CA 1
ATOM 2165 C C . MET A 1 294 ? -5.900 -16.036 -6.239 1.00 87.75 294 MET A C 1
ATOM 2167 O O . MET A 1 294 ? -6.229 -16.340 -5.091 1.00 87.75 294 MET A O 1
ATOM 2171 N N . ASP A 1 295 ? -6.208 -16.795 -7.294 1.00 83.88 295 ASP A N 1
ATOM 2172 C CA . ASP A 1 295 ? -6.941 -18.067 -7.232 1.00 83.88 295 ASP A CA 1
ATOM 2173 C C . ASP A 1 295 ? -8.257 -17.996 -6.424 1.00 83.88 295 ASP A C 1
ATOM 2175 O O . ASP A 1 295 ? -8.604 -18.899 -5.658 1.00 83.88 295 ASP A O 1
ATOM 2179 N N . GLY A 1 296 ? -9.002 -16.896 -6.589 1.00 80.31 296 GLY A N 1
ATOM 2180 C CA . GLY A 1 296 ? -10.301 -16.680 -5.939 1.00 80.31 296 GLY A CA 1
ATOM 2181 C C . GLY A 1 296 ? -10.221 -16.375 -4.440 1.00 80.31 296 GLY A C 1
ATOM 2182 O O . GLY A 1 296 ? -11.229 -16.484 -3.740 1.00 80.31 296 GLY A O 1
ATOM 2183 N N . LYS A 1 297 ? -9.035 -16.021 -3.936 1.00 83.94 297 LYS A N 1
ATOM 2184 C CA . LYS A 1 297 ? -8.801 -15.582 -2.558 1.00 83.94 297 LYS A CA 1
ATOM 2185 C C . LYS A 1 297 ? -8.169 -14.203 -2.549 1.00 83.94 297 LYS A C 1
ATOM 2187 O O . LYS A 1 297 ? -7.457 -13.842 -3.482 1.00 83.94 297 LYS A O 1
ATOM 2192 N N . LEU A 1 298 ? -8.375 -13.490 -1.451 1.00 87.94 298 LEU A N 1
ATOM 2193 C CA . LEU A 1 298 ? -7.725 -12.216 -1.190 1.00 87.94 298 LEU A CA 1
ATOM 2194 C C . LEU A 1 298 ? -6.607 -12.422 -0.170 1.00 87.94 298 LEU A C 1
ATOM 2196 O O . LEU A 1 298 ? -6.740 -13.198 0.777 1.00 87.94 298 LEU A O 1
ATOM 2200 N N . PHE A 1 299 ? -5.496 -11.733 -0.361 1.00 90.06 299 PHE A N 1
ATOM 2201 C CA . PHE A 1 299 ? -4.339 -11.741 0.518 1.00 90.06 299 PHE A CA 1
ATOM 2202 C C . PHE A 1 299 ? -4.076 -10.305 0.942 1.00 90.06 299 PHE A C 1
ATOM 2204 O O . PHE A 1 299 ? -3.802 -9.460 0.102 1.00 90.06 299 PHE A O 1
ATOM 2211 N N . VAL A 1 300 ? -4.172 -10.028 2.237 1.00 91.00 300 VAL A N 1
ATOM 2212 C CA . VAL A 1 300 ? -3.981 -8.689 2.801 1.00 91.00 300 VAL A CA 1
ATOM 2213 C C . VAL A 1 300 ? -2.649 -8.644 3.531 1.00 91.00 300 VAL A C 1
ATOM 2215 O O . VAL A 1 300 ? -2.406 -9.454 4.429 1.00 91.00 300 VAL A O 1
ATOM 2218 N N . LEU A 1 301 ? -1.792 -7.696 3.162 1.00 91.75 301 LEU A N 1
ATOM 2219 C CA . LEU A 1 301 ? -0.531 -7.437 3.845 1.00 91.75 301 LEU A CA 1
ATOM 2220 C C . LEU A 1 301 ? -0.779 -6.582 5.088 1.00 91.75 301 LEU A C 1
ATOM 2222 O O . LEU A 1 301 ? -1.045 -5.389 4.986 1.00 91.75 301 LEU A O 1
ATOM 2226 N N . ASP A 1 302 ? -0.649 -7.184 6.265 1.00 89.12 302 ASP A N 1
ATOM 2227 C CA . ASP A 1 302 ? -0.774 -6.539 7.571 1.00 89.12 302 ASP A CA 1
ATOM 2228 C C . ASP A 1 302 ? 0.620 -6.098 8.054 1.00 89.12 302 ASP A C 1
ATOM 2230 O O . ASP A 1 302 ? 1.338 -6.832 8.743 1.00 89.12 302 ASP A O 1
ATOM 2234 N N . THR A 1 303 ? 1.048 -4.913 7.606 1.00 84.81 303 THR A N 1
ATOM 2235 C CA . THR A 1 303 ? 2.445 -4.463 7.693 1.00 84.81 303 THR A CA 1
ATOM 2236 C C . THR A 1 303 ? 2.935 -4.277 9.123 1.00 84.81 303 THR A C 1
ATOM 2238 O O . THR A 1 303 ? 4.071 -4.664 9.417 1.00 84.81 303 THR A O 1
ATOM 2241 N N . ASN A 1 304 ? 2.126 -3.713 10.031 1.00 80.06 304 ASN A N 1
ATOM 2242 C CA . ASN A 1 304 ? 2.603 -3.454 11.394 1.00 80.06 304 ASN A CA 1
ATOM 2243 C C . ASN A 1 304 ? 2.756 -4.749 12.201 1.00 80.06 304 ASN A C 1
ATOM 2245 O O . ASN A 1 304 ? 3.663 -4.859 13.027 1.00 80.06 304 ASN A O 1
ATOM 2249 N N . ARG A 1 305 ? 1.918 -5.756 11.921 1.00 82.38 305 ARG A N 1
ATOM 2250 C CA . ARG A 1 305 ? 2.058 -7.102 12.501 1.00 82.38 305 ARG A CA 1
ATOM 2251 C C . ARG A 1 305 ? 3.022 -7.997 11.728 1.00 82.38 305 ARG A C 1
ATOM 2253 O O . ARG A 1 305 ? 3.425 -9.027 12.255 1.00 82.38 305 ARG A O 1
ATOM 2260 N N . GLY A 1 306 ? 3.437 -7.592 10.527 1.00 86.31 306 GLY A N 1
ATOM 2261 C CA . GLY A 1 306 ? 4.415 -8.314 9.719 1.00 86.31 306 GLY A CA 1
ATOM 2262 C C . GLY A 1 306 ? 3.897 -9.669 9.256 1.00 86.31 306 GLY A C 1
ATOM 2263 O O . GLY A 1 306 ? 4.592 -10.672 9.407 1.00 86.31 306 GLY A O 1
ATOM 2264 N N . ARG A 1 307 ? 2.665 -9.701 8.740 1.00 89.00 307 ARG A N 1
ATOM 2265 C CA . ARG A 1 307 ? 1.986 -10.933 8.325 1.00 89.00 307 ARG A CA 1
ATOM 2266 C C . ARG A 1 307 ? 1.096 -10.719 7.112 1.00 89.00 307 ARG A C 1
ATOM 2268 O O . ARG A 1 307 ? 0.746 -9.594 6.777 1.00 89.00 307 ARG A O 1
ATOM 2275 N N . ILE A 1 308 ? 0.692 -11.816 6.488 1.00 89.81 308 ILE A N 1
ATOM 2276 C CA . ILE A 1 308 ? -0.259 -11.842 5.381 1.00 89.81 308 ILE A CA 1
ATOM 2277 C C . ILE A 1 308 ? -1.490 -12.620 5.819 1.00 89.81 308 ILE A C 1
ATOM 2279 O O . ILE A 1 308 ? -1.387 -13.753 6.296 1.00 89.81 308 ILE A O 1
ATOM 2283 N N . LEU A 1 309 ? -2.652 -12.003 5.650 1.00 88.06 309 LEU A N 1
ATOM 2284 C CA . LEU A 1 309 ? -3.953 -12.563 5.975 1.00 88.06 309 LEU A CA 1
ATOM 2285 C C . LEU A 1 309 ? -4.609 -13.062 4.691 1.00 88.06 309 LEU A C 1
ATOM 2287 O O . LEU A 1 309 ? -4.847 -12.286 3.774 1.00 88.06 309 LEU A O 1
ATOM 2291 N N . THR A 1 310 ? -4.930 -14.348 4.617 1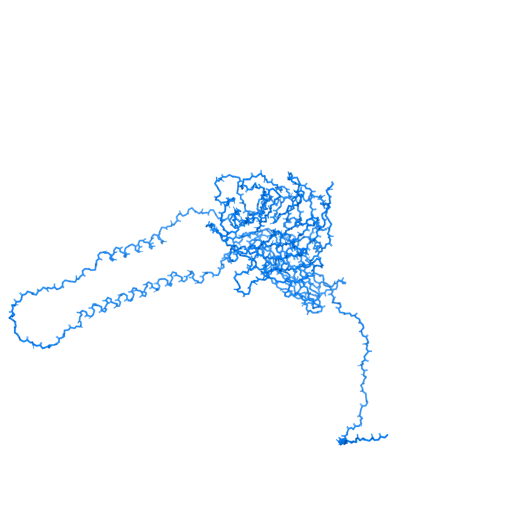.00 87.25 310 THR A N 1
ATOM 2292 C CA . THR A 1 310 ? -5.789 -14.873 3.554 1.00 87.25 310 THR A CA 1
ATOM 2293 C C . THR A 1 310 ? -7.237 -14.653 3.951 1.00 87.25 310 THR A C 1
ATOM 2295 O O . THR A 1 310 ? -7.686 -15.193 4.963 1.00 87.25 310 THR A O 1
ATOM 2298 N N . VAL A 1 311 ? -7.963 -13.901 3.139 1.00 81.69 311 VAL A N 1
ATOM 2299 C CA . VAL A 1 311 ? -9.372 -13.576 3.309 1.00 81.69 311 VAL A CA 1
ATOM 2300 C C . VAL A 1 311 ? -10.172 -14.270 2.207 1.00 81.69 311 VAL A C 1
ATOM 2302 O O . VAL A 1 311 ? -9.803 -14.287 1.031 1.00 81.69 311 VAL A O 1
ATOM 2305 N N . THR A 1 312 ? -11.248 -14.923 2.614 1.00 74.44 312 THR A N 1
ATOM 2306 C CA . THR A 1 312 ? -12.217 -15.568 1.722 1.00 74.44 312 THR A CA 1
ATOM 2307 C C . THR A 1 312 ? -13.099 -14.532 1.023 1.00 74.44 312 THR A C 1
ATOM 2309 O O . THR A 1 312 ? -13.156 -13.374 1.432 1.00 74.44 312 THR A O 1
ATOM 2312 N N . ALA A 1 313 ? -13.813 -14.940 -0.029 1.00 66.31 313 ALA A N 1
ATOM 2313 C CA . ALA A 1 313 ? -14.713 -14.049 -0.765 1.00 66.31 313 ALA A CA 1
ATOM 2314 C C . ALA A 1 313 ? -15.827 -13.444 0.119 1.00 66.31 313 ALA A C 1
ATOM 2316 O O . ALA A 1 313 ? -16.285 -12.338 -0.130 1.00 66.31 313 ALA A O 1
ATOM 2317 N N . ASP A 1 314 ? -16.239 -14.127 1.186 1.00 65.19 314 ASP A N 1
ATOM 2318 C CA . ASP A 1 314 ? -17.192 -13.648 2.194 1.00 65.19 314 ASP A CA 1
ATOM 2319 C C . ASP A 1 314 ? -16.553 -12.764 3.282 1.00 65.19 314 ASP A C 1
ATOM 2321 O O . ASP A 1 314 ? -17.229 -12.333 4.215 1.00 65.19 314 ASP A O 1
ATOM 2325 N N . GLY A 1 315 ? -15.263 -12.438 3.155 1.00 67.38 315 GLY A N 1
ATOM 2326 C CA . GLY A 1 315 ? -14.558 -11.537 4.066 1.00 67.38 315 GLY A CA 1
ATOM 2327 C C . GLY A 1 315 ? -14.038 -12.205 5.338 1.00 67.38 315 GLY A C 1
ATOM 2328 O O . GLY A 1 315 ? -13.506 -11.522 6.210 1.00 67.38 315 GLY A O 1
ATOM 2329 N N . GLN A 1 316 ? -14.162 -13.529 5.456 1.00 71.12 316 GLN A N 1
ATOM 2330 C CA . GLN A 1 316 ? -13.701 -14.280 6.621 1.00 71.12 316 GLN A CA 1
ATOM 2331 C C . GLN A 1 316 ? -12.214 -14.616 6.520 1.00 71.12 316 GLN A C 1
ATOM 2333 O O . GLN A 1 316 ? -11.704 -14.965 5.449 1.00 71.12 316 GLN A O 1
ATOM 2338 N N . LEU A 1 317 ? -11.521 -14.570 7.656 1.00 73.75 317 LEU A N 1
ATOM 2339 C CA . LEU A 1 317 ? -10.111 -14.931 7.745 1.00 73.75 317 LEU A CA 1
ATOM 2340 C C . LEU A 1 317 ? -9.926 -16.451 7.604 1.00 73.75 317 LEU A C 1
ATOM 2342 O O . LEU A 1 317 ? -10.455 -17.228 8.394 1.00 73.75 317 LEU A O 1
ATOM 2346 N N . ALA A 1 318 ? -9.127 -16.871 6.625 1.00 73.94 318 ALA A N 1
ATOM 2347 C CA . ALA A 1 318 ? -8.835 -18.275 6.345 1.00 73.94 318 ALA A CA 1
ATOM 2348 C C . ALA A 1 318 ? -7.480 -18.732 6.902 1.00 73.94 318 ALA A C 1
ATOM 2350 O O . ALA A 1 318 ? -7.363 -19.829 7.449 1.00 73.94 318 ALA A O 1
ATOM 2351 N N . ARG A 1 319 ? -6.425 -17.929 6.709 1.00 77.56 319 ARG A N 1
ATOM 2352 C CA . ARG A 1 319 ? -5.043 -18.297 7.055 1.00 77.56 319 ARG A CA 1
ATOM 2353 C C . ARG A 1 319 ? -4.201 -17.061 7.359 1.00 77.56 319 ARG A C 1
ATOM 2355 O O . ARG A 1 319 ? -4.468 -15.988 6.834 1.00 77.56 319 ARG A O 1
ATOM 2362 N N . ILE A 1 320 ? -3.163 -17.244 8.174 1.00 80.31 320 ILE A N 1
ATOM 2363 C CA . ILE A 1 320 ? -2.125 -16.247 8.448 1.00 80.31 320 ILE A CA 1
ATOM 2364 C C . ILE A 1 320 ? -0.762 -16.817 8.038 1.00 80.31 320 ILE A C 1
ATOM 2366 O O . ILE A 1 320 ? -0.470 -17.987 8.311 1.00 80.31 320 ILE A O 1
ATOM 2370 N N . PHE A 1 321 ? 0.064 -15.999 7.388 1.00 81.19 321 PHE A N 1
ATOM 2371 C CA . PHE A 1 321 ? 1.472 -16.281 7.114 1.00 81.19 321 PHE A CA 1
ATOM 2372 C C . PHE A 1 321 ? 2.359 -15.162 7.673 1.00 81.19 321 PHE A C 1
ATOM 2374 O O . PHE A 1 321 ? 2.167 -14.000 7.339 1.00 81.19 321 PHE A O 1
ATOM 2381 N N . GLU A 1 322 ? 3.339 -15.513 8.500 1.00 82.31 322 GLU A N 1
ATOM 2382 C CA . GLU A 1 322 ? 4.297 -14.576 9.121 1.00 82.31 322 GLU A CA 1
ATOM 2383 C C . GLU A 1 322 ? 5.735 -14.900 8.713 1.00 82.31 322 GLU A C 1
ATOM 2385 O O . GLU A 1 322 ? 6.536 -14.031 8.353 1.00 82.31 322 GLU A O 1
ATOM 2390 N N . SER A 1 323 ? 6.070 -16.186 8.781 1.00 79.50 323 SER A N 1
ATOM 2391 C CA . SER A 1 323 ? 7.357 -16.715 8.366 1.00 79.50 323 SER A CA 1
ATOM 2392 C C . SER A 1 323 ? 7.287 -18.214 8.099 1.00 79.50 323 SER A C 1
ATOM 2394 O O . SER A 1 323 ? 6.354 -18.895 8.537 1.00 79.50 323 SER A O 1
ATOM 2396 N N . ASP A 1 324 ? 8.295 -18.723 7.398 1.00 76.88 324 ASP A N 1
ATOM 2397 C CA . ASP A 1 324 ? 8.574 -20.157 7.352 1.00 76.88 324 ASP A CA 1
ATOM 2398 C C . ASP A 1 324 ? 9.039 -20.697 8.719 1.00 76.88 324 ASP A C 1
ATOM 2400 O O . ASP A 1 324 ? 9.578 -19.934 9.525 1.00 76.88 324 ASP A O 1
ATOM 2404 N N . PRO A 1 325 ? 8.921 -22.019 8.973 1.00 71.81 325 PRO A N 1
ATOM 2405 C CA . PRO A 1 325 ? 9.323 -22.638 10.242 1.00 71.81 325 PRO A CA 1
ATOM 2406 C C . PRO A 1 325 ? 10.763 -22.333 10.678 1.00 71.81 325 PRO A C 1
ATOM 2408 O O . PRO A 1 325 ? 11.037 -22.225 11.871 1.00 71.81 325 PRO A O 1
ATOM 2411 N N . ASP A 1 326 ? 11.670 -22.159 9.714 1.00 72.12 326 ASP A N 1
ATOM 2412 C CA . ASP A 1 326 ? 13.092 -21.892 9.960 1.00 72.12 326 ASP A CA 1
ATOM 2413 C C . ASP A 1 326 ? 13.402 -20.389 10.126 1.00 72.12 326 ASP A C 1
ATOM 2415 O O . ASP A 1 326 ? 14.559 -19.996 10.301 1.00 72.12 326 ASP A O 1
ATOM 2419 N N . GLY A 1 327 ? 12.384 -19.524 10.019 1.00 70.12 327 GLY A N 1
ATOM 2420 C CA . GLY A 1 327 ? 12.479 -18.069 10.170 1.00 70.12 327 GLY A CA 1
ATOM 2421 C C . GLY A 1 327 ? 13.262 -17.342 9.069 1.00 70.12 327 GLY A C 1
ATOM 2422 O O . GLY A 1 327 ? 13.409 -16.124 9.130 1.00 70.12 327 GLY A O 1
ATOM 2423 N N . GLN A 1 328 ? 13.771 -18.061 8.063 1.00 67.62 328 GLN A N 1
ATOM 2424 C CA . GLN A 1 328 ? 14.605 -17.503 6.988 1.00 67.62 328 GLN A CA 1
ATOM 2425 C C . GLN A 1 328 ? 13.807 -16.712 5.941 1.00 67.62 328 GLN A C 1
ATOM 2427 O O . GLN A 1 328 ? 14.366 -15.844 5.268 1.00 67.62 328 GLN A O 1
ATOM 2432 N N . SER A 1 329 ? 12.508 -16.992 5.826 1.00 78.44 329 SER A N 1
ATOM 2433 C CA . SER A 1 329 ? 11.576 -16.328 4.913 1.00 78.44 329 SER A CA 1
ATOM 2434 C C . SER A 1 329 ? 10.481 -15.687 5.758 1.00 78.44 329 SER A C 1
ATOM 2436 O O . SER A 1 329 ? 9.478 -16.325 6.062 1.00 78.44 329 SER A O 1
ATOM 2438 N N . SER A 1 330 ? 10.704 -14.458 6.221 1.00 82.56 330 SER A N 1
ATOM 2439 C CA . SER A 1 330 ? 9.735 -13.720 7.037 1.00 82.56 330 SER A CA 1
ATOM 2440 C C . SER A 1 330 ? 9.254 -12.474 6.312 1.00 82.56 330 SER A C 1
ATOM 2442 O O . SER A 1 330 ? 10.048 -11.737 5.727 1.00 82.56 330 SER A O 1
ATOM 2444 N N . VAL A 1 331 ? 7.950 -12.223 6.407 1.00 84.31 331 VAL A N 1
ATOM 2445 C CA . VAL A 1 331 ? 7.293 -11.015 5.887 1.00 84.31 331 VAL A CA 1
ATOM 2446 C C . VAL A 1 331 ? 7.253 -9.894 6.931 1.00 84.31 331 VAL A C 1
ATOM 2448 O O . VAL A 1 331 ? 6.499 -8.930 6.810 1.00 84.31 331 VAL A O 1
ATOM 2451 N N . ALA A 1 332 ? 8.106 -9.977 7.956 1.00 82.94 332 ALA A N 1
ATOM 2452 C CA . ALA A 1 332 ? 8.290 -8.905 8.917 1.00 82.94 332 ALA A CA 1
ATOM 2453 C C . ALA A 1 332 ? 8.694 -7.610 8.198 1.00 82.94 332 ALA A C 1
ATOM 2455 O O . ALA A 1 332 ? 9.709 -7.549 7.498 1.00 82.94 332 ALA A O 1
ATOM 2456 N N . ARG A 1 333 ? 7.903 -6.554 8.427 1.00 79.94 333 ARG A N 1
ATOM 2457 C CA . ARG A 1 333 ? 8.035 -5.241 7.778 1.00 79.94 333 ARG A CA 1
ATOM 2458 C C . ARG A 1 333 ? 7.840 -5.264 6.262 1.00 79.94 333 ARG A C 1
ATOM 2460 O O . ARG A 1 333 ? 8.294 -4.325 5.616 1.00 79.94 333 ARG A O 1
ATOM 2467 N N . ALA A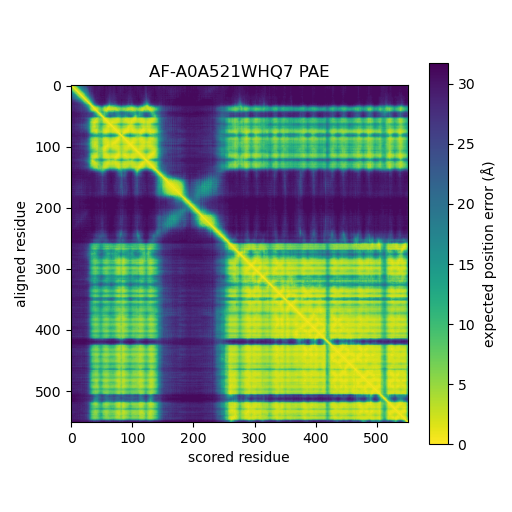 1 334 ? 7.223 -6.301 5.698 1.00 89.38 334 ALA A N 1
ATOM 2468 C CA . ALA A 1 334 ? 6.852 -6.283 4.291 1.00 89.38 334 ALA A CA 1
ATOM 2469 C C . ALA A 1 334 ? 5.949 -5.078 3.991 1.00 89.38 334 ALA A C 1
ATOM 2471 O O . ALA A 1 334 ? 5.116 -4.686 4.815 1.00 89.38 334 ALA A O 1
ATOM 2472 N N . THR A 1 335 ? 6.176 -4.466 2.833 1.00 88.94 335 THR A N 1
ATOM 2473 C CA . THR A 1 335 ? 5.602 -3.160 2.470 1.00 88.94 335 THR A CA 1
ATOM 2474 C C . THR A 1 335 ? 4.728 -3.195 1.227 1.00 88.94 335 THR A C 1
ATOM 2476 O O . THR A 1 335 ? 3.848 -2.350 1.120 1.00 88.94 335 THR A O 1
ATOM 2479 N N . ALA A 1 336 ? 4.959 -4.148 0.322 1.00 93.12 336 ALA A N 1
ATOM 2480 C CA . ALA A 1 336 ? 4.220 -4.279 -0.928 1.00 93.12 336 ALA A CA 1
ATOM 2481 C C . ALA A 1 336 ? 4.128 -5.746 -1.366 1.00 93.12 336 ALA A C 1
ATOM 2483 O O . ALA A 1 336 ? 5.022 -6.554 -1.064 1.00 93.12 336 ALA A O 1
ATOM 2484 N N . MET A 1 337 ? 3.064 -6.078 -2.090 1.00 95.44 337 MET A N 1
ATOM 2485 C CA . MET A 1 337 ? 2.804 -7.383 -2.680 1.00 95.44 337 MET A CA 1
ATOM 2486 C C . MET A 1 337 ? 2.263 -7.248 -4.104 1.00 95.44 337 MET A C 1
ATOM 2488 O O . MET A 1 337 ? 1.674 -6.249 -4.479 1.00 95.44 337 MET A O 1
ATOM 2492 N N . THR A 1 338 ? 2.450 -8.281 -4.916 1.00 95.75 338 THR A N 1
ATOM 2493 C CA . THR A 1 338 ? 1.814 -8.381 -6.236 1.00 95.75 338 THR A CA 1
ATOM 2494 C C . THR A 1 338 ? 1.639 -9.848 -6.614 1.00 95.75 338 THR A C 1
ATOM 2496 O O . THR A 1 338 ? 2.270 -10.717 -6.005 1.00 95.75 338 THR A O 1
ATOM 2499 N N . SER A 1 339 ? 0.807 -10.161 -7.605 1.00 93.94 339 SER A N 1
ATOM 2500 C CA . SER A 1 339 ? 0.649 -11.525 -8.120 1.00 93.94 339 SER A CA 1
ATOM 2501 C C . SER A 1 339 ? 1.113 -11.666 -9.565 1.00 93.94 339 SER A C 1
ATOM 2503 O O . SER A 1 339 ? 1.044 -10.741 -10.371 1.00 93.94 339 SER A O 1
ATOM 2505 N N . ARG A 1 340 ? 1.578 -12.870 -9.905 1.00 91.94 340 ARG A N 1
ATOM 2506 C CA . ARG A 1 340 ? 1.786 -13.327 -11.280 1.00 91.94 340 ARG A CA 1
ATOM 2507 C C . ARG A 1 340 ? 1.311 -14.771 -11.393 1.00 91.94 340 ARG A C 1
ATOM 2509 O O . ARG A 1 340 ? 1.958 -15.693 -10.893 1.00 91.94 340 ARG A O 1
ATOM 2516 N N . GLY A 1 341 ? 0.195 -14.984 -12.086 1.00 88.19 341 GLY A N 1
ATOM 2517 C CA . GLY A 1 341 ? -0.433 -16.305 -12.161 1.00 88.19 341 GLY A CA 1
ATOM 2518 C C . GLY A 1 341 ? -0.856 -16.788 -10.770 1.00 88.19 341 GLY A C 1
ATOM 2519 O O . GLY A 1 341 ? -1.546 -16.067 -10.061 1.00 88.19 341 GLY A O 1
ATOM 2520 N N . SER A 1 342 ? -0.420 -17.985 -10.370 1.00 89.81 342 SER A N 1
ATOM 2521 C CA . SER A 1 342 ? -0.712 -18.572 -9.046 1.00 89.81 342 SER A CA 1
ATOM 2522 C C . SER A 1 342 ? 0.403 -18.346 -8.009 1.00 89.81 342 SER A C 1
ATOM 2524 O O . SER A 1 342 ? 0.474 -19.067 -7.006 1.00 89.81 342 SER A O 1
ATOM 2526 N N . ALA A 1 343 ? 1.290 -17.379 -8.266 1.00 92.56 343 ALA A N 1
ATOM 2527 C CA . ALA A 1 343 ? 2.348 -16.959 -7.356 1.00 92.56 343 ALA A CA 1
ATOM 2528 C C . ALA A 1 343 ? 2.151 -15.501 -6.922 1.00 92.56 343 ALA A C 1
ATOM 2530 O O . ALA A 1 343 ? 1.778 -14.639 -7.718 1.00 92.56 343 ALA A O 1
ATOM 2531 N N . MET A 1 344 ? 2.453 -15.228 -5.661 1.00 94.12 344 MET A N 1
ATOM 2532 C CA . MET A 1 344 ? 2.428 -13.912 -5.044 1.00 94.12 344 MET A CA 1
ATOM 2533 C C . MET A 1 344 ? 3.840 -13.537 -4.603 1.00 94.12 344 MET A C 1
ATOM 2535 O O . MET A 1 344 ? 4.528 -14.330 -3.968 1.00 94.12 344 MET A O 1
ATOM 2539 N N . TYR A 1 345 ? 4.261 -12.322 -4.916 1.00 95.44 345 TYR A N 1
ATOM 2540 C CA . TYR A 1 345 ? 5.578 -11.785 -4.608 1.00 95.44 345 TYR A CA 1
ATOM 2541 C C . TYR A 1 345 ? 5.446 -10.733 -3.522 1.00 95.44 345 TYR A C 1
ATOM 2543 O O . TYR A 1 345 ? 4.609 -9.843 -3.626 1.00 95.44 345 TYR A O 1
ATOM 2551 N N . VAL A 1 346 ? 6.277 -10.828 -2.488 1.00 94.88 346 VAL A N 1
ATOM 2552 C CA . VAL A 1 346 ? 6.205 -9.967 -1.304 1.00 94.88 346 VAL A CA 1
ATOM 2553 C C . VAL A 1 346 ? 7.549 -9.296 -1.083 1.00 94.88 346 VAL A C 1
ATOM 2555 O O . VAL A 1 346 ? 8.553 -9.975 -0.857 1.00 94.88 346 VAL A O 1
ATOM 2558 N N . ALA A 1 347 ? 7.579 -7.967 -1.112 1.00 92.94 347 ALA A N 1
ATOM 2559 C CA . ALA A 1 347 ? 8.788 -7.200 -0.840 1.00 92.94 347 ALA A CA 1
ATOM 2560 C C . ALA A 1 347 ? 9.020 -7.092 0.677 1.00 92.94 347 ALA A C 1
ATOM 2562 O O . ALA A 1 347 ? 8.295 -6.389 1.383 1.00 92.94 347 ALA A O 1
ATOM 2563 N N . ALA A 1 348 ? 10.044 -7.786 1.185 1.00 84.56 348 ALA A N 1
ATOM 2564 C CA . ALA A 1 348 ? 10.363 -7.884 2.610 1.00 84.56 348 ALA A CA 1
ATOM 2565 C C . ALA A 1 348 ? 11.704 -7.181 2.939 1.00 84.56 348 ALA A C 1
ATOM 2567 O O . ALA A 1 348 ? 12.778 -7.797 2.872 1.00 84.56 348 ALA A O 1
ATOM 2568 N N . PRO A 1 349 ? 11.687 -5.892 3.338 1.00 70.88 349 PRO A N 1
ATOM 2569 C CA . PRO A 1 349 ? 12.896 -5.087 3.511 1.00 70.88 349 PRO A CA 1
ATOM 2570 C C . PRO A 1 349 ? 13.816 -5.519 4.640 1.00 70.88 349 PRO A C 1
ATOM 2572 O O . PRO A 1 349 ? 15.008 -5.240 4.566 1.00 70.88 349 PRO A O 1
ATOM 2575 N N . LEU A 1 350 ? 13.305 -6.175 5.691 1.00 69.12 350 LEU A N 1
ATOM 2576 C CA . LEU A 1 350 ? 14.138 -6.545 6.843 1.00 69.12 350 LEU A CA 1
ATOM 2577 C C . LEU A 1 350 ? 15.331 -7.421 6.426 1.00 69.12 350 LEU A C 1
ATOM 2579 O O . LEU A 1 350 ? 16.408 -7.305 7.007 1.00 69.12 350 LEU A O 1
ATOM 2583 N N . PHE A 1 351 ? 15.139 -8.239 5.390 1.00 66.06 351 PHE A N 1
ATOM 2584 C CA . PHE A 1 351 ? 16.171 -9.094 4.808 1.00 66.06 351 PHE A CA 1
ATOM 2585 C C . PHE A 1 351 ? 16.593 -8.654 3.400 1.00 66.06 351 PHE A C 1
ATOM 2587 O O . PHE A 1 351 ? 17.492 -9.262 2.828 1.00 66.06 351 PHE A O 1
ATOM 2594 N N . GLY A 1 352 ? 15.958 -7.611 2.851 1.00 74.56 352 GLY A N 1
ATOM 2595 C CA . GLY A 1 352 ? 16.159 -7.154 1.475 1.00 74.56 352 GLY A CA 1
ATOM 2596 C C . GLY A 1 352 ? 15.693 -8.161 0.422 1.00 74.56 352 GLY A C 1
ATOM 2597 O O . GLY A 1 352 ? 16.185 -8.116 -0.698 1.00 74.56 352 GLY A O 1
ATOM 2598 N N . ASN A 1 353 ? 14.788 -9.073 0.783 1.00 89.25 353 ASN A N 1
ATOM 2599 C CA . ASN A 1 353 ? 14.366 -10.187 -0.063 1.00 89.25 353 ASN A CA 1
ATOM 2600 C C . ASN A 1 353 ? 13.012 -9.910 -0.721 1.00 89.25 353 ASN A C 1
ATOM 2602 O O . ASN A 1 353 ? 12.195 -9.147 -0.201 1.00 89.25 353 ASN A O 1
ATOM 2606 N N . VAL A 1 354 ? 12.750 -10.622 -1.812 1.00 93.62 354 VAL A N 1
ATOM 2607 C CA . VAL A 1 354 ? 11.401 -10.818 -2.344 1.00 93.62 354 VAL A CA 1
ATOM 2608 C C . VAL A 1 354 ? 11.011 -12.270 -2.100 1.00 93.62 354 VAL A C 1
ATOM 2610 O O . VAL A 1 354 ? 11.719 -13.185 -2.517 1.00 93.62 354 VAL A O 1
ATOM 2613 N N . ILE A 1 355 ? 9.918 -12.482 -1.375 1.00 93.25 355 ILE A N 1
ATOM 2614 C CA . ILE A 1 355 ? 9.418 -13.815 -1.028 1.00 93.25 355 ILE A CA 1
ATOM 2615 C C . ILE A 1 355 ? 8.325 -14.184 -2.024 1.00 93.25 355 ILE A C 1
ATOM 2617 O O . ILE A 1 355 ? 7.357 -13.442 -2.169 1.00 93.25 355 ILE A O 1
ATOM 2621 N N . GLU A 1 356 ? 8.476 -15.326 -2.685 1.00 93.50 356 GLU A N 1
ATOM 2622 C CA . GLU A 1 356 ? 7.470 -15.887 -3.580 1.00 93.50 356 GLU A CA 1
ATOM 2623 C C . GLU A 1 356 ? 6.632 -16.924 -2.823 1.00 93.50 356 GLU A C 1
ATOM 2625 O O . GLU A 1 356 ? 7.155 -17.920 -2.315 1.00 93.50 356 GLU A O 1
ATOM 2630 N N . LEU A 1 357 ? 5.327 -16.681 -2.735 1.00 91.19 357 LEU A N 1
ATOM 2631 C CA . LEU A 1 357 ? 4.339 -17.543 -2.098 1.00 91.19 357 LEU A CA 1
ATOM 2632 C C . LEU A 1 357 ? 3.390 -18.126 -3.148 1.00 91.19 357 LEU A C 1
ATOM 2634 O O . LEU A 1 357 ? 2.872 -17.393 -3.983 1.00 91.19 357 LEU A O 1
ATOM 2638 N N . ASN A 1 358 ? 3.072 -19.416 -3.069 1.00 88.50 358 ASN A N 1
ATOM 2639 C CA . ASN A 1 358 ? 1.977 -19.986 -3.862 1.00 88.50 358 ASN A CA 1
ATOM 2640 C C . ASN A 1 358 ? 0.596 -19.652 -3.275 1.00 88.50 358 ASN A C 1
ATOM 2642 O O . ASN A 1 358 ? 0.468 -19.194 -2.138 1.00 88.50 358 ASN A O 1
ATOM 2646 N N . ALA A 1 359 ? -0.470 -19.994 -4.000 1.00 81.75 359 ALA A N 1
ATOM 2647 C CA . ALA A 1 359 ? -1.858 -19.821 -3.557 1.00 81.75 359 ALA A CA 1
ATOM 2648 C C . ALA A 1 359 ? -2.290 -20.627 -2.322 1.00 81.75 359 ALA A C 1
ATOM 2650 O O . ALA A 1 359 ? -3.366 -20.393 -1.751 1.00 81.75 359 ALA A O 1
ATOM 2651 N N . ALA A 1 360 ? -1.464 -21.573 -1.867 1.00 80.44 360 ALA A N 1
ATOM 2652 C CA . ALA A 1 360 ? -1.665 -22.182 -0.563 1.00 80.44 360 ALA A CA 1
ATOM 2653 C C . ALA A 1 360 ? -1.135 -21.291 0.571 1.00 80.44 360 ALA A C 1
ATOM 2655 O O . ALA A 1 360 ? -1.501 -21.544 1.714 1.00 80.44 360 ALA A O 1
ATOM 2656 N N . GLY A 1 361 ? -0.315 -20.272 0.294 1.00 76.25 361 GLY A N 1
ATOM 2657 C CA . GLY A 1 361 ? 0.393 -19.445 1.275 1.00 76.25 361 GLY A CA 1
ATOM 2658 C C . GLY A 1 361 ? 1.645 -20.140 1.813 1.00 76.25 361 GLY A C 1
ATOM 2659 O O . GLY A 1 361 ? 1.881 -20.147 3.022 1.00 76.25 361 GLY A O 1
ATOM 2660 N N . ARG A 1 362 ? 2.369 -20.868 0.958 1.00 83.12 362 ARG A N 1
ATOM 2661 C CA . ARG A 1 362 ? 3.670 -21.477 1.280 1.00 83.12 362 ARG A CA 1
ATOM 2662 C C . ARG A 1 362 ? 4.749 -20.824 0.429 1.00 83.12 362 ARG A C 1
ATOM 2664 O O . ARG A 1 362 ? 4.464 -20.486 -0.714 1.00 83.12 362 ARG A O 1
ATOM 2671 N N . VAL A 1 363 ? 5.950 -20.696 0.983 1.00 89.25 363 VAL A N 1
ATOM 2672 C CA . VAL A 1 363 ? 7.113 -20.178 0.258 1.00 89.25 363 VAL A CA 1
ATOM 2673 C C . VAL A 1 363 ? 7.556 -21.186 -0.793 1.00 89.25 363 VAL A C 1
ATOM 2675 O O . VAL A 1 363 ? 7.877 -22.328 -0.465 1.00 89.25 363 VAL A O 1
ATOM 2678 N N . ASP A 1 364 ? 7.566 -20.743 -2.047 1.00 89.75 364 ASP A N 1
ATOM 2679 C CA . ASP A 1 364 ? 8.108 -21.490 -3.182 1.00 89.75 364 ASP A CA 1
ATOM 2680 C C . ASP A 1 364 ? 9.565 -21.091 -3.436 1.00 89.75 364 ASP A C 1
ATOM 2682 O O . ASP A 1 364 ? 10.417 -21.948 -3.679 1.00 89.75 364 ASP A O 1
ATOM 2686 N N . SER A 1 365 ? 9.870 -19.793 -3.347 1.00 90.12 365 SER A N 1
ATOM 2687 C CA . SER A 1 365 ? 11.216 -19.273 -3.571 1.00 90.12 365 SER A CA 1
ATOM 2688 C C . SER A 1 365 ? 11.471 -17.974 -2.793 1.00 90.12 365 SER A C 1
ATOM 2690 O O . SER A 1 365 ? 10.553 -17.310 -2.306 1.00 90.12 365 SER A O 1
ATOM 2692 N N . VAL A 1 366 ? 12.749 -17.619 -2.642 1.00 91.88 366 VAL A N 1
ATOM 2693 C CA . VAL A 1 366 ? 13.176 -16.339 -2.062 1.00 91.88 366 VAL A CA 1
ATOM 2694 C C . VAL A 1 366 ? 14.226 -15.731 -2.976 1.00 91.88 366 VAL A C 1
ATOM 2696 O O . VAL A 1 366 ? 15.351 -16.231 -3.065 1.00 91.88 366 VAL A O 1
ATOM 2699 N N . VAL A 1 367 ? 13.871 -14.627 -3.622 1.00 93.06 367 VAL A N 1
ATOM 2700 C CA . VAL A 1 367 ? 14.785 -13.842 -4.446 1.00 93.06 367 VAL A CA 1
ATOM 2701 C C . VAL A 1 367 ? 15.547 -12.880 -3.544 1.00 93.06 367 VAL A C 1
ATOM 2703 O O . VAL A 1 367 ? 14.969 -12.228 -2.671 1.00 93.06 367 VAL A O 1
ATOM 2706 N N . ARG A 1 368 ? 16.862 -12.784 -3.751 1.00 92.81 368 ARG A N 1
ATOM 2707 C CA . ARG A 1 368 ? 17.753 -11.894 -2.994 1.00 92.81 368 ARG A CA 1
ATOM 2708 C C . ARG A 1 368 ? 18.318 -10.814 -3.923 1.00 92.81 368 ARG A C 1
ATOM 2710 O O . ARG A 1 368 ? 19.402 -11.017 -4.472 1.00 92.81 368 ARG A O 1
ATOM 2717 N N . PRO A 1 369 ? 17.585 -9.706 -4.141 1.00 93.00 369 PRO A N 1
ATOM 2718 C CA . PRO A 1 369 ? 18.048 -8.578 -4.937 1.00 93.00 369 PRO A CA 1
ATOM 2719 C C . PRO A 1 369 ? 19.473 -8.134 -4.586 1.00 93.00 369 PRO A C 1
ATOM 2721 O O . PRO A 1 369 ? 19.800 -7.834 -3.437 1.00 93.00 369 PRO A O 1
ATOM 2724 N N . GLN A 1 370 ? 20.330 -8.056 -5.599 1.00 92.50 370 GLN A N 1
ATOM 2725 C CA . GLN A 1 370 ? 21.681 -7.516 -5.507 1.00 92.50 370 GLN A CA 1
ATOM 2726 C C . GLN A 1 370 ? 21.599 -5.993 -5.559 1.00 92.50 370 GLN A C 1
ATOM 2728 O O . GLN A 1 370 ? 21.735 -5.369 -6.612 1.00 92.50 370 GLN A O 1
ATOM 2733 N N . LEU A 1 371 ? 21.306 -5.403 -4.404 1.00 90.25 371 LEU A N 1
ATOM 2734 C CA . LEU A 1 371 ? 21.109 -3.967 -4.272 1.00 90.25 371 LEU A CA 1
ATOM 2735 C C . LEU A 1 371 ? 22.432 -3.215 -4.510 1.00 90.25 371 LEU A C 1
ATOM 2737 O O . LEU A 1 371 ? 23.438 -3.539 -3.871 1.00 90.25 371 LEU A O 1
ATOM 2741 N N . PRO A 1 372 ? 22.451 -2.190 -5.379 1.00 87.38 372 PRO A N 1
ATOM 2742 C CA . PRO A 1 372 ? 23.608 -1.318 -5.506 1.00 87.38 372 PRO A CA 1
ATOM 2743 C C . PRO A 1 372 ? 23.762 -0.445 -4.255 1.00 87.38 372 PRO A C 1
ATOM 2745 O O . PRO A 1 372 ? 22.773 -0.108 -3.592 1.00 87.38 372 PRO A O 1
ATOM 2748 N N . GLU A 1 373 ? 25.005 -0.054 -3.956 1.00 85.31 373 GLU A N 1
ATOM 2749 C CA . GLU A 1 373 ? 25.329 0.813 -2.819 1.00 85.31 373 GLU A CA 1
ATOM 2750 C C . GLU A 1 373 ? 24.509 2.109 -2.868 1.00 85.31 373 GLU A C 1
ATOM 2752 O O . GLU A 1 373 ? 24.312 2.707 -3.930 1.00 85.31 373 GLU A O 1
ATOM 2757 N N . ALA A 1 374 ? 23.990 2.520 -1.713 1.00 83.88 374 ALA A N 1
ATOM 2758 C CA . ALA A 1 374 ? 23.101 3.663 -1.594 1.00 83.88 374 ALA A CA 1
ATOM 2759 C C . ALA A 1 374 ? 23.307 4.376 -0.248 1.00 83.88 374 ALA A C 1
ATOM 2761 O O . ALA A 1 374 ? 23.673 3.732 0.740 1.00 83.88 374 ALA A O 1
ATOM 2762 N N . PRO A 1 375 ? 23.065 5.697 -0.180 1.00 82.25 375 PRO A N 1
ATOM 2763 C CA . PRO A 1 375 ? 23.273 6.476 1.038 1.00 82.25 375 PRO A CA 1
ATOM 2764 C C . PRO A 1 375 ? 22.259 6.157 2.144 1.00 82.25 375 PRO A C 1
ATOM 2766 O O . PRO A 1 375 ? 22.550 6.400 3.317 1.00 82.25 375 PRO A O 1
ATOM 2769 N N . ARG A 1 376 ? 21.071 5.634 1.802 1.00 84.75 376 ARG A N 1
ATOM 2770 C CA . ARG A 1 376 ? 20.022 5.277 2.766 1.00 84.75 376 ARG A CA 1
ATOM 2771 C C . ARG A 1 376 ? 19.651 3.794 2.661 1.00 84.75 376 ARG A C 1
ATOM 2773 O O . ARG A 1 376 ? 19.788 3.207 1.586 1.00 84.75 376 ARG A O 1
ATOM 2780 N N . PRO A 1 377 ? 19.148 3.177 3.748 1.00 85.62 377 PRO A N 1
ATOM 2781 C CA . PRO A 1 377 ? 18.659 1.804 3.700 1.00 85.62 377 PRO A CA 1
ATOM 2782 C C . PRO A 1 377 ? 17.554 1.646 2.656 1.00 85.62 377 PRO A C 1
ATOM 2784 O O . PRO A 1 377 ? 16.656 2.488 2.586 1.00 85.62 377 PRO A O 1
ATOM 2787 N N . PHE A 1 378 ? 17.620 0.552 1.899 1.00 85.81 378 PHE A N 1
ATOM 2788 C CA . PHE A 1 378 ? 16.598 0.171 0.929 1.00 85.81 378 PHE A CA 1
ATOM 2789 C C . PHE A 1 378 ? 15.219 0.110 1.594 1.00 85.81 378 PHE A C 1
ATOM 2791 O O . PHE A 1 378 ? 15.044 -0.571 2.611 1.00 85.81 378 PHE A O 1
ATOM 2798 N N . LEU A 1 379 ? 14.258 0.836 1.023 1.00 85.50 379 LEU A N 1
ATOM 2799 C CA . LEU A 1 379 ? 12.869 0.827 1.464 1.00 85.50 379 LEU A CA 1
ATOM 2800 C C . LEU A 1 379 ? 11.966 0.562 0.254 1.00 85.50 379 LEU A C 1
ATOM 2802 O O . LEU A 1 379 ? 11.579 1.517 -0.421 1.00 85.50 379 LEU A O 1
ATOM 2806 N N . PRO A 1 380 ? 11.641 -0.713 -0.030 1.00 90.38 380 PRO A N 1
ATOM 2807 C CA . PRO A 1 380 ? 10.682 -1.046 -1.056 1.00 90.38 380 PRO A CA 1
ATOM 2808 C C . PRO A 1 380 ? 9.334 -0.445 -0.693 1.00 90.38 380 PRO A C 1
ATOM 2810 O O . PRO A 1 380 ? 8.870 -0.642 0.430 1.00 90.38 380 PRO A O 1
ATOM 2813 N N . ALA A 1 381 ? 8.722 0.291 -1.612 1.00 90.31 381 ALA A N 1
ATOM 2814 C CA . ALA A 1 381 ? 7.380 0.842 -1.425 1.00 90.31 381 ALA A CA 1
ATOM 2815 C C . ALA A 1 381 ? 6.358 0.252 -2.405 1.00 90.31 381 ALA A C 1
ATOM 2817 O O . ALA A 1 381 ? 5.169 0.282 -2.122 1.00 90.31 381 ALA A O 1
ATOM 2818 N N . GLY A 1 382 ? 6.829 -0.328 -3.507 1.00 94.38 382 GLY A N 1
ATOM 2819 C CA . GLY A 1 382 ? 6.029 -0.978 -4.530 1.00 94.38 382 GLY A CA 1
ATOM 2820 C C . GLY A 1 382 ? 6.810 -2.114 -5.183 1.00 94.38 382 GLY A C 1
ATOM 2821 O O . GLY A 1 382 ? 8.047 -2.097 -5.230 1.00 94.38 382 GLY A O 1
ATOM 2822 N N . ILE A 1 383 ? 6.073 -3.103 -5.682 1.00 97.31 383 ILE A N 1
ATOM 2823 C CA . ILE A 1 383 ? 6.598 -4.264 -6.396 1.00 97.31 383 ILE A CA 1
ATOM 2824 C C . ILE A 1 383 ? 5.725 -4.551 -7.617 1.00 97.31 383 ILE A C 1
ATOM 2826 O O . ILE A 1 383 ? 4.505 -4.545 -7.523 1.00 97.31 383 ILE A O 1
ATOM 2830 N N . ALA A 1 384 ? 6.350 -4.845 -8.754 1.00 97.19 384 ALA A N 1
ATOM 2831 C CA . ALA A 1 384 ? 5.656 -5.351 -9.933 1.00 97.19 384 ALA A CA 1
ATOM 2832 C C . ALA A 1 384 ? 6.491 -6.448 -10.591 1.00 97.19 384 ALA A C 1
ATOM 2834 O O . ALA A 1 384 ? 7.721 -6.410 -10.546 1.00 97.19 384 ALA A O 1
ATOM 2835 N N . VAL A 1 385 ? 5.843 -7.435 -11.203 1.00 96.81 385 VAL A N 1
ATOM 2836 C CA . VAL A 1 385 ? 6.537 -8.583 -11.798 1.00 96.81 385 VAL A CA 1
ATOM 2837 C C . VAL A 1 385 ? 6.117 -8.743 -13.249 1.00 96.81 385 VAL A C 1
ATOM 2839 O O . VAL A 1 385 ? 4.935 -8.776 -13.569 1.00 96.81 385 VAL A O 1
ATOM 2842 N N . THR A 1 386 ? 7.103 -8.834 -14.136 1.00 95.25 386 THR A N 1
ATOM 2843 C CA . THR A 1 386 ? 6.883 -9.032 -15.574 1.00 95.25 386 THR A CA 1
ATOM 2844 C C . THR A 1 386 ? 6.443 -10.468 -15.878 1.00 95.25 386 THR A C 1
ATOM 2846 O O . THR A 1 386 ? 6.700 -11.389 -15.100 1.00 95.25 386 THR A O 1
ATOM 2849 N N . ASP A 1 387 ? 5.895 -10.704 -17.073 1.00 91.75 387 ASP A N 1
ATOM 2850 C CA . ASP A 1 387 ? 5.536 -12.054 -17.544 1.00 91.75 387 ASP A CA 1
ATOM 2851 C C . ASP A 1 387 ? 6.718 -13.039 -17.576 1.00 91.75 387 ASP A C 1
ATOM 2853 O O . ASP A 1 387 ? 6.526 -14.251 -17.485 1.00 91.75 387 ASP A O 1
ATOM 2857 N N . LYS A 1 388 ? 7.953 -12.532 -17.698 1.00 92.19 388 LYS A N 1
ATOM 2858 C CA . LYS A 1 388 ? 9.183 -13.343 -17.670 1.00 92.19 388 LYS A CA 1
ATOM 2859 C C . LYS A 1 388 ? 9.645 -13.686 -16.255 1.00 92.19 388 LYS A C 1
ATOM 2861 O O . LYS A 1 388 ? 10.510 -14.537 -16.096 1.00 92.19 388 LYS A O 1
ATOM 2866 N N . GLY A 1 389 ? 9.082 -13.017 -15.253 1.00 93.94 389 GLY A N 1
ATOM 2867 C CA . GLY A 1 389 ? 9.469 -13.125 -13.855 1.00 93.94 389 GLY A CA 1
ATOM 2868 C C . GLY A 1 389 ? 10.556 -12.171 -13.387 1.00 93.94 389 GLY A C 1
ATOM 2869 O O . GLY A 1 389 ? 10.973 -12.271 -12.238 1.00 93.94 389 GLY A O 1
ATOM 2870 N N . ASP A 1 390 ? 10.950 -11.205 -14.219 1.00 95.81 390 ASP A N 1
ATOM 2871 C CA . ASP A 1 390 ? 11.756 -10.072 -13.763 1.00 95.81 390 ASP A CA 1
ATOM 2872 C C . ASP A 1 390 ? 10.925 -9.187 -12.815 1.00 95.81 390 ASP A C 1
ATOM 2874 O O . ASP A 1 390 ? 9.729 -8.982 -13.042 1.00 95.81 390 ASP A O 1
ATOM 2878 N N . ILE A 1 391 ? 11.557 -8.667 -11.764 1.00 97.06 391 ILE A N 1
ATOM 2879 C CA . ILE A 1 391 ? 10.927 -7.996 -10.624 1.00 97.06 391 ILE A CA 1
ATOM 2880 C C . ILE A 1 391 ? 11.352 -6.528 -10.588 1.00 97.06 391 ILE A C 1
ATOM 2882 O O . ILE A 1 391 ? 12.531 -6.216 -10.413 1.00 97.06 391 ILE A O 1
ATOM 2886 N N . TRP A 1 392 ? 10.381 -5.628 -10.690 1.00 97.00 392 TRP A N 1
ATOM 2887 C CA . TRP A 1 392 ? 10.542 -4.210 -10.398 1.00 97.00 392 TRP A CA 1
ATOM 2888 C C . TRP A 1 392 ? 10.327 -3.935 -8.910 1.00 97.00 392 TRP A C 1
ATOM 2890 O O . TRP A 1 392 ? 9.388 -4.453 -8.307 1.00 97.00 392 TRP A O 1
ATOM 2900 N N . LEU A 1 393 ? 11.180 -3.090 -8.333 1.00 96.00 393 LEU A N 1
ATOM 2901 C CA . LEU A 1 393 ? 11.069 -2.589 -6.963 1.00 96.00 393 LEU A CA 1
ATOM 2902 C C . LEU A 1 393 ? 11.331 -1.084 -6.945 1.00 96.00 393 LEU A C 1
ATOM 2904 O O . LEU A 1 393 ? 12.387 -0.636 -7.403 1.00 96.00 393 LEU A O 1
ATOM 2908 N N . SER A 1 394 ? 10.410 -0.305 -6.384 1.00 93.81 394 SER A N 1
ATOM 2909 C CA . SER A 1 394 ? 10.684 1.096 -6.048 1.00 93.81 394 SER A CA 1
ATOM 2910 C C . SER A 1 394 ? 11.501 1.176 -4.763 1.00 93.81 394 SER A C 1
ATOM 2912 O O . SER A 1 394 ? 11.373 0.322 -3.898 1.00 93.81 394 SER A O 1
ATOM 2914 N N . ASP A 1 395 ? 12.365 2.175 -4.623 1.00 90.62 395 ASP A N 1
ATOM 2915 C CA . ASP A 1 395 ? 13.088 2.460 -3.382 1.00 90.62 395 ASP A CA 1
ATOM 2916 C C . ASP A 1 395 ? 12.741 3.885 -2.952 1.00 90.62 395 ASP A C 1
ATOM 2918 O O . ASP A 1 395 ? 13.322 4.859 -3.429 1.00 90.62 395 ASP A O 1
ATOM 2922 N N . ALA A 1 396 ? 11.769 4.018 -2.053 1.00 85.19 396 ALA A N 1
ATOM 2923 C CA . ALA A 1 396 ? 11.275 5.329 -1.636 1.00 85.19 396 ALA A CA 1
ATOM 2924 C C . ALA A 1 396 ? 12.335 6.143 -0.870 1.00 85.19 396 ALA A C 1
ATOM 2926 O O . ALA A 1 396 ? 12.277 7.368 -0.830 1.00 85.19 396 ALA A O 1
ATOM 2927 N N . ASN A 1 397 ? 13.321 5.474 -0.260 1.00 84.75 397 ASN A N 1
ATOM 2928 C CA . ASN A 1 397 ? 14.386 6.139 0.493 1.00 84.75 397 ASN A CA 1
ATOM 2929 C C . ASN A 1 397 ? 15.518 6.650 -0.397 1.00 84.75 397 ASN A C 1
ATOM 2931 O O . ASN A 1 397 ? 16.193 7.618 -0.038 1.00 84.75 397 ASN A O 1
ATOM 2935 N N . ASN A 1 398 ? 15.763 5.983 -1.520 1.00 86.19 398 ASN A N 1
ATOM 2936 C CA . ASN A 1 398 ? 16.771 6.383 -2.488 1.00 86.19 398 ASN A CA 1
ATOM 2937 C C . ASN A 1 398 ? 16.039 6.554 -3.817 1.00 86.19 398 ASN A C 1
ATOM 2939 O O . ASN A 1 398 ? 15.823 5.531 -4.444 1.00 86.19 398 ASN A O 1
ATOM 2943 N N . PRO A 1 399 ? 15.657 7.774 -4.240 1.00 88.19 399 PRO A N 1
ATOM 2944 C CA . PRO A 1 399 ? 14.658 8.040 -5.286 1.00 88.19 399 PRO A CA 1
ATOM 2945 C C . PRO A 1 399 ? 14.987 7.367 -6.630 1.00 88.19 399 PRO A C 1
ATOM 2947 O O . PRO A 1 399 ? 15.583 7.954 -7.540 1.00 88.19 399 PRO A O 1
ATOM 2950 N N . ARG A 1 400 ? 14.635 6.085 -6.727 1.00 90.62 400 ARG A N 1
ATOM 2951 C CA . ARG A 1 400 ? 14.975 5.182 -7.821 1.00 90.62 400 ARG A CA 1
ATOM 2952 C C . ARG A 1 400 ? 13.991 4.021 -7.863 1.00 90.62 400 ARG A C 1
ATOM 2954 O O . ARG A 1 400 ? 13.359 3.674 -6.866 1.00 90.62 400 ARG A O 1
ATOM 2961 N N . VAL A 1 401 ? 13.929 3.382 -9.018 1.00 94.00 401 VAL A N 1
ATOM 2962 C CA . VAL A 1 401 ? 13.195 2.142 -9.254 1.00 94.00 401 VAL A CA 1
ATOM 2963 C C . VAL A 1 401 ? 14.137 1.180 -9.969 1.00 94.00 401 VAL A C 1
ATOM 2965 O O . VAL A 1 401 ? 14.867 1.578 -10.874 1.00 94.00 401 VAL A O 1
ATOM 2968 N N . MET A 1 402 ? 14.194 -0.069 -9.523 1.00 93.88 402 MET A N 1
ATOM 2969 C CA . MET A 1 402 ? 15.176 -1.059 -9.970 1.00 93.88 402 MET A CA 1
ATOM 2970 C C . MET A 1 402 ? 14.478 -2.287 -10.538 1.00 93.88 402 MET A C 1
ATOM 2972 O O . MET A 1 402 ? 13.492 -2.745 -9.969 1.00 93.88 402 MET A O 1
ATOM 2976 N N . LEU A 1 403 ? 15.024 -2.833 -11.621 1.00 95.25 403 LEU A N 1
ATOM 2977 C CA . LEU A 1 403 ? 14.604 -4.099 -12.213 1.00 95.25 403 LEU A CA 1
ATOM 2978 C C . LEU A 1 403 ? 15.638 -5.174 -11.902 1.00 95.25 403 LEU A C 1
ATOM 2980 O O . LEU A 1 403 ? 16.824 -4.997 -12.188 1.00 95.25 403 LEU A O 1
ATOM 2984 N N . PHE A 1 404 ? 15.181 -6.308 -11.394 1.00 96.00 404 PHE A N 1
ATOM 2985 C CA . PHE A 1 404 ? 15.983 -7.496 -11.136 1.00 96.00 404 PHE A CA 1
ATOM 2986 C C . PHE A 1 404 ? 15.464 -8.664 -11.965 1.00 96.00 404 PHE A C 1
ATOM 2988 O O . PHE A 1 404 ? 14.271 -8.742 -12.232 1.00 96.00 404 PHE A O 1
ATOM 2995 N N . ASN A 1 405 ? 16.335 -9.594 -12.341 1.00 95.56 405 ASN A N 1
ATOM 2996 C CA . ASN A 1 405 ? 15.864 -10.882 -12.847 1.00 95.56 405 ASN A CA 1
ATOM 2997 C C . ASN A 1 405 ? 15.356 -11.781 -11.702 1.00 95.56 405 ASN A C 1
ATOM 2999 O O . ASN A 1 405 ? 15.530 -11.469 -10.520 1.00 95.56 405 ASN A O 1
ATOM 3003 N N . ASP A 1 406 ? 14.790 -12.930 -12.058 1.00 91.31 406 ASP A N 1
ATOM 3004 C CA . ASP A 1 406 ? 14.308 -13.970 -11.136 1.00 91.31 406 ASP A CA 1
ATOM 3005 C C . ASP A 1 406 ? 15.380 -14.505 -10.157 1.00 91.31 406 ASP A C 1
ATOM 3007 O O . ASP A 1 406 ? 15.060 -14.981 -9.070 1.00 91.31 406 ASP A O 1
ATOM 3011 N N . THR A 1 407 ? 16.669 -14.377 -10.488 1.00 92.62 407 THR A N 1
ATOM 3012 C CA . THR A 1 407 ? 17.792 -14.719 -9.590 1.00 92.62 407 THR A CA 1
ATOM 3013 C C . THR A 1 407 ? 18.207 -13.587 -8.640 1.00 92.62 407 THR A C 1
ATOM 3015 O O . THR A 1 407 ? 19.072 -13.786 -7.785 1.00 92.62 407 THR A O 1
ATOM 3018 N N . GLY A 1 408 ? 17.626 -12.392 -8.778 1.00 94.25 408 GLY A N 1
ATOM 3019 C CA . GLY A 1 408 ? 17.960 -11.202 -7.992 1.00 94.25 408 GLY A CA 1
ATOM 3020 C C . GLY A 1 408 ? 19.131 -10.383 -8.542 1.00 94.25 408 GLY A C 1
ATOM 3021 O O . GLY A 1 408 ? 19.611 -9.479 -7.865 1.00 94.25 408 GLY A O 1
ATOM 3022 N N . SER A 1 409 ? 19.616 -10.658 -9.752 1.00 96.12 409 SER A N 1
ATOM 3023 C CA . SER A 1 409 ? 20.652 -9.837 -10.393 1.00 96.12 409 SER A CA 1
ATOM 3024 C C . SER A 1 409 ? 20.040 -8.552 -10.950 1.00 96.12 409 SER A C 1
ATOM 3026 O O . SER A 1 409 ? 19.022 -8.606 -11.639 1.00 96.12 409 SER A O 1
ATOM 3028 N N . LEU A 1 410 ? 20.662 -7.405 -10.671 1.00 94.19 410 LEU A N 1
ATOM 3029 C CA . LEU A 1 410 ? 20.203 -6.101 -11.155 1.00 94.19 410 LEU A CA 1
ATOM 3030 C C . LEU A 1 410 ? 20.338 -6.013 -12.685 1.00 94.19 410 LEU A C 1
ATOM 3032 O O . LEU A 1 410 ? 21.433 -6.174 -13.223 1.00 94.19 410 LEU A O 1
ATOM 3036 N N . ILE A 1 411 ? 19.230 -5.729 -13.370 1.00 93.38 411 ILE A N 1
ATOM 3037 C CA . ILE A 1 411 ? 19.169 -5.499 -14.819 1.00 93.38 411 ILE A CA 1
ATOM 3038 C C . ILE A 1 411 ? 19.318 -4.006 -15.119 1.00 93.38 411 ILE A C 1
ATOM 3040 O O . ILE A 1 411 ? 20.149 -3.620 -15.940 1.00 93.38 411 ILE A O 1
ATOM 3044 N N . THR A 1 412 ? 18.499 -3.165 -14.481 1.00 89.94 412 THR A N 1
ATOM 3045 C CA . THR A 1 412 ? 18.491 -1.716 -14.723 1.00 89.94 412 THR A CA 1
ATOM 3046 C C . THR A 1 412 ? 18.010 -0.927 -13.506 1.00 89.94 412 THR A C 1
ATOM 3048 O O . THR A 1 412 ? 17.355 -1.472 -12.617 1.00 89.94 412 THR A O 1
ATOM 3051 N N . THR A 1 413 ? 18.322 0.368 -13.498 1.00 90.50 413 THR A N 1
ATOM 3052 C CA . THR A 1 413 ? 17.880 1.345 -12.500 1.00 90.50 413 THR A CA 1
ATOM 3053 C C . THR A 1 413 ? 17.394 2.604 -13.214 1.00 90.50 413 THR A C 1
ATOM 3055 O O . THR A 1 413 ? 18.102 3.152 -14.059 1.00 90.50 413 THR A O 1
ATOM 3058 N N . ILE A 1 414 ? 16.213 3.079 -12.832 1.00 89.69 414 ILE A N 1
ATOM 3059 C CA . ILE A 1 414 ? 15.610 4.355 -13.231 1.00 89.69 414 ILE A CA 1
ATOM 3060 C C . ILE A 1 414 ? 15.682 5.295 -12.019 1.00 89.69 414 ILE A C 1
ATOM 3062 O O . ILE A 1 414 ? 15.469 4.843 -10.896 1.00 89.69 414 ILE A O 1
ATOM 3066 N N . GLY A 1 415 ? 15.970 6.585 -12.202 1.00 80.44 415 GLY A N 1
ATOM 3067 C CA . GLY A 1 415 ? 16.165 7.538 -11.097 1.00 80.44 415 GLY A CA 1
ATOM 3068 C C . GLY A 1 415 ? 17.629 7.678 -10.668 1.00 80.44 415 GLY A C 1
ATOM 3069 O O . GLY A 1 415 ? 18.527 7.448 -11.474 1.00 80.44 415 GLY A O 1
ATOM 3070 N N . TYR A 1 416 ? 17.899 8.096 -9.425 1.00 68.31 416 TYR A N 1
ATOM 3071 C CA . TYR A 1 416 ? 19.245 8.494 -8.974 1.00 68.31 416 TYR A CA 1
ATOM 3072 C C . TYR A 1 416 ? 20.334 7.460 -9.334 1.00 68.31 416 TYR A C 1
ATOM 3074 O O . TYR A 1 416 ? 20.292 6.310 -8.894 1.00 68.31 416 TYR A O 1
ATOM 3082 N N . GLY A 1 417 ? 21.322 7.879 -10.137 1.00 53.06 417 GLY A N 1
ATOM 3083 C CA . GLY A 1 417 ? 22.368 7.005 -10.689 1.00 53.06 417 GLY A CA 1
ATOM 3084 C C . GLY A 1 417 ? 22.105 6.479 -12.110 1.00 53.06 417 GLY A C 1
ATOM 3085 O O . GLY A 1 417 ? 22.980 5.819 -12.674 1.00 53.06 417 GLY A O 1
ATOM 3086 N N . ALA A 1 418 ? 20.962 6.800 -12.725 1.00 49.12 418 ALA A N 1
ATOM 3087 C CA . ALA A 1 418 ? 20.740 6.643 -14.160 1.00 49.12 418 ALA A CA 1
ATOM 3088 C C . ALA A 1 418 ? 21.642 7.613 -14.947 1.00 49.12 418 ALA A C 1
ATOM 3090 O O . ALA A 1 418 ? 21.928 8.731 -14.514 1.00 49.12 418 ALA A O 1
ATOM 3091 N N . ARG A 1 419 ? 22.129 7.187 -16.119 1.00 41.62 419 ARG A N 1
ATOM 3092 C CA . ARG A 1 419 ? 23.031 7.966 -16.988 1.00 41.62 419 ARG A CA 1
ATOM 3093 C C . ARG A 1 419 ? 22.341 9.160 -17.673 1.00 41.62 419 ARG A C 1
ATOM 3095 O O . ARG A 1 419 ? 22.567 9.348 -18.858 1.00 41.62 419 ARG A O 1
ATOM 3102 N N . THR A 1 420 ? 21.571 9.993 -16.984 1.00 40.94 420 THR A N 1
ATOM 3103 C CA . THR A 1 420 ? 21.039 11.251 -17.538 1.00 40.94 420 THR A CA 1
ATOM 3104 C C . THR A 1 420 ? 20.640 12.196 -16.406 1.00 40.94 420 THR A C 1
ATOM 3106 O O . THR A 1 420 ? 19.610 12.030 -15.770 1.00 40.94 420 THR A O 1
ATOM 3109 N N . GLY A 1 421 ? 21.452 13.227 -16.156 1.00 39.81 421 GLY A N 1
ATOM 3110 C CA . GLY A 1 421 ? 21.089 14.349 -15.284 1.00 39.81 421 GLY A CA 1
ATOM 3111 C C . GLY A 1 421 ? 20.039 15.263 -15.925 1.00 39.81 421 GLY A C 1
ATOM 3112 O O . GLY A 1 421 ? 20.334 16.414 -16.235 1.00 39.81 421 GLY A O 1
ATOM 3113 N N . GLY A 1 422 ? 18.836 14.748 -16.172 1.00 50.31 422 GLY A N 1
ATOM 3114 C CA . GLY A 1 422 ? 17.715 15.513 -16.711 1.00 50.31 422 GLY A CA 1
ATOM 3115 C C . GLY A 1 422 ? 16.406 14.755 -16.546 1.00 50.31 422 GLY A C 1
ATOM 3116 O O . GLY A 1 422 ? 16.390 13.567 -16.815 1.00 50.31 422 GLY A O 1
ATOM 3117 N N . THR A 1 423 ? 15.356 15.449 -16.087 1.00 50.84 423 THR A N 1
ATOM 3118 C CA . THR A 1 423 ? 13.920 15.071 -16.019 1.00 50.84 423 THR A CA 1
ATOM 3119 C C . THR A 1 423 ? 13.517 13.695 -15.460 1.00 50.84 423 THR A C 1
ATOM 3121 O O . THR A 1 423 ? 12.342 13.503 -15.183 1.00 50.84 423 THR A O 1
ATOM 3124 N N . ASP A 1 424 ? 14.432 12.766 -15.214 1.00 60.03 424 ASP A N 1
ATOM 3125 C CA . ASP A 1 424 ? 14.198 11.362 -14.856 1.00 60.03 424 ASP A CA 1
ATOM 3126 C C . ASP A 1 424 ? 14.307 11.120 -13.338 1.00 60.03 424 ASP A C 1
ATOM 3128 O O . ASP A 1 424 ? 14.432 9.984 -12.887 1.00 60.03 424 ASP A O 1
ATOM 3132 N N . GLU A 1 425 ? 14.274 12.185 -12.533 1.00 77.06 425 GLU A N 1
ATOM 3133 C CA . GLU A 1 425 ? 14.398 12.104 -11.075 1.00 77.06 425 GLU A CA 1
ATOM 3134 C C . GLU A 1 425 ? 13.037 11.832 -10.425 1.00 77.06 425 GLU A C 1
ATOM 3136 O O . GLU A 1 425 ? 12.052 12.518 -10.708 1.00 77.06 425 GLU A O 1
ATOM 3141 N N . PHE A 1 426 ? 12.993 10.817 -9.563 1.00 86.44 426 PHE A N 1
ATOM 3142 C CA . PHE A 1 426 ? 11.893 10.618 -8.623 1.00 86.44 426 PHE A CA 1
ATOM 3143 C C . PHE A 1 426 ? 12.098 11.489 -7.378 1.00 86.44 426 PHE A C 1
ATOM 3145 O O . PHE A 1 426 ? 13.228 11.894 -7.098 1.00 86.44 426 PHE A O 1
ATOM 3152 N N . ASP A 1 427 ? 11.038 11.740 -6.613 1.00 85.00 427 ASP A N 1
ATOM 3153 C CA . ASP A 1 427 ? 11.147 12.371 -5.287 1.00 85.00 427 ASP A CA 1
ATOM 3154 C C . ASP A 1 427 ? 10.795 11.373 -4.169 1.00 85.00 427 ASP A C 1
ATOM 3156 O O . ASP A 1 427 ? 11.604 11.120 -3.275 1.00 85.00 427 ASP A O 1
ATOM 3160 N N . ALA A 1 428 ? 9.657 10.683 -4.285 1.00 87.31 428 ALA A N 1
ATOM 3161 C CA . ALA A 1 428 ? 9.290 9.561 -3.421 1.00 87.31 428 ALA A CA 1
ATOM 3162 C C . ALA A 1 428 ? 8.502 8.499 -4.210 1.00 87.31 428 ALA A C 1
ATOM 3164 O O . ALA A 1 428 ? 7.270 8.461 -4.127 1.00 87.31 428 ALA A O 1
ATOM 3165 N N . PRO A 1 429 ? 9.186 7.626 -4.977 1.00 92.75 429 PRO A N 1
ATOM 3166 C CA . PRO A 1 429 ? 8.513 6.582 -5.739 1.00 92.75 429 PRO A CA 1
ATOM 3167 C C . PRO A 1 429 ? 7.887 5.568 -4.773 1.00 92.75 429 PRO A C 1
ATOM 3169 O O . PRO A 1 429 ? 8.586 4.950 -3.968 1.00 92.75 429 PRO A O 1
ATOM 3172 N N . ALA A 1 430 ? 6.568 5.425 -4.844 1.00 94.00 430 ALA A N 1
ATOM 3173 C CA . ALA A 1 430 ? 5.758 4.591 -3.971 1.00 94.00 430 ALA A CA 1
ATOM 3174 C C . ALA A 1 430 ? 5.331 3.309 -4.705 1.00 94.00 430 ALA A C 1
ATOM 3176 O O . ALA A 1 430 ? 6.199 2.547 -5.144 1.00 94.00 430 ALA A O 1
ATOM 3177 N N . GLY A 1 431 ? 4.030 3.053 -4.822 1.00 96.31 431 GLY A N 1
ATOM 3178 C CA . GLY A 1 431 ? 3.494 1.912 -5.549 1.00 96.31 431 GLY A CA 1
ATOM 3179 C C . GLY A 1 431 ? 3.772 1.963 -7.051 1.00 96.31 431 GLY A C 1
ATOM 3180 O O . GLY A 1 431 ? 3.976 3.032 -7.643 1.00 96.31 431 GLY A O 1
ATOM 3181 N N . ILE A 1 432 ? 3.840 0.779 -7.655 1.00 98.06 432 ILE A N 1
ATOM 3182 C CA . ILE A 1 432 ? 4.204 0.589 -9.059 1.00 98.06 432 ILE A CA 1
ATOM 3183 C C . ILE A 1 432 ? 3.350 -0.507 -9.691 1.00 98.06 432 ILE A C 1
ATOM 3185 O O . ILE A 1 432 ? 3.065 -1.515 -9.053 1.00 98.06 432 ILE A O 1
ATOM 3189 N N . ALA A 1 433 ? 3.026 -0.354 -10.973 1.00 98.06 433 ALA A N 1
ATOM 3190 C CA . ALA A 1 433 ? 2.309 -1.363 -11.749 1.00 98.06 433 ALA A CA 1
ATOM 3191 C C . ALA A 1 433 ? 2.834 -1.455 -13.180 1.00 98.06 433 ALA A C 1
ATOM 3193 O O . ALA A 1 433 ? 3.467 -0.531 -13.693 1.00 98.06 433 ALA A O 1
ATOM 3194 N N . LEU A 1 434 ? 2.551 -2.583 -13.827 1.00 97.44 434 LEU A N 1
ATOM 3195 C CA . LEU A 1 434 ? 2.830 -2.798 -15.241 1.00 97.44 434 LEU A CA 1
ATOM 3196 C C . LEU A 1 434 ? 1.525 -2.803 -16.033 1.00 97.44 434 LEU A C 1
ATOM 3198 O O . LEU A 1 434 ? 0.534 -3.384 -15.593 1.00 97.44 434 LEU A O 1
ATOM 3202 N N . ASP A 1 435 ? 1.535 -2.193 -17.215 1.00 95.75 435 ASP A N 1
ATOM 3203 C CA . ASP A 1 435 ? 0.468 -2.400 -18.192 1.00 95.75 435 ASP A CA 1
ATOM 3204 C C . ASP A 1 435 ? 0.692 -3.698 -18.996 1.00 95.75 435 ASP A C 1
ATOM 3206 O O . ASP A 1 435 ? 1.736 -4.350 -18.918 1.00 95.75 435 ASP A O 1
ATOM 3210 N N . ALA A 1 436 ? -0.275 -4.056 -19.845 1.00 92.69 436 ALA A N 1
ATOM 3211 C CA . ALA A 1 436 ? -0.185 -5.239 -20.707 1.00 92.69 436 ALA A CA 1
ATOM 3212 C C . ALA A 1 436 ? 0.942 -5.178 -21.766 1.00 92.69 436 ALA A C 1
ATOM 3214 O O . ALA A 1 436 ? 1.225 -6.179 -22.424 1.00 92.69 436 ALA A O 1
ATOM 3215 N N . LYS A 1 437 ? 1.568 -4.013 -21.979 1.00 94.25 437 LYS A N 1
ATOM 3216 C CA . LYS A 1 437 ? 2.731 -3.834 -22.865 1.00 94.25 437 LYS A CA 1
ATOM 3217 C C . LYS A 1 437 ? 4.054 -3.914 -22.093 1.00 94.25 437 LYS A C 1
ATOM 3219 O O . LYS A 1 437 ? 5.115 -3.894 -22.719 1.00 94.25 437 LYS A O 1
ATOM 3224 N N . GLY A 1 438 ? 4.000 -4.020 -20.764 1.00 95.06 438 GLY A N 1
ATOM 3225 C CA . GLY A 1 438 ? 5.150 -3.985 -19.868 1.00 95.06 438 GLY A CA 1
ATOM 3226 C C . GLY A 1 438 ? 5.663 -2.574 -19.571 1.00 95.06 438 GLY A C 1
ATOM 3227 O O . GLY A 1 438 ? 6.778 -2.449 -19.064 1.00 95.06 438 GLY A O 1
ATOM 3228 N N . ASN A 1 439 ? 4.905 -1.525 -19.905 1.00 96.19 439 ASN A N 1
ATOM 3229 C CA . ASN A 1 439 ? 5.212 -0.172 -19.452 1.00 96.19 439 ASN A CA 1
ATOM 3230 C C . ASN A 1 439 ? 5.033 -0.113 -17.933 1.00 96.19 439 ASN A C 1
ATOM 3232 O O . ASN A 1 439 ? 4.047 -0.619 -17.397 1.00 96.19 439 ASN A O 1
ATOM 3236 N N . LEU A 1 440 ? 5.976 0.528 -17.255 1.00 97.50 440 LEU A N 1
ATOM 3237 C CA . LEU A 1 440 ? 5.986 0.714 -15.814 1.00 97.50 440 LEU A CA 1
ATOM 3238 C C . LEU A 1 440 ? 5.344 2.048 -15.450 1.00 97.50 440 LEU A C 1
ATOM 3240 O O . LEU A 1 440 ? 5.790 3.098 -15.905 1.00 97.50 440 LEU A O 1
ATOM 3244 N N . PHE A 1 441 ? 4.352 2.004 -14.573 1.00 98.12 441 PHE A N 1
ATOM 3245 C CA . PHE A 1 441 ? 3.725 3.170 -13.972 1.00 98.12 441 PHE A CA 1
ATOM 3246 C C . PHE A 1 441 ? 4.178 3.276 -12.522 1.00 98.12 441 PHE A C 1
ATOM 3248 O O . PHE A 1 441 ? 4.147 2.291 -11.788 1.00 98.12 441 PHE A O 1
ATOM 3255 N N . VAL A 1 442 ? 4.616 4.465 -12.122 1.00 97.81 442 VAL A N 1
ATOM 3256 C CA . VAL A 1 442 ? 5.158 4.739 -10.788 1.00 97.81 442 VAL A CA 1
ATOM 3257 C C . VAL A 1 442 ? 4.382 5.886 -10.167 1.00 97.81 442 VAL A C 1
ATOM 3259 O O . VAL A 1 442 ? 4.425 7.000 -10.689 1.00 97.81 442 VAL A O 1
ATOM 3262 N N . ALA A 1 443 ? 3.699 5.629 -9.054 1.00 97.06 443 ALA A N 1
ATOM 3263 C CA . ALA A 1 443 ? 3.132 6.680 -8.220 1.00 97.06 443 ALA A CA 1
ATOM 3264 C C . ALA A 1 443 ? 4.271 7.398 -7.487 1.00 97.06 443 ALA A C 1
ATOM 3266 O O . ALA A 1 443 ? 4.947 6.794 -6.655 1.00 97.06 443 ALA A O 1
ATOM 3267 N N . ASP A 1 444 ? 4.519 8.670 -7.795 1.00 93.12 444 ASP A N 1
ATOM 3268 C CA . ASP A 1 444 ? 5.545 9.460 -7.114 1.00 93.12 444 ASP A CA 1
ATOM 3269 C C . ASP A 1 444 ? 4.883 10.429 -6.129 1.00 93.12 444 ASP A C 1
ATOM 3271 O O . ASP A 1 444 ? 4.354 11.480 -6.505 1.00 93.12 444 ASP A O 1
ATOM 3275 N N . SER A 1 445 ? 4.892 10.043 -4.848 1.00 89.88 445 SER A N 1
ATOM 3276 C CA . SER A 1 445 ? 4.098 10.688 -3.798 1.00 89.88 445 SER A CA 1
ATOM 3277 C C . SER A 1 445 ? 4.433 12.167 -3.611 1.00 89.88 445 SER A C 1
ATOM 3279 O O . SER A 1 445 ? 3.535 12.956 -3.335 1.00 89.88 445 SER A O 1
ATOM 3281 N N . LEU A 1 446 ? 5.709 12.545 -3.741 1.00 87.12 446 LEU A N 1
ATOM 3282 C CA . LEU A 1 446 ? 6.161 13.926 -3.518 1.00 87.12 446 LEU A CA 1
ATOM 3283 C C . LEU A 1 446 ? 6.234 14.751 -4.806 1.00 87.12 446 LEU A C 1
ATOM 3285 O O . LEU A 1 446 ? 6.371 15.971 -4.748 1.00 87.12 446 LEU A O 1
ATOM 3289 N N . ARG A 1 447 ? 6.082 14.107 -5.968 1.00 87.75 447 ARG A N 1
ATOM 3290 C CA . ARG A 1 447 ? 5.893 14.805 -7.244 1.00 87.75 447 ARG A CA 1
ATOM 3291 C C . ARG A 1 447 ? 4.429 15.018 -7.613 1.00 87.75 447 ARG A C 1
ATOM 3293 O O . ARG A 1 447 ? 4.176 15.696 -8.604 1.00 87.75 447 ARG A O 1
ATOM 3300 N N . HIS A 1 448 ? 3.492 14.480 -6.829 1.00 91.69 448 HIS A N 1
ATOM 3301 C CA . HIS A 1 448 ? 2.053 14.624 -7.065 1.00 91.69 448 HIS A CA 1
ATOM 3302 C C . HIS A 1 448 ? 1.627 14.095 -8.447 1.00 91.69 448 HIS A C 1
ATOM 3304 O O . HIS A 1 448 ? 0.732 14.636 -9.085 1.00 91.69 448 HIS A O 1
ATOM 3310 N N . GLU A 1 449 ? 2.296 13.059 -8.954 1.00 94.69 449 GLU A N 1
ATOM 3311 C CA . GLU A 1 449 ? 2.069 12.551 -10.309 1.00 94.69 449 GLU A CA 1
ATOM 3312 C C . GLU A 1 449 ? 2.281 11.036 -10.386 1.00 94.69 449 GLU A C 1
ATOM 3314 O O . GLU A 1 449 ? 2.954 10.434 -9.546 1.00 94.69 449 GLU A O 1
ATOM 3319 N N . VAL A 1 450 ? 1.727 10.418 -11.428 1.00 97.44 450 VAL A N 1
ATOM 3320 C CA . VAL A 1 450 ? 2.112 9.069 -11.858 1.00 97.44 450 VAL A CA 1
ATOM 3321 C C . VAL A 1 450 ? 2.994 9.191 -13.091 1.00 97.44 450 VAL A C 1
ATOM 3323 O O . VAL A 1 450 ? 2.648 9.896 -14.038 1.00 97.44 450 VAL A O 1
ATOM 3326 N N . ARG A 1 451 ? 4.132 8.499 -13.093 1.00 95.06 451 ARG A N 1
ATOM 3327 C CA . ARG A 1 451 ? 5.119 8.530 -14.178 1.00 95.06 451 ARG A CA 1
ATOM 3328 C C . ARG A 1 451 ? 5.116 7.211 -14.942 1.00 95.06 451 ARG A C 1
ATOM 3330 O O . ARG A 1 451 ? 5.233 6.156 -14.327 1.00 95.06 451 ARG A O 1
ATOM 3337 N N . GLU A 1 452 ? 5.016 7.278 -16.265 1.00 95.50 452 GLU A N 1
ATOM 3338 C CA . GLU A 1 452 ? 5.080 6.124 -17.165 1.00 95.50 452 GLU A CA 1
ATOM 3339 C C . GLU A 1 452 ? 6.484 5.987 -17.768 1.00 95.50 452 GLU A C 1
ATOM 3341 O O . GLU A 1 452 ? 7.070 6.952 -18.273 1.00 95.50 452 GLU A O 1
ATOM 3346 N N . TYR A 1 453 ? 6.992 4.759 -17.778 1.00 94.56 453 TYR A N 1
ATOM 3347 C CA . TYR A 1 453 ? 8.247 4.364 -18.399 1.00 94.56 453 TYR A CA 1
ATOM 3348 C C . TYR A 1 453 ? 8.015 3.183 -19.334 1.00 94.56 453 TYR A C 1
ATOM 3350 O O . TYR A 1 453 ? 7.290 2.245 -19.015 1.00 94.56 453 TYR A O 1
ATOM 3358 N N . ALA A 1 454 ? 8.673 3.200 -20.486 1.00 93.38 454 ALA A N 1
ATOM 3359 C CA . ALA A 1 454 ? 8.694 2.060 -21.386 1.00 93.38 454 ALA A CA 1
ATOM 3360 C C . ALA A 1 454 ? 9.461 0.881 -20.743 1.00 93.38 454 ALA A C 1
ATOM 3362 O O . ALA A 1 454 ? 10.250 1.099 -19.818 1.00 93.38 454 ALA A O 1
ATOM 3363 N N . PRO A 1 455 ? 9.305 -0.364 -21.238 1.00 91.19 455 PRO A N 1
ATOM 3364 C CA . PRO A 1 455 ? 9.965 -1.537 -20.654 1.00 91.19 455 PRO A CA 1
ATOM 3365 C C . PRO A 1 455 ? 11.500 -1.451 -20.635 1.00 91.19 455 PRO A C 1
ATOM 3367 O O . PRO A 1 455 ? 12.157 -2.150 -19.869 1.00 91.19 455 PRO A O 1
ATOM 3370 N N . ASP A 1 456 ? 12.084 -0.606 -21.491 1.00 86.06 456 ASP A N 1
ATOM 3371 C CA . ASP A 1 456 ? 13.521 -0.317 -21.543 1.00 86.06 456 ASP A CA 1
ATOM 3372 C C . ASP A 1 456 ? 13.981 0.718 -20.494 1.00 86.06 456 ASP A C 1
ATOM 3374 O O . ASP A 1 456 ? 15.168 1.038 -20.420 1.00 86.06 456 ASP A O 1
ATOM 3378 N N . GLY A 1 457 ? 13.060 1.229 -19.672 1.00 86.94 457 GLY A N 1
ATOM 3379 C CA . GLY A 1 457 ? 13.297 2.223 -18.628 1.00 86.94 457 GLY A CA 1
ATOM 3380 C C . GLY A 1 457 ? 13.294 3.671 -19.116 1.00 86.94 457 GLY A C 1
ATOM 3381 O O . GLY A 1 457 ? 13.594 4.575 -18.337 1.00 86.94 457 GLY A O 1
ATOM 3382 N N . ARG A 1 458 ? 12.959 3.928 -20.385 1.00 89.25 458 ARG A N 1
ATOM 3383 C CA . ARG A 1 458 ? 12.855 5.290 -20.919 1.00 89.25 458 ARG A CA 1
ATOM 3384 C C . ARG A 1 458 ? 11.557 5.954 -20.462 1.00 89.25 458 ARG A C 1
ATOM 3386 O O . ARG A 1 458 ? 10.481 5.395 -20.660 1.00 89.25 458 ARG A O 1
ATOM 3393 N N . PHE A 1 459 ? 11.649 7.180 -19.948 1.00 91.00 459 PHE A N 1
ATOM 3394 C CA . PHE A 1 459 ? 10.478 7.992 -19.606 1.00 91.00 459 PHE A CA 1
ATOM 3395 C C . PHE A 1 459 ? 9.561 8.204 -20.824 1.00 91.00 459 PHE A C 1
ATOM 3397 O O . PHE A 1 459 ? 10.027 8.476 -21.940 1.00 91.00 459 PHE A O 1
ATOM 3404 N N . VAL A 1 460 ? 8.254 8.052 -20.610 1.00 92.50 460 VAL A N 1
ATOM 3405 C CA . VAL A 1 460 ? 7.208 8.229 -21.626 1.00 92.50 460 VAL A CA 1
ATOM 3406 C C . VAL A 1 460 ? 6.429 9.503 -21.343 1.00 92.50 460 VAL A C 1
ATOM 3408 O O . VAL A 1 460 ? 6.440 10.417 -22.167 1.00 92.50 460 VAL A O 1
ATOM 3411 N N . THR A 1 461 ? 5.769 9.571 -20.188 1.00 93.00 461 THR A N 1
ATOM 3412 C CA . THR A 1 461 ? 4.931 10.706 -19.797 1.00 93.00 461 THR A CA 1
ATOM 3413 C C . THR A 1 461 ? 4.709 10.733 -18.284 1.00 93.00 461 THR A C 1
ATOM 3415 O O . THR A 1 461 ? 5.056 9.789 -17.575 1.00 93.00 461 THR A O 1
ATOM 3418 N N . ALA A 1 462 ? 4.125 11.818 -17.785 1.00 93.69 462 ALA A N 1
ATOM 3419 C CA . ALA A 1 462 ? 3.595 11.911 -16.433 1.00 93.69 462 ALA A CA 1
ATOM 3420 C C . ALA A 1 462 ? 2.146 12.405 -16.482 1.00 93.69 462 ALA A C 1
ATOM 3422 O O . ALA A 1 462 ? 1.781 13.181 -17.367 1.00 93.69 462 ALA A O 1
ATOM 3423 N N . ILE A 1 463 ? 1.325 11.937 -15.545 1.00 95.25 463 ILE A N 1
ATOM 3424 C CA . ILE A 1 463 ? -0.104 12.246 -15.467 1.00 95.25 463 ILE A CA 1
ATOM 3425 C C . ILE A 1 463 ? -0.493 12.643 -14.043 1.00 95.25 463 ILE A C 1
ATOM 3427 O O . ILE A 1 463 ? 0.160 12.265 -13.071 1.00 95.25 463 ILE A O 1
ATOM 3431 N N . GLY A 1 464 ? -1.594 13.380 -13.920 1.00 91.12 464 GLY A N 1
ATOM 3432 C CA . GLY A 1 464 ? -2.215 13.660 -12.627 1.00 91.12 464 GLY A CA 1
ATOM 3433 C C . GLY A 1 464 ? -1.607 14.807 -11.815 1.00 91.12 464 GLY A C 1
ATOM 3434 O O . GLY A 1 464 ? -2.066 15.011 -10.702 1.00 91.12 464 GLY A O 1
ATOM 3435 N N . GLN A 1 465 ? -0.674 15.589 -12.368 1.00 87.06 465 GLN A N 1
ATOM 3436 C CA . GLN A 1 465 ? -0.002 16.722 -11.693 1.00 87.06 465 GLN A CA 1
ATOM 3437 C C . GLN A 1 465 ? -0.965 17.712 -11.009 1.00 87.06 465 GLN A C 1
ATOM 3439 O O . GLN A 1 465 ? -0.681 18.195 -9.919 1.00 87.06 465 GLN A O 1
ATOM 3444 N N . ASP A 1 466 ? -2.126 17.971 -11.620 1.00 85.88 466 ASP A N 1
ATOM 3445 C CA . ASP A 1 466 ? -3.168 18.863 -11.078 1.00 85.88 466 ASP A CA 1
ATOM 3446 C C . ASP A 1 466 ? -4.362 18.102 -10.470 1.00 85.88 466 ASP A C 1
ATOM 3448 O O . ASP A 1 466 ? -5.388 18.687 -10.125 1.00 85.88 466 ASP A O 1
ATOM 3452 N N . ALA A 1 467 ? -4.269 16.775 -10.392 1.00 89.62 467 ALA A N 1
ATOM 3453 C CA . ALA A 1 467 ? -5.354 15.881 -9.997 1.00 89.62 467 ALA A CA 1
ATOM 3454 C C . ALA A 1 467 ? -4.974 14.927 -8.856 1.00 89.62 467 ALA A C 1
ATOM 3456 O O . ALA A 1 467 ? -5.843 14.182 -8.404 1.00 89.62 467 ALA A O 1
ATOM 3457 N N . LEU A 1 468 ? -3.718 14.936 -8.414 1.00 91.31 468 LEU A N 1
ATOM 3458 C CA . LEU A 1 468 ? -3.168 14.117 -7.342 1.00 91.31 468 LEU A CA 1
ATOM 3459 C C . LEU A 1 468 ? -2.511 15.021 -6.294 1.00 91.31 468 LEU A C 1
ATOM 3461 O O . LEU A 1 468 ? -2.079 16.136 -6.575 1.00 91.31 468 LEU A O 1
ATOM 3465 N N . SER A 1 469 ? -2.449 14.522 -5.067 1.00 89.75 469 SER A N 1
ATOM 3466 C CA . SER A 1 469 ? -1.855 15.175 -3.910 1.00 89.75 469 SER A CA 1
ATOM 3467 C C . SER A 1 469 ? -0.881 14.251 -3.188 1.00 89.75 469 SER A C 1
ATOM 3469 O O . SER A 1 469 ? 0.264 14.623 -3.012 1.00 89.75 469 SER A O 1
ATOM 3471 N N . VAL A 1 470 ? -1.239 13.034 -2.794 1.00 89.62 470 VAL A N 1
ATOM 3472 C CA . VAL A 1 470 ? -0.243 12.080 -2.270 1.00 89.62 470 VAL A CA 1
ATOM 3473 C C . VAL A 1 470 ? -0.575 10.704 -2.826 1.00 89.62 470 VAL A C 1
ATOM 3475 O O . VAL A 1 470 ? -1.196 9.897 -2.125 1.00 89.62 470 VAL A O 1
ATOM 3478 N N . PRO A 1 471 ? -0.197 10.430 -4.090 1.00 95.00 471 PRO A N 1
ATOM 3479 C CA . PRO A 1 471 ? -0.431 9.126 -4.685 1.00 95.00 471 PRO A CA 1
ATOM 3480 C C . PRO A 1 471 ? 0.411 8.072 -3.951 1.00 95.00 471 PRO A C 1
ATOM 3482 O O . PRO A 1 471 ? 1.622 8.253 -3.789 1.00 95.00 471 PRO A O 1
ATOM 3485 N N . ARG A 1 472 ? -0.220 6.999 -3.460 1.00 94.56 472 ARG A N 1
ATOM 3486 C CA . ARG A 1 472 ? 0.451 5.922 -2.703 1.00 94.56 472 ARG A CA 1
ATOM 3487 C C . ARG A 1 472 ? 0.653 4.672 -3.535 1.00 94.56 472 ARG A C 1
ATOM 3489 O O . ARG A 1 472 ? 1.729 4.086 -3.460 1.00 94.56 472 ARG A O 1
ATOM 3496 N N . ASP A 1 473 ? -0.338 4.304 -4.331 1.00 97.56 473 ASP A N 1
ATOM 3497 C CA . ASP A 1 473 ? -0.275 3.125 -5.178 1.00 97.56 473 ASP A CA 1
ATOM 3498 C C . ASP A 1 473 ? -0.985 3.342 -6.514 1.00 97.56 473 ASP A C 1
ATOM 3500 O O . ASP A 1 473 ? -1.758 4.290 -6.679 1.00 97.56 473 ASP A O 1
ATOM 3504 N N . VAL A 1 474 ? -0.673 2.487 -7.484 1.00 98.31 474 VAL A N 1
ATOM 3505 C CA . VAL A 1 474 ? -1.213 2.533 -8.840 1.00 98.31 474 VAL A CA 1
ATOM 3506 C C . VAL A 1 474 ? -1.540 1.125 -9.322 1.00 98.31 474 VAL A C 1
ATOM 3508 O O . VAL A 1 474 ? -0.719 0.227 -9.201 1.00 98.31 474 VAL A O 1
ATOM 3511 N N . ALA A 1 475 ? -2.705 0.940 -9.942 1.00 97.81 475 ALA A N 1
ATOM 3512 C CA . ALA A 1 475 ? -3.027 -0.274 -10.691 1.00 97.81 475 ALA A CA 1
ATOM 3513 C C . ALA A 1 475 ? -3.644 0.066 -12.044 1.00 97.81 475 ALA A C 1
ATOM 3515 O O . ALA A 1 475 ? -4.201 1.147 -12.252 1.00 97.81 475 ALA A O 1
ATOM 3516 N N . ILE A 1 476 ? -3.539 -0.876 -12.976 1.00 96.62 476 ILE A N 1
ATOM 3517 C CA . ILE A 1 476 ? -3.963 -0.699 -14.361 1.00 96.62 476 ILE A CA 1
ATOM 3518 C C . ILE A 1 476 ? -4.867 -1.860 -14.729 1.00 96.62 476 ILE A C 1
ATOM 3520 O O . ILE A 1 476 ? -4.523 -3.019 -14.500 1.00 96.62 476 ILE A O 1
ATOM 3524 N N . ASP A 1 477 ? -6.029 -1.556 -15.293 1.00 94.31 477 ASP A N 1
ATOM 3525 C CA . ASP A 1 477 ? -6.964 -2.589 -15.719 1.00 94.31 477 ASP A CA 1
ATOM 3526 C C . ASP A 1 477 ? -6.732 -3.049 -17.167 1.00 94.31 477 ASP A C 1
ATOM 3528 O O . ASP A 1 477 ? -5.924 -2.498 -17.918 1.00 94.31 477 ASP A O 1
ATOM 3532 N N . GLY A 1 478 ? -7.492 -4.059 -17.599 1.00 90.62 478 GLY A N 1
ATOM 3533 C CA . GLY A 1 478 ? -7.405 -4.587 -18.965 1.00 90.62 478 GLY A CA 1
ATOM 3534 C C . GLY A 1 478 ? -7.843 -3.614 -20.071 1.00 90.62 478 GLY A C 1
ATOM 3535 O O . GLY A 1 478 ? -7.619 -3.900 -21.246 1.00 90.62 478 GLY A O 1
ATOM 3536 N N . LEU A 1 479 ? -8.463 -2.480 -19.726 1.00 91.69 479 LEU A N 1
ATOM 3537 C CA . LEU A 1 479 ? -8.816 -1.403 -20.657 1.00 91.69 479 LEU A CA 1
ATOM 3538 C C . LEU A 1 479 ? -7.731 -0.315 -20.717 1.00 91.69 479 LEU A C 1
ATOM 3540 O O . LEU A 1 479 ? -7.843 0.606 -21.524 1.00 91.69 479 LEU A O 1
ATOM 3544 N N . GLY A 1 480 ? -6.690 -0.414 -19.885 1.00 93.56 480 GLY A N 1
ATOM 3545 C CA . GLY A 1 480 ? -5.649 0.598 -19.745 1.00 93.56 480 GLY A CA 1
ATOM 3546 C C . GLY A 1 480 ? -6.071 1.798 -18.896 1.00 93.56 480 GLY A C 1
ATOM 3547 O O . GLY A 1 480 ? -5.414 2.834 -18.962 1.00 93.56 480 GLY A O 1
ATOM 3548 N N . ARG A 1 481 ? -7.161 1.697 -18.122 1.00 95.44 481 ARG A N 1
ATOM 3549 C CA . ARG A 1 481 ? -7.507 2.716 -17.122 1.00 95.44 481 ARG A CA 1
ATOM 3550 C C . ARG A 1 481 ? -6.534 2.609 -15.953 1.00 95.44 481 ARG A C 1
ATOM 3552 O O . ARG A 1 481 ? -6.206 1.506 -15.520 1.00 95.44 481 ARG A O 1
ATOM 3559 N N . ILE A 1 482 ? -6.111 3.757 -15.445 1.00 97.62 482 ILE A N 1
ATOM 3560 C CA . ILE A 1 482 ? -5.103 3.889 -14.396 1.00 97.62 482 ILE A CA 1
ATOM 3561 C C . ILE A 1 482 ? -5.814 4.337 -13.123 1.00 97.62 482 ILE A C 1
ATOM 3563 O O . ILE A 1 482 ? -6.446 5.392 -13.101 1.00 97.62 482 ILE A O 1
ATOM 3567 N N . PHE A 1 483 ? -5.723 3.531 -12.074 1.00 97.88 483 PHE A N 1
ATOM 3568 C CA . PHE A 1 483 ? -6.330 3.769 -10.769 1.00 97.88 483 PHE A CA 1
ATOM 3569 C C . PHE A 1 483 ? -5.229 4.126 -9.786 1.00 97.88 483 PHE A C 1
ATOM 3571 O O . PHE A 1 483 ? -4.240 3.405 -9.704 1.00 97.88 483 PHE A O 1
ATOM 3578 N N . VAL A 1 484 ? -5.394 5.226 -9.057 1.00 98.12 484 VAL A N 1
ATOM 3579 C CA . VAL A 1 484 ? -4.363 5.756 -8.160 1.00 98.12 484 VAL A CA 1
ATOM 3580 C C . VAL A 1 484 ? -4.980 6.049 -6.805 1.00 98.12 484 VAL A C 1
ATOM 3582 O O . VAL A 1 484 ? -5.894 6.868 -6.721 1.00 98.12 484 VAL A O 1
ATOM 3585 N N . THR A 1 485 ? -4.508 5.404 -5.741 1.00 96.38 485 THR A N 1
ATOM 3586 C CA . THR A 1 485 ? -4.908 5.763 -4.373 1.00 96.38 485 THR A CA 1
ATOM 3587 C C . THR A 1 485 ? -4.242 7.067 -3.980 1.00 96.38 485 THR A C 1
ATOM 3589 O O . THR A 1 485 ? -3.022 7.201 -4.067 1.00 96.38 485 THR A O 1
ATOM 3592 N N . ASP A 1 486 ? -5.037 8.022 -3.507 1.00 92.56 486 ASP A N 1
ATOM 3593 C CA . ASP A 1 486 ? -4.533 9.287 -2.996 1.00 92.56 486 ASP A CA 1
ATOM 3594 C C . ASP A 1 486 ? -4.878 9.457 -1.519 1.00 92.56 486 ASP A C 1
ATOM 3596 O O . ASP A 1 486 ? -6.044 9.530 -1.120 1.00 92.56 486 ASP A O 1
ATOM 3600 N N . GLN A 1 487 ? -3.841 9.526 -0.692 1.00 85.81 487 GLN A N 1
ATOM 3601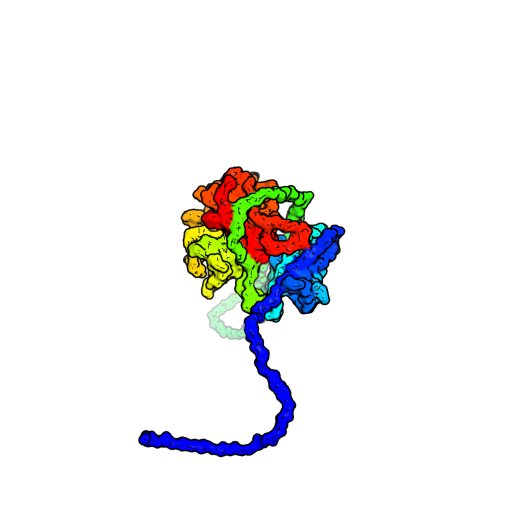 C CA . GLN A 1 487 ? -3.987 9.526 0.757 1.00 85.81 487 GLN A CA 1
ATOM 3602 C C . GLN A 1 487 ? -4.566 10.837 1.305 1.00 85.81 487 GLN A C 1
ATOM 3604 O O . GLN A 1 487 ? -5.307 10.828 2.294 1.00 85.81 487 GLN A O 1
ATOM 3609 N N . VAL A 1 488 ? -4.216 11.969 0.687 1.00 82.94 488 VAL A N 1
ATOM 3610 C CA . VAL A 1 488 ? -4.677 13.290 1.135 1.00 82.94 488 VAL A CA 1
ATOM 3611 C C . VAL A 1 488 ? -6.095 13.531 0.646 1.00 82.94 488 VAL A C 1
ATOM 3613 O O . VAL A 1 488 ? -6.945 13.915 1.451 1.00 82.94 488 VAL A O 1
ATOM 3616 N N . LEU A 1 489 ? -6.368 13.225 -0.626 1.00 84.69 489 LEU A N 1
ATOM 3617 C CA . LEU A 1 489 ? -7.706 13.353 -1.204 1.00 84.69 489 LEU A CA 1
ATOM 3618 C C . LEU A 1 489 ? -8.686 12.309 -0.654 1.00 84.69 489 LEU A C 1
ATOM 3620 O O . LEU A 1 489 ? -9.886 12.550 -0.687 1.00 84.69 489 LEU A O 1
ATOM 3624 N N . ARG A 1 490 ? -8.186 11.193 -0.099 1.00 86.69 490 ARG A N 1
ATOM 3625 C CA . ARG A 1 490 ? -8.985 10.078 0.447 1.00 86.69 490 ARG A CA 1
ATOM 3626 C C . ARG A 1 490 ? -9.882 9.432 -0.604 1.00 86.69 490 ARG A C 1
ATOM 3628 O O . ARG A 1 490 ? -11.010 9.033 -0.334 1.00 86.69 490 ARG A O 1
ATOM 3635 N N . GLU A 1 491 ? -9.362 9.325 -1.811 1.00 89.75 491 GLU A N 1
ATOM 3636 C CA . GLU A 1 491 ? -10.084 8.820 -2.967 1.00 89.75 491 GLU A CA 1
ATOM 3637 C C . GLU A 1 491 ? -9.143 7.969 -3.813 1.00 89.75 491 GLU A C 1
ATOM 3639 O O . GLU A 1 491 ? -7.918 8.083 -3.733 1.00 89.75 491 GLU A O 1
ATOM 3644 N N . VAL A 1 492 ? -9.722 7.133 -4.667 1.00 94.62 492 VAL A N 1
ATOM 3645 C CA . VAL A 1 492 ? -9.020 6.582 -5.821 1.00 94.62 492 VAL A CA 1
ATOM 3646 C C . VAL A 1 492 ? -9.305 7.481 -7.015 1.00 94.62 492 VAL A C 1
ATOM 3648 O O . VAL A 1 492 ? -10.457 7.643 -7.413 1.00 94.62 492 VAL A O 1
ATOM 3651 N N . ARG A 1 493 ? -8.264 8.067 -7.601 1.00 94.62 493 ARG A N 1
ATOM 3652 C CA . ARG A 1 493 ? -8.343 8.898 -8.806 1.00 94.62 493 ARG A CA 1
ATOM 3653 C C . ARG A 1 493 ? -8.156 8.007 -10.029 1.00 94.62 493 ARG A C 1
ATOM 3655 O O . ARG A 1 493 ? -7.234 7.193 -10.067 1.00 94.62 493 ARG A O 1
ATOM 3662 N N . VAL A 1 494 ? -9.042 8.142 -11.012 1.00 95.50 494 VAL A N 1
ATOM 3663 C CA . VAL A 1 494 ? -9.070 7.292 -12.206 1.00 95.50 494 VAL A CA 1
ATOM 3664 C C . VAL A 1 494 ? -8.710 8.111 -13.436 1.00 95.50 494 VAL A C 1
ATOM 3666 O O . VAL A 1 494 ? -9.278 9.179 -13.669 1.00 95.50 494 VAL A O 1
ATOM 3669 N N . PHE A 1 495 ? -7.797 7.588 -14.247 1.00 95.56 495 PHE A N 1
ATOM 3670 C CA . PHE A 1 495 ? -7.351 8.190 -15.499 1.00 95.56 495 PHE A CA 1
ATOM 3671 C C . PHE A 1 495 ? -7.525 7.215 -16.665 1.00 95.56 495 PHE A C 1
ATOM 3673 O O . PHE A 1 495 ? -7.509 5.995 -16.492 1.00 95.56 495 PHE A O 1
ATOM 3680 N N . GLY A 1 496 ? -7.714 7.751 -17.866 1.00 94.19 496 GLY A N 1
ATOM 3681 C CA . GLY A 1 496 ? -7.697 6.982 -19.102 1.00 94.19 496 GLY A CA 1
ATOM 3682 C C . GLY A 1 496 ? -6.277 6.581 -19.484 1.00 94.19 496 GLY A C 1
ATOM 3683 O O . GLY A 1 496 ? -5.299 7.127 -18.975 1.00 94.19 496 GLY A O 1
ATOM 3684 N N . SER A 1 497 ? -6.157 5.664 -20.444 1.00 93.06 497 SER A N 1
ATOM 3685 C CA . SER A 1 497 ? -4.860 5.273 -21.019 1.00 93.06 497 SER A CA 1
ATOM 3686 C C . SER A 1 497 ? -4.145 6.422 -21.743 1.00 93.06 497 SER A C 1
ATOM 3688 O O . SER A 1 497 ? -2.978 6.310 -22.096 1.00 93.06 497 SER A O 1
ATOM 3690 N N . ASP A 1 498 ? -4.868 7.501 -22.037 1.00 91.62 498 ASP A N 1
ATOM 3691 C CA . ASP A 1 498 ? -4.369 8.755 -22.598 1.00 91.62 498 ASP A CA 1
ATOM 3692 C C . ASP A 1 498 ? -3.940 9.773 -21.523 1.00 91.62 498 ASP A C 1
ATOM 3694 O O . ASP A 1 498 ? -3.477 10.862 -21.861 1.00 91.62 498 ASP A O 1
ATOM 3698 N N . GLY A 1 499 ? -4.085 9.432 -20.238 1.00 91.50 499 GLY A N 1
ATOM 3699 C CA . GLY A 1 499 ? -3.770 10.293 -19.102 1.00 91.50 499 GLY A CA 1
ATOM 3700 C C . GLY A 1 499 ? -4.871 11.283 -18.720 1.00 91.50 499 GLY A C 1
ATOM 3701 O O . GLY A 1 499 ? -4.672 12.068 -17.791 1.00 91.50 499 GLY A O 1
ATOM 3702 N N . LEU A 1 500 ? -6.028 11.267 -19.393 1.00 92.19 500 LEU A N 1
ATOM 3703 C CA . LEU A 1 500 ? -7.146 12.146 -19.047 1.00 92.19 500 LEU A CA 1
ATOM 3704 C C . LEU A 1 500 ? -7.819 11.692 -17.753 1.00 92.19 500 LEU A C 1
ATOM 3706 O O . LEU A 1 500 ? -8.082 10.509 -17.560 1.00 92.19 500 LEU A O 1
ATOM 3710 N N . PHE A 1 501 ? -8.140 12.639 -16.874 1.00 92.81 501 PHE A N 1
ATOM 3711 C CA . PHE A 1 501 ? -8.870 12.353 -15.643 1.00 92.81 501 PHE A CA 1
ATOM 3712 C C . PHE A 1 501 ? -10.319 11.934 -15.953 1.00 92.81 501 PHE A C 1
ATOM 3714 O O . PHE A 1 501 ? -11.052 12.673 -16.609 1.00 92.81 501 PHE A O 1
ATOM 3721 N N . LEU A 1 502 ? -10.722 10.748 -15.486 1.00 91.69 502 LEU A N 1
ATOM 3722 C CA . LEU A 1 502 ? -12.041 10.150 -15.732 1.00 91.69 502 LEU A CA 1
ATOM 3723 C C . LEU A 1 502 ? -13.001 10.287 -14.548 1.00 91.69 502 LEU A C 1
ATOM 3725 O O . LEU A 1 502 ? -14.211 10.188 -14.739 1.00 91.69 502 LEU A O 1
ATOM 3729 N N . GLY A 1 503 ? -12.481 10.475 -13.336 1.00 89.81 503 GLY A N 1
ATOM 3730 C CA . GLY A 1 503 ? -13.287 10.624 -12.128 1.00 89.81 503 GLY A CA 1
ATOM 3731 C C . GLY A 1 503 ? -12.626 10.041 -10.884 1.00 89.81 503 GLY A C 1
ATOM 3732 O O . GLY A 1 503 ? -11.486 9.575 -10.932 1.00 89.81 503 GLY A O 1
ATOM 3733 N N . SER A 1 504 ? -13.340 10.064 -9.763 1.00 89.75 504 SER A N 1
ATOM 3734 C CA . SER A 1 504 ? -12.875 9.512 -8.490 1.00 89.75 504 SER A CA 1
ATOM 3735 C C . SER A 1 504 ? -13.829 8.487 -7.879 1.00 89.75 504 SER A C 1
ATOM 3737 O O . SER A 1 504 ? -15.031 8.479 -8.142 1.00 89.75 504 SER A O 1
ATOM 3739 N N . ILE A 1 505 ? -13.266 7.578 -7.085 1.00 89.19 505 ILE A N 1
ATOM 3740 C CA . ILE A 1 505 ? -13.974 6.542 -6.330 1.00 89.19 505 ILE A CA 1
ATOM 3741 C C . ILE A 1 505 ? -13.660 6.741 -4.847 1.00 89.19 505 ILE A C 1
ATOM 3743 O O . ILE A 1 505 ? -12.497 6.814 -4.454 1.00 89.19 505 ILE A O 1
ATOM 3747 N N . GLY A 1 506 ? -14.697 6.788 -4.022 1.00 76.69 506 GLY A N 1
ATOM 3748 C CA . GLY A 1 506 ? -14.605 7.116 -2.601 1.00 76.69 506 GLY A CA 1
ATOM 3749 C C . GLY A 1 506 ? -15.715 8.097 -2.245 1.00 76.69 506 GLY A C 1
ATOM 3750 O O . GLY A 1 506 ? -16.143 8.881 -3.088 1.00 76.69 506 GLY A O 1
ATOM 3751 N N . LEU A 1 507 ? -16.259 8.002 -1.033 1.00 61.25 507 LEU A N 1
ATOM 3752 C CA . LEU A 1 507 ? -17.278 8.947 -0.581 1.00 61.25 507 LEU A CA 1
ATOM 3753 C C . LEU A 1 507 ? -16.592 10.253 -0.182 1.00 61.25 507 LEU A C 1
ATOM 3755 O O . LEU A 1 507 ? -15.720 10.240 0.690 1.00 61.25 507 LEU A O 1
ATOM 3759 N N . ALA A 1 508 ? -17.018 11.364 -0.787 1.00 46.47 508 ALA A N 1
ATOM 3760 C CA . ALA A 1 508 ? -16.739 12.683 -0.243 1.00 46.47 508 ALA A CA 1
ATOM 3761 C C . ALA A 1 508 ? -17.213 12.704 1.225 1.00 46.47 508 ALA A C 1
ATOM 3763 O O . ALA A 1 508 ? -18.299 12.192 1.514 1.00 46.47 508 ALA A O 1
ATOM 3764 N N . PRO A 1 509 ? -16.427 13.243 2.172 1.00 48.19 509 PRO A N 1
ATOM 3765 C CA . PRO A 1 509 ? -16.919 13.423 3.525 1.00 48.19 509 PRO A CA 1
ATOM 3766 C C . PRO A 1 509 ? -18.149 14.330 3.467 1.00 48.19 509 PRO A C 1
ATOM 3768 O O . PRO A 1 509 ? -18.052 15.458 2.987 1.00 48.19 509 PRO A O 1
ATOM 3771 N N . ASP A 1 510 ? -19.287 13.844 3.970 1.00 41.28 510 ASP A N 1
ATOM 3772 C CA . ASP A 1 510 ? -20.555 14.584 3.930 1.00 41.28 510 ASP A CA 1
ATOM 3773 C C . ASP A 1 510 ? -20.473 15.957 4.628 1.00 41.28 510 ASP A C 1
ATOM 3775 O O . ASP A 1 510 ? -21.296 16.825 4.349 1.00 41.28 510 ASP A O 1
ATOM 3779 N N . GLU A 1 511 ? -19.469 16.208 5.484 1.00 37.69 511 GLU A N 1
ATOM 3780 C CA . GLU A 1 511 ? -19.221 17.525 6.080 1.00 37.69 511 GLU A CA 1
ATOM 3781 C C . GLU A 1 511 ? -17.731 17.787 6.397 1.00 37.69 511 GLU A C 1
ATOM 3783 O O . GLU A 1 511 ? -17.025 16.890 6.878 1.00 37.69 511 GLU A O 1
ATOM 3788 N N . PRO A 1 512 ? -17.243 19.039 6.256 1.00 35.25 512 PRO A N 1
ATOM 3789 C CA . PRO A 1 512 ? -15.979 19.467 6.848 1.00 35.25 512 PRO A CA 1
ATOM 3790 C C . PRO A 1 512 ? -16.025 19.277 8.372 1.00 35.25 512 PRO A C 1
ATOM 3792 O O . PRO A 1 512 ? -16.793 19.935 9.070 1.00 35.25 512 PRO A O 1
ATOM 3795 N N . GLY A 1 513 ? -15.204 18.368 8.901 1.00 44.56 513 GLY A N 1
ATOM 3796 C CA . GLY A 1 513 ? -15.161 18.073 10.338 1.00 44.56 513 GLY A CA 1
ATOM 3797 C C . GLY A 1 513 ? -16.190 17.045 10.827 1.00 44.56 513 GLY A C 1
ATOM 3798 O O . GLY A 1 513 ? -16.270 16.812 12.036 1.00 44.56 513 GLY A O 1
ATOM 3799 N N . GLY A 1 514 ? -16.933 16.403 9.920 1.00 37.03 514 GLY A N 1
ATOM 3800 C CA . GLY A 1 514 ? -17.740 15.223 10.213 1.00 37.03 514 GLY A CA 1
ATOM 3801 C C . GLY A 1 514 ? -16.902 13.952 10.087 1.00 37.03 514 GLY A C 1
ATOM 3802 O O . GLY A 1 514 ? -16.489 13.585 8.989 1.00 37.03 514 GLY A O 1
ATOM 3803 N N . ALA A 1 515 ? -16.650 13.265 11.203 1.00 40.44 515 ALA A N 1
ATOM 3804 C CA . ALA A 1 515 ? -16.166 11.886 11.195 1.00 40.44 515 ALA A CA 1
ATOM 3805 C C . ALA A 1 515 ? -17.261 10.987 10.594 1.00 40.44 515 ALA A C 1
ATOM 3807 O O . ALA A 1 515 ? -18.099 10.455 11.316 1.00 40.44 515 ALA A O 1
ATOM 3808 N N . SER A 1 516 ? -17.326 10.892 9.266 1.00 45.88 516 SER A N 1
ATOM 3809 C CA . SER A 1 516 ? -18.056 9.811 8.615 1.00 45.88 516 SER A CA 1
ATOM 3810 C C . SER A 1 516 ? -17.083 8.647 8.445 1.00 45.88 516 SER A C 1
ATOM 3812 O O . SER A 1 516 ? -16.116 8.716 7.688 1.00 45.88 516 SER A O 1
ATOM 3814 N N . ASP A 1 517 ? -17.322 7.568 9.186 1.00 53.94 517 ASP A N 1
ATOM 3815 C CA . ASP A 1 517 ? -16.532 6.330 9.119 1.00 53.94 517 ASP A CA 1
ATOM 3816 C C . ASP A 1 517 ? -16.843 5.506 7.847 1.00 53.94 517 ASP A C 1
ATOM 3818 O O . ASP A 1 517 ? -16.298 4.424 7.645 1.00 53.94 517 ASP A O 1
ATOM 3822 N N . ALA A 1 518 ? -17.723 6.009 6.971 1.00 55.34 518 ALA A N 1
ATOM 3823 C CA . ALA A 1 518 ? -18.255 5.290 5.813 1.00 55.34 518 ALA A CA 1
ATOM 3824 C C . ALA A 1 518 ? -17.367 5.349 4.551 1.00 55.34 518 ALA A C 1
ATOM 3826 O O . ALA A 1 518 ? -17.612 4.599 3.607 1.00 55.34 518 ALA A O 1
ATOM 3827 N N . GLY A 1 519 ? -16.352 6.221 4.517 1.00 72.31 519 GLY A N 1
ATOM 3828 C CA . GLY A 1 519 ? -15.463 6.417 3.366 1.00 72.31 519 GLY A CA 1
ATOM 3829 C C . GLY A 1 519 ? -14.015 5.975 3.598 1.00 72.31 519 GLY A C 1
ATOM 3830 O O . GLY A 1 519 ? -13.626 5.567 4.698 1.00 72.31 519 GLY A O 1
ATOM 3831 N N . LEU A 1 520 ? -13.199 6.113 2.551 1.00 83.88 520 LEU A N 1
ATOM 3832 C CA . LEU A 1 520 ? -11.745 5.988 2.648 1.00 83.88 520 LEU A CA 1
ATOM 3833 C C . LEU A 1 520 ? -11.206 7.073 3.606 1.00 83.88 520 LEU A C 1
ATOM 3835 O O . LEU A 1 520 ? -11.650 8.227 3.604 1.00 83.88 520 LEU A O 1
ATOM 3839 N N . GLN A 1 521 ? -10.273 6.695 4.470 1.00 81.81 521 GLN A N 1
ATOM 3840 C CA . GLN A 1 521 ? -9.654 7.539 5.498 1.00 81.81 521 GLN A CA 1
ATOM 3841 C C . GLN A 1 521 ? -8.147 7.664 5.277 1.00 81.81 521 GLN A C 1
ATOM 3843 O O . GLN A 1 521 ? -7.573 8.730 5.516 1.00 81.81 521 GLN A O 1
ATOM 3848 N N . TYR A 1 522 ? -7.517 6.573 4.848 1.00 86.69 522 TYR A N 1
ATOM 3849 C CA . TYR A 1 522 ? -6.090 6.452 4.591 1.00 86.69 522 TYR A CA 1
ATOM 3850 C C . TYR A 1 522 ? -5.833 5.370 3.520 1.00 86.69 522 TYR A C 1
ATOM 3852 O O . TYR A 1 522 ? -5.248 4.320 3.824 1.00 86.69 522 TYR A O 1
ATOM 3860 N N . PRO A 1 523 ? -6.311 5.586 2.277 1.00 91.94 523 PRO A N 1
ATOM 3861 C CA . PRO A 1 523 ? -6.123 4.633 1.190 1.00 91.94 523 PRO A CA 1
ATOM 3862 C C . PRO A 1 523 ? -4.629 4.461 0.898 1.00 91.94 523 PRO A C 1
ATOM 3864 O O . PRO A 1 523 ? -3.879 5.438 0.865 1.00 91.94 523 PRO A O 1
ATOM 3867 N N . HIS A 1 524 ? -4.200 3.215 0.718 1.00 93.44 524 HIS A N 1
ATOM 3868 C CA . HIS A 1 524 ? -2.800 2.855 0.537 1.00 93.44 524 HIS A CA 1
ATOM 3869 C C . HIS A 1 524 ? -2.622 1.960 -0.692 1.00 93.44 524 HIS A C 1
ATOM 3871 O O . HIS A 1 524 ? -2.444 2.505 -1.774 1.00 93.44 524 HIS A O 1
ATOM 3877 N N . GLY A 1 525 ? -2.686 0.635 -0.553 1.00 94.75 525 GLY A N 1
ATOM 3878 C CA . GLY A 1 525 ? -2.546 -0.300 -1.673 1.00 94.75 525 GLY A CA 1
ATOM 3879 C C . GLY A 1 525 ? -3.846 -0.487 -2.449 1.00 94.75 525 GLY A C 1
ATOM 3880 O O . GLY A 1 525 ? -4.940 -0.319 -1.893 1.00 94.75 525 GLY A O 1
ATOM 3881 N N . LEU A 1 526 ? -3.743 -0.835 -3.727 1.00 96.31 526 LEU A N 1
ATOM 3882 C CA . LEU A 1 526 ? -4.895 -1.146 -4.562 1.00 96.31 526 LEU A CA 1
ATOM 3883 C C . LEU A 1 526 ? -4.575 -2.209 -5.615 1.00 96.31 526 LEU A C 1
ATOM 3885 O O . LEU A 1 526 ? -3.467 -2.310 -6.122 1.00 96.31 526 LEU A O 1
ATOM 3889 N N . GLU A 1 527 ? -5.591 -2.959 -6.018 1.00 95.12 527 GLU A N 1
ATOM 3890 C CA . GLU A 1 527 ? -5.454 -3.955 -7.076 1.00 95.12 527 GLU A CA 1
ATOM 3891 C C . GLU A 1 527 ? -6.720 -4.004 -7.921 1.00 95.12 527 GLU A C 1
ATOM 3893 O O . GLU A 1 527 ? -7.838 -3.898 -7.410 1.00 95.12 527 GLU A O 1
ATOM 3898 N N . VAL A 1 528 ? -6.552 -4.203 -9.227 1.00 94.12 528 VAL A N 1
ATOM 3899 C CA . VAL A 1 528 ? -7.666 -4.448 -10.140 1.00 94.12 528 VAL A CA 1
ATOM 3900 C C . VAL A 1 528 ? -7.591 -5.873 -10.671 1.00 94.12 528 VAL A C 1
ATOM 3902 O O . VAL A 1 528 ? -6.607 -6.261 -11.293 1.00 94.12 528 VAL A O 1
ATOM 3905 N N . HIS A 1 529 ? -8.668 -6.635 -10.482 1.00 90.12 529 HIS A N 1
ATOM 3906 C CA . HIS A 1 529 ? -8.832 -7.968 -11.056 1.00 90.12 529 HIS A CA 1
ATOM 3907 C C . HIS A 1 529 ? -10.197 -8.054 -11.742 1.00 90.12 529 HIS A C 1
ATOM 3909 O O . HIS A 1 529 ? -11.249 -8.043 -11.102 1.00 90.12 529 HIS A O 1
ATOM 3915 N N . GLY A 1 530 ? -10.192 -8.169 -13.072 1.00 88.62 530 GLY A N 1
ATOM 3916 C CA . GLY A 1 530 ? -11.427 -8.251 -13.852 1.00 88.62 530 GLY A CA 1
ATOM 3917 C C . GLY A 1 530 ? -12.227 -6.949 -13.775 1.00 88.62 530 GLY A C 1
ATOM 3918 O O . GLY A 1 530 ? -11.730 -5.900 -14.174 1.00 88.62 530 GLY A O 1
ATOM 3919 N N . ASP A 1 531 ? -13.469 -7.021 -13.291 1.00 90.00 531 ASP A N 1
ATOM 3920 C CA . ASP A 1 531 ? -14.341 -5.861 -13.063 1.00 90.00 531 ASP A CA 1
ATOM 3921 C C . ASP A 1 531 ? -14.330 -5.375 -11.604 1.00 90.00 531 ASP A C 1
ATOM 3923 O O . ASP A 1 531 ? -15.155 -4.537 -11.234 1.00 90.00 531 ASP A O 1
ATOM 3927 N N . GLN A 1 532 ? -13.416 -5.886 -10.773 1.00 92.06 532 GLN A N 1
ATOM 3928 C CA . GLN A 1 532 ? -13.312 -5.531 -9.361 1.00 92.06 532 GLN A CA 1
ATOM 3929 C C . GLN A 1 532 ? -12.053 -4.717 -9.081 1.00 92.06 532 GLN A C 1
ATOM 3931 O O . GLN A 1 532 ? -10.961 -5.059 -9.531 1.00 92.06 532 GLN A O 1
ATOM 3936 N N . LEU A 1 533 ? -12.229 -3.655 -8.301 1.00 94.31 533 LEU A N 1
ATOM 3937 C CA . LEU A 1 533 ? -11.167 -2.857 -7.705 1.00 94.31 533 LEU A CA 1
ATOM 3938 C C . LEU A 1 533 ? -11.170 -3.114 -6.196 1.00 94.31 533 LEU A C 1
ATOM 3940 O O . LEU A 1 533 ? -12.161 -2.837 -5.516 1.00 94.31 533 LEU A O 1
ATOM 3944 N N . TYR A 1 534 ? -10.054 -3.609 -5.683 1.00 93.88 534 TYR A N 1
ATOM 3945 C CA . TYR A 1 534 ? -9.795 -3.765 -4.259 1.00 93.88 534 TYR A CA 1
ATOM 3946 C C . TYR A 1 534 ? -8.975 -2.571 -3.795 1.00 93.88 534 TYR A C 1
ATOM 3948 O O . TYR A 1 534 ? -7.927 -2.277 -4.362 1.00 93.88 534 TYR A O 1
ATOM 3956 N N . VAL A 1 535 ? -9.455 -1.871 -2.774 1.00 94.44 535 VAL A N 1
ATOM 3957 C CA . VAL A 1 535 ? -8.758 -0.727 -2.183 1.00 94.44 535 VAL A CA 1
ATOM 3958 C C . VAL A 1 535 ? -8.475 -1.052 -0.733 1.00 94.44 535 VAL A C 1
ATOM 3960 O O . VAL A 1 535 ? -9.405 -1.297 0.041 1.00 94.44 535 VAL A O 1
ATOM 3963 N N . MET A 1 536 ? -7.197 -1.052 -0.371 1.00 93.19 536 MET A N 1
ATOM 3964 C CA . MET A 1 536 ? -6.763 -1.218 1.002 1.00 93.19 536 MET A CA 1
ATOM 3965 C C . MET A 1 536 ? -6.636 0.136 1.685 1.00 93.19 536 MET A C 1
ATOM 3967 O O . MET A 1 536 ? -5.816 0.972 1.310 1.00 93.19 536 MET A O 1
ATOM 3971 N N . ASP A 1 537 ? -7.440 0.342 2.718 1.00 90.38 537 ASP A N 1
ATOM 3972 C CA . ASP A 1 537 ? -7.373 1.492 3.601 1.00 90.38 537 ASP A CA 1
ATOM 3973 C C . ASP A 1 537 ? -6.758 1.087 4.943 1.00 90.38 537 ASP A C 1
ATOM 3975 O O . ASP A 1 537 ? -7.229 0.170 5.622 1.00 90.38 537 ASP A O 1
ATOM 3979 N N . ARG A 1 538 ? -5.711 1.802 5.361 1.00 87.25 538 ARG A N 1
ATOM 3980 C CA . ARG A 1 538 ? -4.970 1.477 6.589 1.00 87.25 538 ARG A CA 1
ATOM 3981 C C . ARG A 1 538 ? -5.778 1.653 7.871 1.00 87.25 538 ARG A C 1
ATOM 3983 O O . ARG A 1 538 ? -5.381 1.109 8.903 1.00 87.25 538 ARG A O 1
ATOM 3990 N N . LEU A 1 539 ? -6.856 2.435 7.836 1.00 83.19 539 LEU A N 1
ATOM 3991 C CA . LEU A 1 539 ? -7.676 2.758 9.003 1.00 83.19 539 LEU A CA 1
ATOM 3992 C C . LEU A 1 539 ? -9.075 2.144 8.924 1.00 83.19 539 LEU A C 1
ATOM 3994 O O . LEU A 1 539 ? -9.590 1.716 9.958 1.00 83.19 539 LEU A O 1
ATOM 3998 N N . SER A 1 540 ? -9.662 2.076 7.728 1.00 80.25 540 SER A N 1
ATOM 3999 C CA . SER A 1 540 ? -11.021 1.565 7.503 1.00 80.25 540 SER A CA 1
ATOM 4000 C C . SER A 1 540 ? -11.074 0.094 7.078 1.00 80.25 540 SER A C 1
ATOM 4002 O O . SER A 1 540 ? -12.113 -0.546 7.241 1.00 80.25 540 SER A O 1
ATOM 4004 N N . GLY A 1 541 ? -9.970 -0.474 6.587 1.00 84.19 541 GLY A N 1
ATOM 4005 C CA . GLY A 1 541 ? -9.920 -1.832 6.043 1.00 84.19 541 GLY A CA 1
ATOM 4006 C C . GLY A 1 541 ? -10.069 -1.868 4.528 1.00 84.19 541 GLY A C 1
ATOM 4007 O O . GLY A 1 541 ? -9.637 -0.962 3.828 1.00 84.19 541 GLY A O 1
ATOM 4008 N N . MET A 1 542 ? -10.658 -2.933 3.998 1.00 87.88 542 MET A N 1
ATOM 4009 C CA . MET A 1 542 ? -10.739 -3.141 2.556 1.00 87.88 542 MET A CA 1
ATOM 4010 C C . MET A 1 542 ? -12.101 -2.758 2.000 1.00 87.88 542 MET A C 1
ATOM 4012 O O . MET A 1 542 ? -13.135 -3.181 2.519 1.00 87.88 542 MET A O 1
ATOM 4016 N N . PHE A 1 543 ? -12.091 -2.059 0.874 1.00 88.81 543 PHE A N 1
ATOM 4017 C CA . PHE A 1 543 ? -13.277 -1.802 0.071 1.00 88.81 543 PHE A CA 1
ATOM 4018 C C . PHE A 1 543 ? -13.155 -2.535 -1.259 1.00 88.81 543 PHE A C 1
ATOM 4020 O O . PHE A 1 543 ? -12.130 -2.450 -1.933 1.00 88.81 543 PHE A O 1
ATOM 4027 N N . VAL A 1 544 ? -14.214 -3.243 -1.640 1.00 89.50 544 VAL A N 1
ATOM 4028 C CA . VAL A 1 544 ? -14.322 -3.919 -2.930 1.00 89.50 544 VAL A CA 1
ATOM 4029 C C . VAL A 1 544 ? -15.356 -3.182 -3.758 1.00 89.50 544 VAL A C 1
ATOM 4031 O O . VAL A 1 544 ? -16.547 -3.172 -3.434 1.00 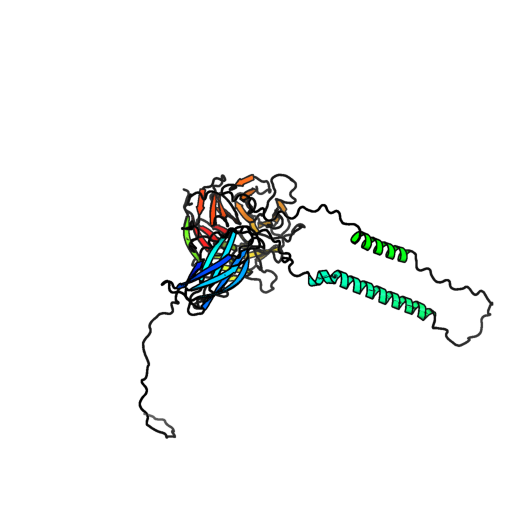89.50 544 VAL A O 1
ATOM 4034 N N . TYR A 1 545 ? -14.897 -2.570 -4.839 1.00 90.69 545 TYR A N 1
ATOM 4035 C CA . TYR A 1 545 ? -15.735 -1.864 -5.790 1.00 90.69 545 TYR A CA 1
ATOM 4036 C C . TYR A 1 545 ? -15.919 -2.710 -7.040 1.00 90.69 545 TYR A C 1
ATOM 4038 O O . TYR A 1 545 ? -14.959 -3.238 -7.594 1.00 90.69 545 TYR A O 1
ATOM 4046 N N . LYS A 1 546 ? -17.151 -2.783 -7.533 1.00 90.75 546 LYS A N 1
ATOM 4047 C CA . LYS A 1 546 ? -17.424 -3.217 -8.898 1.00 90.75 546 LYS A CA 1
ATOM 4048 C C . LYS A 1 546 ? -17.348 -2.013 -9.814 1.00 90.75 546 LYS A C 1
ATOM 4050 O O . LYS A 1 546 ? -18.087 -1.045 -9.635 1.00 90.75 546 LYS A O 1
ATOM 4055 N N . LEU A 1 547 ? -16.460 -2.093 -10.790 1.00 91.06 547 LEU A N 1
ATOM 4056 C CA . LEU A 1 547 ? -16.263 -1.073 -11.800 1.00 91.06 547 LEU A CA 1
ATOM 4057 C C . LEU A 1 547 ? -17.381 -1.176 -12.840 1.00 91.06 547 LEU A C 1
ATOM 4059 O O . LEU A 1 547 ? -17.654 -2.245 -13.390 1.00 91.06 547 LEU A O 1
ATOM 4063 N N . GLY A 1 548 ? -18.032 -0.053 -13.131 1.00 78.19 548 GLY A N 1
ATOM 4064 C CA . GLY A 1 548 ? -18.930 0.050 -14.269 1.00 78.19 548 GLY A CA 1
ATOM 4065 C C . GLY A 1 548 ? -18.164 -0.153 -15.580 1.00 78.19 548 GLY A C 1
ATOM 4066 O O . GLY A 1 548 ? -17.031 0.321 -15.740 1.00 78.19 548 GLY A O 1
ATOM 4067 N N . GLY A 1 549 ? -18.789 -0.857 -16.531 1.00 62.12 549 GLY A N 1
ATOM 4068 C CA . GLY A 1 549 ? -18.381 -0.786 -17.938 1.00 62.12 549 GLY A CA 1
ATOM 4069 C C . GLY A 1 549 ? -18.442 0.666 -18.425 1.00 62.12 549 GLY A C 1
ATOM 4070 O O . GLY A 1 549 ? -19.200 1.443 -17.848 1.00 62.12 549 GLY A O 1
ATOM 4071 N N . ALA A 1 550 ? -17.600 1.004 -19.413 1.00 40.50 550 ALA A N 1
ATOM 4072 C CA . ALA A 1 550 ? -17.244 2.365 -19.851 1.00 40.50 550 ALA A CA 1
ATOM 4073 C C . ALA A 1 550 ? -18.376 3.419 -19.752 1.00 40.50 550 ALA A C 1
ATOM 4075 O O . ALA A 1 550 ? -19.527 3.068 -20.022 1.00 40.50 550 ALA A O 1
ATOM 4076 N N . PRO A 1 551 ? -18.050 4.679 -19.387 1.00 40.81 551 PRO A N 1
ATOM 4077 C CA . PRO A 1 551 ? -19.032 5.763 -19.305 1.00 40.81 551 PRO A CA 1
ATOM 4078 C C . PRO A 1 551 ? -19.828 5.970 -20.599 1.00 40.81 551 PRO A C 1
ATOM 4080 O O . PRO A 1 551 ? -19.264 5.743 -21.698 1.00 40.81 551 PRO A O 1
#

Radius of gyration: 35.8 Å; Cα contacts (8 Å, |Δi|>4): 1148; chains: 1; bounding box: 134×96×85 Å

pLDDT: mean 71.14, std 22.51, range [26.84, 98.31]

Foldseek 3Di:
DDDDDYDDDDDDDDDDDDDDDDDDDDPDDDDDLDFFEKEKFWDFFDQDPDQWDFTKTKIAIATPVRQADFQFKKWKWKQDPQLPGDTHTPGIFTQHNNRMGIDTDTDQDFFKIKMKIWGFADQRYFIYIFIFMHTHPHHNPPPPPPPPDCPVCVVCVVVVVVVVVVVVVVVVVVVVVCVVVVVVDDDDDDDDDDDDDDDDDDDDPDDPDDPDCVVVVVVVVVVVVVCCVPPDDPPPPPPPPPPRLVPPPDPLCLPQPPQAAFKDFPDFQFQFDADSRSGGDPPRAFQFFAWEQAPQWIWIQRQVLQWIFIAHPVNDTDDIGAADPVRPGGSHNWAEWYDDHQWIWIQRQVQRWIFIAGVVRDTPDIARAPDDDDPDRFDFQEWEADNQGWIWTQGQVQFKIWIAHNNNYTDDIFADPPPDPDDRHANGFHYWYADPQRWIWTQRQSQQWIWTAHNVRHTDDIARSSNAHGFHYWEADPQRKIWTQHFVQLWIWIAHNVRHTNHTHWDDQPDDRGRDLPTRNGWHYWYDDDQWIWIQHSRGGITIMGHDDDD

Nearest PDB structures (foldseek):
  7qrv-assembly2_B  TM=8.499E-01  e=2.476E-17  Homo sapiens
  7qrw-assembly1_A  TM=8.316E-01  e=3.073E-17  Homo sapiens
  7qrx-assembly2_B  TM=8.396E-01  e=2.391E-16  Homo sapiens
  1q7f-assembly1_A  TM=8.178E-01  e=2.034E-16  Drosophila melanogaster
  5ex7-assembly1_A  TM=8.050E-01  e=7.177E-15  Drosophila melanogaster

Secondary structure (DSSP, 8-state):
-----------------------------------B-EEEEEPPPP----TT--EEEEEEEEETT-PBP-S-EEEEEEEESTTSSEEEEEEEEE--TTSEEEEEE--SSSEEEEEEEEE---SSBPPEEEEEEEEE-------TT---S-HHHHHHHHHHHHHHHHHHHHHHHHHHHHHHHHTSS----------S----------PPPP--HHHHHHHHHHHHHHHHHHHS------PPP---S---SS---------B-SEEEEEEEESS-B-TTSSBPTTS-SSEEEEEEETTEEEEEETTTTEEEEE-TTS-EEEEE-B-TTSSSB-TT--EEEEETTEEEEEETTTTEEEEEETTS-EEEEE---PPP-SS---EEEEEE-TT--EEEEETTTTEEEEE-TT--EEEEEETTSS--SS---SSEEEEEE-TT--EEEEETTTTEEEEE-TTS-EEEEE-TTT-SSEEEEEE-TT--EEEEETTTTEEEEE-TTS-EEEEESPPPSSTT---TTS-SSEEEEEEETTEEEEEETTTEEEEEEEPS--

Mean predicted aligned error: 17.02 Å